Protein AF-A0A955GA54-F1 (afdb_monomer_lite)

pLDDT: mean 88.09, std 12.77, range [26.84, 98.69]

Structure (mmCIF, N/CA/C/O backbone):
data_AF-A0A955GA54-F1
#
_entry.id   AF-A0A955GA54-F1
#
loop_
_atom_site.group_PDB
_atom_site.id
_atom_site.type_symbol
_atom_site.label_atom_id
_atom_site.label_alt_id
_atom_site.label_comp_id
_atom_site.label_asym_id
_atom_site.label_entity_id
_atom_site.label_seq_id
_atom_site.pdbx_PDB_ins_code
_atom_site.Cartn_x
_atom_site.Cartn_y
_atom_site.Cartn_z
_atom_site.occupancy
_atom_site.B_iso_or_equiv
_atom_site.auth_seq_id
_atom_site.auth_comp_id
_atom_site.auth_asym_id
_atom_site.auth_atom_id
_atom_site.pdbx_PDB_model_num
ATOM 1 N N . MET A 1 1 ? -30.515 33.091 -18.336 1.00 36.22 1 MET A N 1
ATOM 2 C CA . MET A 1 1 ? -29.174 33.016 -18.945 1.00 36.22 1 MET A CA 1
ATOM 3 C C . MET A 1 1 ? -28.571 31.705 -18.484 1.00 36.22 1 MET A C 1
ATOM 5 O O . MET A 1 1 ? -28.115 31.616 -17.356 1.00 36.22 1 MET A O 1
ATOM 9 N N . THR A 1 2 ? -28.728 30.661 -19.289 1.00 30.53 2 THR A N 1
ATOM 10 C CA . THR A 1 2 ? -28.133 29.338 -19.082 1.00 30.53 2 THR A CA 1
ATOM 11 C C . THR A 1 2 ? -26.698 29.397 -19.594 1.00 30.53 2 THR A C 1
ATOM 13 O O . THR A 1 2 ? -26.488 29.400 -20.802 1.00 30.53 2 THR A O 1
ATOM 16 N N . ASN A 1 3 ? -25.727 29.525 -18.687 1.00 26.84 3 ASN A N 1
ATOM 17 C CA . ASN A 1 3 ? -24.317 29.312 -19.013 1.00 26.84 3 ASN A CA 1
ATOM 18 C C . ASN A 1 3 ? -24.088 27.801 -19.088 1.00 26.84 3 ASN A C 1
ATOM 20 O O . ASN A 1 3 ? -23.823 27.158 -18.078 1.00 26.84 3 ASN A O 1
ATOM 24 N N . THR A 1 4 ? -24.244 27.230 -20.277 1.00 30.83 4 THR A N 1
ATOM 25 C CA . THR A 1 4 ? -23.681 25.922 -20.608 1.00 30.83 4 THR A CA 1
ATOM 26 C C . THR A 1 4 ? -22.193 26.130 -20.866 1.00 30.83 4 THR A C 1
ATOM 28 O O . THR A 1 4 ? -21.812 26.672 -21.902 1.00 30.83 4 THR A O 1
ATOM 31 N N . TYR A 1 5 ? -21.357 25.767 -19.892 1.00 31.88 5 TYR A N 1
ATOM 32 C CA . TYR A 1 5 ? -19.944 25.500 -20.141 1.00 31.88 5 TYR A CA 1
ATOM 33 C C . TYR A 1 5 ? -19.871 24.193 -20.932 1.00 31.88 5 TYR A C 1
ATOM 35 O O . TYR A 1 5 ? -19.800 23.115 -20.355 1.00 31.88 5 TYR A O 1
ATOM 43 N N . ASP A 1 6 ? -19.974 24.306 -22.252 1.00 35.69 6 ASP A N 1
ATOM 44 C CA . ASP A 1 6 ? -19.646 23.228 -23.179 1.00 35.69 6 ASP A CA 1
ATOM 45 C C . ASP A 1 6 ? -18.115 23.229 -23.298 1.00 35.69 6 ASP A C 1
ATOM 47 O O . ASP A 1 6 ? -17.528 23.980 -24.080 1.00 35.69 6 ASP A O 1
ATOM 51 N N . ILE A 1 7 ? -17.454 22.511 -22.389 1.00 41.47 7 ILE A N 1
ATOM 52 C CA . ILE A 1 7 ? -16.027 22.215 -22.515 1.00 41.47 7 ILE A CA 1
ATOM 53 C C . ILE A 1 7 ? -15.950 21.104 -23.558 1.00 41.47 7 ILE A C 1
ATOM 55 O O . ILE A 1 7 ? -16.482 20.016 -23.346 1.00 41.47 7 ILE A O 1
ATOM 59 N N . ASP A 1 8 ? -15.347 21.403 -24.706 1.00 42.69 8 ASP A N 1
ATOM 60 C CA . ASP A 1 8 ? -15.146 20.452 -25.798 1.00 42.69 8 ASP A CA 1
ATOM 61 C C . ASP A 1 8 ? -14.197 19.326 -25.342 1.00 42.69 8 ASP A C 1
ATOM 63 O O . ASP A 1 8 ? -12.979 19.392 -25.503 1.00 42.69 8 ASP A O 1
ATOM 67 N N . ASN A 1 9 ? -14.767 18.297 -24.709 1.00 47.25 9 ASN A N 1
ATOM 68 C CA . ASN A 1 9 ? -14.053 17.146 -24.148 1.00 47.25 9 ASN A CA 1
ATOM 69 C C . ASN A 1 9 ? -13.497 16.190 -25.223 1.00 47.25 9 ASN A C 1
ATOM 71 O O . ASN A 1 9 ? -12.806 15.228 -24.887 1.00 47.25 9 ASN A O 1
ATOM 75 N N . SER A 1 10 ? -13.764 16.433 -26.512 1.00 48.28 10 SER A N 1
ATOM 76 C CA . SER A 1 10 ? -13.352 15.534 -27.597 1.00 48.28 10 SER A CA 1
ATOM 77 C C . SER A 1 10 ? -11.829 15.466 -27.774 1.00 48.28 10 SER A C 1
ATOM 79 O O . SER A 1 10 ? -11.280 14.388 -27.999 1.00 48.28 10 SER A O 1
ATOM 81 N N . ALA A 1 11 ? -11.123 16.586 -27.592 1.00 51.06 11 ALA A N 1
ATOM 82 C CA . ALA A 1 11 ? -9.664 16.641 -27.702 1.00 51.06 11 ALA A CA 1
ATOM 83 C C . ALA A 1 11 ? -8.954 15.894 -26.556 1.00 51.06 11 ALA A C 1
ATOM 85 O O . ALA A 1 11 ? -7.956 15.212 -26.790 1.00 51.06 11 ALA A O 1
ATOM 86 N N . ASN A 1 12 ? -9.503 15.964 -25.338 1.00 47.62 12 ASN A N 1
ATOM 87 C CA . ASN A 1 12 ? -8.968 15.256 -24.171 1.00 47.62 12 ASN A CA 1
ATOM 88 C C . ASN A 1 12 ? -9.206 13.739 -24.258 1.00 47.62 12 ASN A C 1
ATOM 90 O O . ASN A 1 12 ? -8.361 12.965 -23.813 1.00 47.62 12 ASN A O 1
ATOM 94 N N . TYR A 1 13 ? -10.311 13.316 -24.883 1.00 50.00 13 TYR A N 1
ATOM 95 C CA . TYR A 1 13 ? -10.620 11.901 -25.107 1.00 50.00 13 TYR A CA 1
ATOM 96 C C . TYR A 1 13 ? -9.664 11.234 -26.110 1.00 50.00 13 TYR A C 1
ATOM 98 O O . TYR A 1 13 ? -9.246 10.103 -25.904 1.00 50.00 13 TYR A O 1
ATOM 106 N N . HIS A 1 14 ? -9.265 11.923 -27.185 1.00 53.59 14 HIS A N 1
ATOM 107 C CA . HIS A 1 14 ? -8.309 11.360 -28.151 1.00 53.59 14 HIS A CA 1
ATOM 108 C C . HIS A 1 14 ? -6.917 11.145 -27.546 1.00 53.59 14 HIS A C 1
ATOM 110 O O . HIS A 1 14 ? -6.279 10.125 -27.770 1.00 53.59 14 HIS A O 1
ATOM 116 N N . ALA A 1 15 ? -6.490 12.083 -26.716 1.00 52.59 15 ALA A N 1
ATOM 117 C CA . ALA A 1 15 ? -5.205 12.071 -26.050 1.00 52.59 15 ALA A CA 1
ATOM 118 C C . ALA A 1 15 ? -5.026 10.950 -24.999 1.00 52.59 15 ALA A C 1
ATOM 120 O O . ALA A 1 15 ? -3.934 10.403 -24.856 1.00 52.59 15 ALA A O 1
ATOM 121 N N . SER A 1 16 ? -6.077 10.612 -24.242 1.00 56.69 16 SER A N 1
ATOM 122 C CA . SER A 1 16 ? -6.033 9.523 -23.252 1.00 56.69 16 SER A CA 1
ATOM 123 C C . SER A 1 16 ? -5.953 8.144 -23.910 1.00 56.69 16 SER A C 1
ATOM 125 O O . SER A 1 16 ? -5.289 7.242 -23.392 1.00 56.69 16 SER A O 1
ATOM 127 N N . VAL A 1 17 ? -6.590 8.004 -25.077 1.00 59.69 17 VAL A N 1
ATOM 128 C CA . VAL A 1 17 ? -6.502 6.813 -25.922 1.00 59.69 17 VAL A CA 1
ATOM 129 C C . VAL A 1 17 ? -5.062 6.599 -26.386 1.00 59.69 17 VAL A C 1
ATOM 131 O O . VAL A 1 17 ? -4.602 5.465 -26.316 1.00 59.69 17 VAL A O 1
ATOM 134 N N . ASP A 1 18 ? -4.332 7.659 -26.749 1.00 73.38 18 ASP A N 1
ATOM 135 C CA . ASP A 1 18 ? -2.945 7.555 -27.228 1.00 73.38 18 ASP A CA 1
ATOM 136 C C . ASP A 1 18 ? -1.997 6.983 -26.155 1.00 73.38 18 ASP A C 1
ATOM 138 O O . ASP A 1 18 ? -1.310 6.002 -26.412 1.00 73.38 18 ASP A O 1
ATOM 142 N N . ILE A 1 19 ? -2.002 7.501 -24.916 1.00 78.62 19 ILE A N 1
ATOM 143 C CA . ILE A 1 19 ? -1.102 7.007 -23.846 1.00 78.62 19 ILE A CA 1
ATOM 144 C C . ILE A 1 19 ? -1.356 5.524 -23.530 1.00 78.62 19 ILE A C 1
ATOM 146 O O . ILE A 1 19 ? -0.423 4.723 -23.410 1.00 78.62 19 ILE A O 1
ATOM 150 N N . MET A 1 20 ? -2.631 5.152 -23.385 1.00 76.81 20 MET A N 1
ATOM 151 C CA . MET A 1 20 ? -3.026 3.775 -23.087 1.00 76.81 20 MET A CA 1
ATOM 152 C C . MET A 1 20 ? -2.662 2.830 -24.232 1.00 76.81 20 MET A C 1
ATOM 154 O O . MET A 1 20 ? -2.099 1.761 -23.996 1.00 76.81 20 MET A O 1
ATOM 158 N N . HIS A 1 21 ? -2.977 3.228 -25.463 1.00 81.12 21 HIS A N 1
ATOM 159 C CA . HIS A 1 21 ? -2.813 2.405 -26.652 1.00 81.12 21 HIS A CA 1
ATOM 160 C C . HIS A 1 21 ? -1.349 2.285 -27.088 1.00 81.12 21 HIS A C 1
ATOM 162 O O . HIS A 1 21 ? -0.915 1.193 -27.453 1.00 81.12 21 HIS A O 1
ATOM 168 N N . ASP A 1 22 ? -0.585 3.374 -27.030 1.00 83.69 22 ASP A N 1
ATOM 169 C CA . ASP A 1 22 ? 0.762 3.423 -27.600 1.00 83.69 22 ASP A CA 1
ATOM 170 C C . ASP A 1 22 ? 1.822 2.885 -26.637 1.00 83.69 22 ASP A C 1
ATOM 172 O O . ASP A 1 22 ? 2.799 2.282 -27.085 1.00 83.69 22 ASP A O 1
ATOM 176 N N . TYR A 1 23 ? 1.620 3.035 -25.322 1.00 87.62 23 TYR A N 1
ATOM 177 C CA . TYR A 1 23 ? 2.606 2.609 -24.325 1.00 87.62 23 TYR A CA 1
ATOM 178 C C . TYR A 1 23 ? 2.145 1.429 -23.474 1.00 87.62 23 TYR A C 1
ATOM 180 O O . TYR A 1 23 ? 2.862 0.434 -23.358 1.00 87.62 23 TYR A O 1
ATOM 188 N N . LEU A 1 24 ? 0.972 1.519 -22.843 1.00 87.94 24 LEU A N 1
ATOM 189 C CA . LEU A 1 24 ? 0.618 0.591 -21.765 1.00 87.94 24 LEU A CA 1
ATOM 190 C C . LEU A 1 24 ? 0.048 -0.729 -22.287 1.00 87.94 24 LEU A C 1
ATOM 192 O O . LEU A 1 24 ? 0.465 -1.789 -21.823 1.00 87.94 24 LEU A O 1
ATOM 196 N N . HIS A 1 25 ? -0.849 -0.703 -23.277 1.00 90.06 25 HIS A N 1
ATOM 197 C CA . HIS A 1 25 ? -1.439 -1.919 -23.847 1.00 90.06 25 HIS A CA 1
ATOM 198 C C . HIS A 1 25 ? -0.388 -2.892 -24.415 1.00 90.06 25 HIS A C 1
ATOM 200 O O . HIS A 1 25 ? -0.423 -4.062 -24.026 1.00 90.06 25 HIS A O 1
ATOM 206 N N . PRO A 1 26 ? 0.591 -2.464 -25.245 1.00 94.00 26 PRO A N 1
ATOM 207 C CA . PRO A 1 26 ? 1.598 -3.379 -25.780 1.00 94.00 26 PRO A CA 1
ATOM 208 C C . PRO A 1 26 ? 2.415 -4.063 -24.682 1.00 94.00 26 PRO A C 1
ATOM 210 O O . PRO A 1 26 ? 2.657 -5.273 -24.746 1.00 94.00 26 PRO A O 1
ATOM 213 N N . TYR A 1 27 ? 2.811 -3.301 -23.657 1.00 93.62 27 TYR A N 1
ATOM 214 C CA . TYR A 1 27 ? 3.519 -3.835 -22.500 1.00 93.62 27 TYR A CA 1
ATOM 215 C C . TYR A 1 27 ? 2.651 -4.837 -21.732 1.00 93.62 27 TYR A C 1
ATOM 217 O O . TYR A 1 27 ? 3.100 -5.960 -21.508 1.00 93.62 27 TYR A O 1
ATOM 225 N N . HIS A 1 28 ? 1.413 -4.487 -21.372 1.00 89.44 28 HIS A N 1
ATOM 226 C CA . HIS A 1 28 ? 0.529 -5.382 -20.623 1.00 89.44 28 HIS A CA 1
ATOM 227 C C . HIS A 1 28 ? 0.256 -6.689 -21.379 1.00 89.44 28 HIS A C 1
ATOM 229 O O . HIS A 1 28 ? 0.394 -7.767 -20.798 1.00 89.44 28 HIS A O 1
ATOM 235 N N . ASP A 1 29 ? -0.034 -6.622 -22.678 1.00 91.12 29 ASP A N 1
ATOM 236 C CA . ASP A 1 29 ? -0.263 -7.804 -23.514 1.00 91.12 29 ASP A CA 1
ATOM 237 C C . ASP A 1 29 ? 0.977 -8.702 -23.597 1.00 91.12 29 ASP A C 1
ATOM 239 O O . ASP A 1 29 ? 0.881 -9.934 -23.562 1.00 91.12 29 ASP A O 1
ATOM 243 N N . MET A 1 30 ? 2.169 -8.111 -23.726 1.00 94.94 30 MET A N 1
ATOM 244 C CA . MET A 1 30 ? 3.410 -8.886 -23.731 1.00 94.94 30 MET A CA 1
ATOM 245 C C . MET A 1 30 ? 3.722 -9.470 -22.351 1.00 94.94 30 MET A C 1
ATOM 247 O O . MET A 1 30 ? 4.097 -10.636 -22.252 1.00 94.94 30 MET A O 1
ATOM 251 N N . ARG A 1 31 ? 3.492 -8.710 -21.280 1.00 91.56 31 ARG A N 1
ATOM 252 C CA . ARG A 1 31 ? 3.666 -9.157 -19.895 1.00 91.56 31 ARG A CA 1
ATOM 253 C C . ARG A 1 31 ? 2.780 -10.357 -19.579 1.00 91.56 31 ARG A C 1
ATOM 255 O O . ARG A 1 31 ? 3.269 -11.329 -19.016 1.00 91.56 31 ARG A O 1
ATOM 262 N N . MET A 1 32 ? 1.510 -10.342 -19.990 1.00 88.75 32 MET A N 1
ATOM 263 C CA . MET A 1 32 ? 0.603 -11.480 -19.794 1.00 88.75 32 MET A CA 1
ATOM 264 C C . MET A 1 32 ? 1.065 -12.725 -20.558 1.00 88.75 32 MET A C 1
ATOM 266 O O . MET A 1 32 ? 0.999 -13.831 -20.023 1.00 88.75 32 MET A O 1
ATOM 270 N N . ARG A 1 33 ? 1.601 -12.562 -21.776 1.00 92.00 33 ARG A N 1
ATOM 271 C CA . ARG A 1 33 ? 2.221 -13.668 -22.525 1.00 92.00 33 ARG A CA 1
ATOM 272 C C . ARG A 1 33 ? 3.471 -14.206 -21.831 1.00 92.00 33 ARG A C 1
ATOM 274 O O . ARG A 1 33 ? 3.595 -15.418 -21.693 1.00 92.00 33 ARG A O 1
ATOM 281 N N . ALA A 1 34 ? 4.341 -13.327 -21.337 1.00 90.94 34 ALA A N 1
ATOM 282 C CA . ALA A 1 34 ? 5.520 -13.707 -20.561 1.00 90.94 34 ALA A CA 1
ATOM 283 C C . ALA A 1 34 ? 5.139 -14.465 -19.276 1.00 90.94 34 ALA A C 1
ATOM 285 O O . ALA A 1 34 ? 5.747 -15.479 -18.946 1.00 90.94 34 ALA A O 1
ATOM 286 N N . MET A 1 35 ? 4.088 -14.024 -18.575 1.00 86.25 35 MET A N 1
ATOM 287 C CA . MET A 1 35 ? 3.560 -14.710 -17.393 1.00 86.25 35 MET A CA 1
ATOM 288 C C . MET A 1 35 ? 2.967 -16.084 -17.728 1.00 86.25 35 MET A C 1
ATOM 290 O O . MET A 1 35 ? 3.188 -17.030 -16.980 1.00 86.25 35 MET A O 1
ATOM 294 N N . ALA A 1 36 ? 2.254 -16.217 -18.850 1.00 86.31 36 ALA A N 1
ATOM 295 C CA . ALA A 1 36 ? 1.703 -17.495 -19.304 1.00 86.31 36 ALA A CA 1
ATOM 296 C C . ALA A 1 36 ? 2.784 -18.478 -19.790 1.00 86.31 36 ALA A C 1
ATOM 298 O O . ALA A 1 36 ? 2.590 -19.688 -19.715 1.00 86.31 36 ALA A O 1
ATOM 299 N N . ALA A 1 37 ? 3.923 -17.969 -20.266 1.00 83.44 37 ALA A N 1
ATOM 300 C CA . ALA A 1 37 ? 5.074 -18.772 -20.673 1.00 83.44 37 ALA A CA 1
ATOM 301 C C . ALA A 1 37 ? 5.910 -19.293 -19.486 1.00 83.44 37 ALA A C 1
ATOM 303 O O . ALA A 1 37 ? 6.884 -20.021 -19.690 1.00 83.44 37 ALA A O 1
ATOM 304 N N . ARG A 1 38 ? 5.554 -18.932 -18.243 1.00 76.38 38 ARG A N 1
ATOM 305 C CA . ARG A 1 38 ? 6.267 -19.378 -17.041 1.00 76.38 38 ARG A CA 1
ATOM 306 C C . ARG A 1 38 ? 6.238 -20.903 -16.916 1.00 76.38 38 ARG A C 1
ATOM 308 O O . ARG A 1 38 ? 5.242 -21.558 -17.201 1.00 76.38 38 ARG A O 1
ATOM 315 N N . PHE A 1 39 ? 7.358 -21.452 -16.449 1.00 66.44 39 PHE A N 1
ATOM 316 C CA . PHE A 1 39 ? 7.504 -22.881 -16.180 1.00 66.44 39 PHE A CA 1
ATOM 317 C C . PHE A 1 39 ? 6.425 -23.411 -15.227 1.00 66.44 39 PHE A C 1
ATOM 319 O O . PHE A 1 39 ? 6.094 -22.754 -14.242 1.00 66.44 39 PHE A O 1
ATOM 326 N N . GLU A 1 40 ? 5.946 -24.628 -15.500 1.00 68.69 40 GLU A N 1
ATOM 327 C CA . GLU A 1 40 ? 5.044 -25.376 -14.618 1.00 68.69 40 GLU A CA 1
ATOM 328 C C . GLU A 1 40 ? 5.671 -25.640 -13.232 1.00 68.69 40 GLU A C 1
ATOM 330 O O . GLU A 1 40 ? 6.901 -25.716 -13.077 1.00 68.69 40 GLU A O 1
ATOM 335 N N . ASP A 1 41 ? 4.806 -25.833 -12.231 1.00 54.56 41 ASP A N 1
ATOM 336 C CA . ASP A 1 41 ? 5.176 -26.236 -10.872 1.00 54.56 41 ASP A CA 1
ATOM 337 C C . ASP A 1 41 ? 6.120 -27.452 -10.888 1.00 54.56 41 ASP A C 1
ATOM 339 O O . ASP A 1 41 ? 5.806 -28.518 -11.418 1.00 54.56 41 ASP A O 1
ATOM 343 N N . GLY A 1 42 ? 7.313 -27.290 -10.301 1.00 61.94 42 GLY A N 1
ATOM 344 C CA . GLY A 1 42 ? 8.353 -28.329 -10.240 1.00 61.94 42 GLY A CA 1
ATOM 345 C C . GLY A 1 42 ? 9.740 -27.897 -10.728 1.00 61.94 42 GLY A C 1
ATOM 346 O O . GLY A 1 42 ? 10.721 -28.601 -10.478 1.00 61.94 42 GLY A O 1
ATOM 347 N N . GLN A 1 43 ? 9.866 -26.721 -11.353 1.00 76.56 43 GLN A N 1
ATOM 348 C CA . GLN A 1 43 ? 11.158 -26.174 -11.802 1.00 76.56 43 GLN A CA 1
ATOM 349 C C . GLN A 1 43 ? 11.854 -25.241 -10.795 1.00 76.56 43 GLN A C 1
ATOM 351 O O . GLN A 1 43 ? 12.843 -24.600 -11.143 1.00 76.56 43 GLN A O 1
ATOM 356 N N . HIS A 1 44 ? 11.416 -25.204 -9.532 1.00 83.69 44 HIS A N 1
ATOM 357 C CA . HIS A 1 44 ? 11.990 -24.323 -8.502 1.00 83.69 44 HIS A CA 1
ATOM 358 C C . HIS A 1 44 ? 13.520 -24.444 -8.396 1.00 83.69 44 HIS A C 1
ATOM 360 O O . HIS A 1 44 ? 14.237 -23.458 -8.522 1.00 83.69 44 HIS A O 1
ATOM 366 N N . LYS A 1 45 ? 14.039 -25.679 -8.345 1.00 88.12 45 LYS A N 1
ATOM 367 C CA . LYS A 1 45 ? 15.489 -25.950 -8.306 1.00 88.12 45 LYS A CA 1
ATOM 368 C C . LYS A 1 45 ? 16.250 -25.468 -9.536 1.00 88.12 45 LYS A C 1
ATOM 370 O O . LYS A 1 45 ? 17.467 -25.325 -9.491 1.00 88.12 45 LYS A O 1
ATOM 375 N N . ARG A 1 46 ? 15.575 -25.362 -10.682 1.00 91.31 46 ARG A N 1
ATOM 376 C CA . ARG A 1 46 ? 16.175 -24.851 -11.915 1.00 91.31 46 ARG A CA 1
ATOM 377 C C . ARG A 1 46 ? 16.312 -23.336 -11.814 1.00 91.31 46 ARG A C 1
ATOM 379 O O . ARG A 1 46 ? 17.417 -22.839 -11.992 1.00 91.31 46 ARG A O 1
ATOM 386 N N . LEU A 1 47 ? 15.238 -22.654 -11.415 1.00 91.56 47 LEU A N 1
ATOM 387 C CA . LEU A 1 47 ? 15.234 -21.212 -11.182 1.00 91.56 47 LEU A CA 1
ATOM 388 C C . LEU A 1 47 ? 16.262 -20.792 -10.122 1.00 91.56 47 LEU A C 1
ATOM 390 O O . LEU A 1 47 ? 17.012 -19.855 -10.365 1.00 91.56 47 LEU A O 1
ATOM 394 N N . GLU A 1 48 ? 16.362 -21.518 -9.004 1.00 92.88 48 GLU A N 1
ATOM 395 C CA . GLU A 1 48 ? 17.366 -21.263 -7.957 1.00 92.88 48 GLU A CA 1
ATOM 396 C C . GLU A 1 48 ? 18.799 -21.267 -8.514 1.00 92.88 48 GLU A C 1
ATOM 398 O O . GLU A 1 48 ? 19.580 -20.375 -8.199 1.00 92.88 48 GLU A O 1
ATOM 403 N N . ARG A 1 49 ? 19.142 -22.220 -9.397 1.00 94.81 49 ARG A N 1
ATOM 404 C CA . ARG A 1 49 ? 20.473 -22.273 -10.031 1.00 94.81 49 ARG A CA 1
ATOM 405 C C . ARG A 1 49 ? 20.723 -21.096 -10.970 1.00 94.81 49 ARG A C 1
ATOM 407 O O . ARG A 1 49 ? 21.837 -20.576 -11.014 1.00 94.81 49 ARG A O 1
ATOM 414 N N . VAL A 1 50 ? 19.707 -20.686 -11.733 1.00 96.31 50 VAL A N 1
ATOM 415 C CA . VAL A 1 50 ? 19.811 -19.509 -12.610 1.00 96.31 50 VAL A CA 1
ATOM 416 C C . VAL A 1 50 ? 19.998 -18.250 -11.766 1.00 96.31 50 VAL A C 1
ATOM 418 O O . VAL A 1 50 ? 20.870 -17.439 -12.071 1.00 96.31 50 VAL A O 1
ATOM 421 N N . GLN A 1 51 ? 19.243 -18.114 -10.672 1.00 96.00 51 GLN A N 1
ATOM 422 C CA . GLN A 1 51 ? 19.380 -17.009 -9.727 1.00 96.00 51 GLN A CA 1
ATOM 423 C C . GLN A 1 51 ? 20.770 -16.988 -9.086 1.00 96.00 51 GLN A C 1
ATOM 425 O O . GLN A 1 51 ? 21.416 -15.946 -9.108 1.00 96.00 51 GLN A O 1
ATOM 430 N N . GLU A 1 52 ? 21.275 -18.116 -8.583 1.00 96.75 52 GLU A N 1
ATOM 431 C CA . GLU A 1 52 ? 22.625 -18.225 -8.012 1.00 96.75 52 GLU A CA 1
ATOM 432 C C . GLU A 1 52 ? 23.697 -17.751 -9.008 1.00 96.75 52 GLU A C 1
ATOM 434 O O . GLU A 1 52 ? 24.441 -16.813 -8.718 1.00 96.75 52 GLU A O 1
ATOM 439 N N . SER A 1 53 ? 23.690 -18.301 -10.227 1.00 97.81 53 SER A N 1
ATOM 440 C CA . SER A 1 53 ? 24.612 -17.909 -11.303 1.00 97.81 53 SER A CA 1
ATOM 441 C C . SER A 1 53 ? 24.493 -16.422 -11.667 1.00 97.81 53 SER A C 1
ATOM 443 O O . SER A 1 53 ? 25.498 -15.748 -11.898 1.00 97.81 53 SER A O 1
ATOM 445 N N . THR A 1 54 ? 23.269 -15.896 -11.720 1.00 97.62 54 THR A N 1
ATOM 446 C CA . THR A 1 54 ? 23.005 -14.480 -12.017 1.00 97.62 54 THR A CA 1
ATOM 447 C C . THR A 1 54 ? 23.494 -13.581 -10.882 1.00 97.62 54 THR A C 1
ATOM 449 O O . THR A 1 54 ? 24.043 -12.514 -11.142 1.00 97.62 54 THR A O 1
ATOM 452 N N . GLY A 1 55 ? 23.379 -14.022 -9.628 1.00 96.94 55 GLY A N 1
ATOM 453 C CA . GLY A 1 55 ? 23.915 -13.333 -8.457 1.00 96.94 55 GLY A CA 1
ATOM 454 C C . GLY A 1 55 ? 25.428 -13.151 -8.524 1.00 96.94 55 GLY A C 1
ATOM 455 O O . GLY A 1 55 ? 25.909 -12.029 -8.387 1.00 96.94 55 GLY A O 1
ATOM 456 N N . GLU A 1 56 ? 26.172 -14.217 -8.829 1.00 96.94 56 GLU A N 1
ATOM 457 C CA . GLU A 1 56 ? 27.633 -14.152 -9.009 1.00 96.94 56 GLU A CA 1
ATOM 458 C C . GLU A 1 56 ? 28.049 -13.217 -10.156 1.00 96.94 56 GLU A C 1
ATOM 460 O O . GLU A 1 56 ? 29.127 -12.614 -10.155 1.00 96.94 56 GLU A O 1
ATOM 465 N N . TRP A 1 57 ? 27.223 -13.112 -11.196 1.00 97.44 57 TRP A N 1
ATOM 466 C CA . TRP A 1 57 ? 27.445 -12.155 -12.273 1.00 97.44 57 TRP A CA 1
ATOM 467 C C . TRP A 1 57 ? 27.182 -10.715 -11.817 1.00 97.44 57 TRP A C 1
ATOM 469 O O . TRP A 1 57 ? 28.043 -9.862 -12.029 1.00 97.44 57 TRP A O 1
ATOM 479 N N . ILE A 1 58 ? 26.071 -10.458 -11.123 1.00 96.25 58 ILE A N 1
ATOM 480 C CA . ILE A 1 58 ? 25.733 -9.131 -10.587 1.00 96.25 58 ILE A CA 1
ATOM 481 C C . ILE A 1 58 ? 26.829 -8.620 -9.650 1.00 96.25 58 ILE A C 1
ATOM 483 O O . ILE A 1 58 ? 27.278 -7.487 -9.810 1.00 96.25 58 ILE A O 1
ATOM 487 N N . GLU A 1 59 ? 27.314 -9.457 -8.728 1.00 94.62 59 GLU A N 1
ATOM 488 C CA . GLU A 1 59 ? 28.381 -9.090 -7.785 1.00 94.62 59 GLU A CA 1
ATOM 489 C C . GLU A 1 59 ? 29.681 -8.669 -8.487 1.00 94.62 59 GLU A C 1
ATOM 491 O O . GLU A 1 59 ? 30.442 -7.868 -7.953 1.00 94.62 59 GLU A O 1
ATOM 496 N N . ARG A 1 60 ? 29.944 -9.170 -9.698 1.00 94.31 60 ARG A N 1
ATOM 497 C CA . ARG A 1 60 ? 31.134 -8.792 -10.476 1.00 94.31 60 ARG A CA 1
ATOM 498 C C . ARG A 1 60 ? 30.948 -7.524 -11.302 1.00 94.31 60 ARG A C 1
ATOM 500 O O . ARG A 1 60 ? 31.946 -6.896 -11.643 1.00 94.31 60 ARG A O 1
ATOM 507 N N . VAL A 1 61 ? 29.714 -7.193 -11.680 1.00 93.62 61 VAL A N 1
ATOM 508 C CA . VAL A 1 61 ? 29.426 -6.139 -12.667 1.00 93.62 61 VAL A CA 1
ATOM 509 C C . VAL A 1 61 ? 28.857 -4.870 -12.029 1.00 93.62 61 VAL A C 1
ATOM 511 O O . VAL A 1 61 ? 29.159 -3.780 -12.510 1.00 93.62 61 VAL A O 1
ATOM 514 N N . PHE A 1 62 ? 28.068 -4.981 -10.956 1.00 89.69 62 PHE A N 1
ATOM 515 C CA . PHE A 1 62 ? 27.240 -3.873 -10.459 1.00 89.69 62 PHE A CA 1
ATOM 516 C C . PHE A 1 62 ? 27.377 -3.550 -8.963 1.00 89.69 62 PHE A C 1
ATOM 518 O O . PHE A 1 62 ? 26.637 -2.697 -8.480 1.00 89.69 62 PHE A O 1
ATOM 525 N N . LEU A 1 63 ? 28.283 -4.197 -8.219 1.00 77.44 63 LEU A N 1
ATOM 526 C CA . LEU A 1 63 ? 28.348 -4.067 -6.752 1.00 77.44 63 LEU A CA 1
ATOM 527 C C . LEU A 1 63 ? 28.554 -2.619 -6.254 1.00 77.44 63 LEU A C 1
ATOM 529 O O . LEU A 1 63 ? 28.122 -2.292 -5.154 1.00 77.44 63 LEU A O 1
ATOM 533 N N . ASP A 1 64 ? 29.166 -1.759 -7.071 1.00 78.00 64 ASP A N 1
ATOM 534 C CA . ASP A 1 64 ? 29.574 -0.401 -6.686 1.00 78.00 64 ASP A CA 1
ATOM 535 C C . ASP A 1 64 ? 28.562 0.698 -7.078 1.00 78.00 64 ASP A C 1
ATOM 537 O O . ASP A 1 64 ? 28.910 1.880 -7.109 1.00 78.00 64 ASP A O 1
ATOM 541 N N . GLN A 1 65 ? 27.322 0.350 -7.436 1.00 76.88 65 GLN A N 1
ATOM 542 C CA . GLN A 1 65 ? 26.321 1.352 -7.818 1.00 76.88 65 GLN A CA 1
ATOM 543 C C . GLN A 1 65 ? 25.568 1.903 -6.603 1.00 76.88 65 GLN A C 1
ATOM 545 O O . GLN A 1 65 ? 24.903 1.163 -5.879 1.00 76.88 65 GLN A O 1
ATOM 550 N N . GLU A 1 66 ? 25.638 3.222 -6.416 1.00 75.50 66 GLU A N 1
ATOM 551 C CA . GLU A 1 66 ? 24.835 3.923 -5.414 1.00 75.50 66 GLU A CA 1
ATOM 552 C C . GLU A 1 66 ? 23.345 3.915 -5.780 1.00 75.50 66 GLU A C 1
ATOM 554 O O . GLU A 1 66 ? 22.952 3.991 -6.948 1.00 75.50 66 GLU A O 1
ATOM 559 N N . ILE A 1 67 ? 22.510 3.836 -4.745 1.00 71.94 67 ILE A N 1
ATOM 560 C CA . ILE A 1 67 ? 21.057 3.916 -4.857 1.00 71.94 67 ILE A CA 1
ATOM 561 C C . ILE A 1 67 ? 20.654 5.389 -4.841 1.00 71.94 67 ILE A C 1
ATOM 563 O O . ILE A 1 67 ? 20.929 6.096 -3.873 1.00 71.94 67 ILE A O 1
ATOM 567 N N . ASP A 1 68 ? 19.964 5.834 -5.888 1.00 80.31 68 ASP A N 1
ATOM 568 C CA . ASP A 1 68 ? 19.427 7.190 -5.979 1.00 80.31 68 ASP A CA 1
ATOM 569 C C . ASP A 1 68 ? 17.917 7.157 -6.242 1.00 80.31 68 ASP A C 1
ATOM 571 O O . ASP A 1 68 ? 17.452 6.576 -7.229 1.00 80.31 68 ASP A O 1
ATOM 575 N N . TYR A 1 69 ? 17.147 7.776 -5.343 1.00 81.31 69 TYR A N 1
ATOM 576 C CA . TYR A 1 69 ? 15.716 7.992 -5.534 1.00 81.31 69 TYR A CA 1
ATOM 577 C C . TYR A 1 69 ? 15.455 9.424 -5.991 1.00 81.31 69 TYR A C 1
ATOM 579 O O . TYR A 1 69 ? 15.943 10.384 -5.402 1.00 81.31 69 TYR A O 1
ATOM 587 N N . GLY A 1 70 ? 14.610 9.569 -7.011 1.00 81.25 70 GLY A N 1
ATOM 588 C CA . GLY A 1 70 ? 14.226 10.875 -7.550 1.00 81.25 70 GLY A CA 1
ATOM 589 C C . GLY A 1 70 ? 15.032 11.318 -8.773 1.00 81.25 70 GLY A C 1
ATOM 590 O O . GLY A 1 70 ? 14.603 12.256 -9.442 1.00 81.25 70 GLY A O 1
ATOM 591 N N . THR A 1 71 ? 16.116 10.617 -9.113 1.00 88.38 71 THR A N 1
ATOM 592 C CA . THR A 1 71 ? 16.802 10.745 -10.407 1.00 88.38 71 THR A CA 1
ATOM 593 C C . THR A 1 71 ? 16.389 9.601 -11.321 1.00 88.38 71 THR A C 1
ATOM 595 O O . THR A 1 71 ? 16.468 8.432 -10.942 1.00 88.38 71 THR A O 1
ATOM 598 N N . TYR A 1 72 ? 15.957 9.936 -12.536 1.00 94.00 72 TYR A N 1
ATOM 599 C CA . TYR A 1 72 ? 15.483 8.965 -13.519 1.00 94.00 72 TYR A CA 1
ATOM 600 C C . TYR A 1 72 ? 16.335 9.051 -14.778 1.00 94.00 72 TYR A C 1
ATOM 602 O O . TYR A 1 72 ? 16.462 10.124 -15.365 1.00 94.00 72 TYR A O 1
ATOM 610 N N . ASP A 1 73 ? 16.924 7.929 -15.186 1.00 94.12 73 ASP A N 1
ATOM 611 C CA . ASP A 1 73 ? 17.770 7.861 -16.377 1.00 94.12 73 ASP A CA 1
ATOM 612 C C . ASP A 1 73 ? 17.510 6.573 -17.155 1.00 94.12 73 ASP A C 1
ATOM 614 O O . ASP A 1 73 ? 17.899 5.473 -16.745 1.00 94.12 73 ASP A O 1
ATOM 618 N N . LYS A 1 74 ? 16.874 6.735 -18.318 1.00 95.81 74 LYS A N 1
ATOM 619 C CA . LYS A 1 74 ? 16.531 5.636 -19.216 1.00 95.81 74 LYS A CA 1
ATOM 620 C C . LYS A 1 74 ? 17.770 4.861 -19.642 1.00 95.81 74 LYS A C 1
ATOM 622 O O . LYS A 1 74 ? 17.751 3.636 -19.603 1.00 95.81 74 LYS A O 1
ATOM 627 N N . SER A 1 75 ? 18.863 5.555 -19.965 1.00 95.56 75 SER A N 1
ATOM 628 C CA . SER A 1 75 ? 20.096 4.916 -20.433 1.00 95.56 75 SER A CA 1
ATOM 629 C C . SER A 1 75 ? 20.697 4.005 -19.362 1.00 95.56 75 SER A C 1
ATOM 631 O O . SER A 1 75 ? 21.157 2.904 -19.669 1.00 95.56 75 SER A O 1
ATOM 633 N N . THR A 1 76 ? 20.694 4.436 -18.098 1.00 93.38 76 THR A N 1
ATOM 634 C CA . THR A 1 76 ? 21.164 3.612 -16.977 1.00 93.38 76 THR A CA 1
ATOM 635 C C . THR A 1 76 ? 20.277 2.386 -16.762 1.00 93.38 76 THR A C 1
ATOM 637 O O . THR A 1 76 ? 20.799 1.283 -16.584 1.00 93.38 76 THR A O 1
ATOM 640 N N . VAL A 1 77 ? 18.948 2.537 -16.800 1.00 95.06 77 VAL A N 1
ATOM 641 C CA . VAL A 1 77 ? 18.014 1.405 -16.643 1.00 95.06 77 VAL A CA 1
ATOM 642 C C . VAL A 1 77 ? 18.151 0.408 -17.799 1.00 95.06 77 VAL A C 1
ATOM 644 O O . VAL A 1 77 ? 18.297 -0.789 -17.547 1.00 95.06 77 VAL A O 1
ATOM 647 N N . GLU A 1 78 ? 18.171 0.886 -19.046 1.00 96.19 78 GLU A N 1
ATOM 648 C CA . GLU A 1 78 ? 18.369 0.063 -20.246 1.00 96.19 78 GLU A CA 1
ATOM 649 C C . GLU A 1 78 ? 19.688 -0.704 -20.188 1.00 96.19 78 GLU A C 1
ATOM 651 O O . GLU A 1 78 ? 19.702 -1.915 -20.385 1.00 96.19 78 GLU A O 1
ATOM 656 N N . SER A 1 79 ? 20.785 -0.026 -19.842 1.00 95.25 79 SER A N 1
ATOM 657 C CA . SER A 1 79 ? 22.103 -0.653 -19.721 1.00 95.25 79 SER A CA 1
ATOM 658 C C . SER A 1 79 ? 22.088 -1.835 -18.744 1.00 95.25 79 SER A C 1
ATOM 660 O O . SER A 1 79 ? 22.565 -2.919 -19.079 1.00 95.25 79 SER A O 1
ATOM 662 N N . LYS A 1 80 ? 21.473 -1.672 -17.564 1.00 95.12 80 LYS A N 1
ATOM 663 C CA . LYS A 1 80 ? 21.356 -2.750 -16.566 1.00 95.12 80 LYS A CA 1
ATOM 664 C C . LYS A 1 80 ? 20.480 -3.899 -17.065 1.00 95.12 80 LYS A C 1
ATOM 666 O O . LYS A 1 80 ? 20.894 -5.056 -17.014 1.00 95.12 80 LYS A O 1
ATOM 671 N N . MET A 1 81 ? 19.275 -3.589 -17.543 1.00 96.25 81 MET A N 1
ATOM 672 C CA . MET A 1 81 ? 18.288 -4.598 -17.941 1.00 96.25 81 MET A CA 1
ATOM 673 C C . MET A 1 81 ? 18.716 -5.373 -19.190 1.00 96.25 81 MET A C 1
ATOM 675 O O . MET A 1 81 ? 18.542 -6.589 -19.241 1.00 96.25 81 MET A O 1
ATOM 679 N N . TYR A 1 82 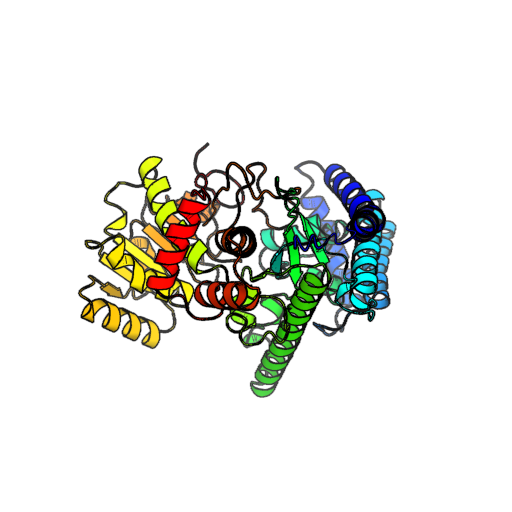? 19.325 -4.709 -20.174 1.00 96.81 82 TYR A N 1
ATOM 680 C CA . TYR A 1 82 ? 19.820 -5.371 -21.381 1.00 96.81 82 TYR A CA 1
ATOM 681 C C . TYR A 1 82 ? 21.090 -6.172 -21.113 1.00 96.81 82 TYR A C 1
ATOM 683 O O . TYR A 1 82 ? 21.203 -7.283 -21.618 1.00 96.81 82 TYR A O 1
ATOM 691 N N . ALA A 1 83 ? 21.988 -5.704 -20.238 1.00 97.19 83 ALA A N 1
ATOM 692 C CA . ALA A 1 83 ? 23.116 -6.524 -19.799 1.00 97.19 83 ALA A CA 1
ATOM 693 C C . ALA A 1 83 ? 22.652 -7.820 -19.107 1.00 97.19 83 ALA A C 1
ATOM 695 O O . ALA A 1 83 ? 23.255 -8.874 -19.308 1.00 97.19 83 ALA A O 1
ATOM 696 N N . LEU A 1 84 ? 21.566 -7.760 -18.324 1.00 97.81 84 LEU A N 1
ATOM 697 C CA . LEU A 1 84 ? 20.951 -8.943 -17.716 1.00 97.81 84 LEU A CA 1
ATOM 698 C C . LEU A 1 84 ? 20.339 -9.866 -18.777 1.00 97.81 84 LEU A C 1
ATOM 700 O O . LEU A 1 84 ? 20.569 -11.073 -18.727 1.00 97.81 84 LEU A O 1
ATOM 704 N N . ALA A 1 85 ? 19.603 -9.318 -19.745 1.00 97.88 85 ALA A N 1
ATOM 705 C CA . ALA A 1 85 ? 19.047 -10.099 -20.848 1.00 97.88 85 ALA A CA 1
ATOM 706 C C . ALA A 1 85 ? 20.137 -10.804 -21.662 1.00 97.88 85 ALA A C 1
ATOM 708 O O . ALA A 1 85 ? 20.049 -12.012 -21.874 1.00 97.88 85 ALA A O 1
ATOM 709 N N . ASP A 1 86 ? 21.200 -10.091 -22.034 1.00 98.19 86 ASP A N 1
ATOM 710 C CA . ASP A 1 86 ? 22.340 -10.652 -22.759 1.00 98.19 86 ASP A CA 1
ATOM 711 C C . ASP A 1 86 ? 23.016 -11.772 -21.959 1.00 98.19 86 ASP A C 1
ATOM 713 O O . ASP A 1 86 ? 23.303 -12.843 -22.500 1.00 98.19 86 ASP A O 1
ATOM 717 N N . TYR A 1 87 ? 23.227 -11.563 -20.655 1.00 98.38 87 TYR A N 1
ATOM 718 C CA . TYR A 1 87 ? 23.778 -12.588 -19.773 1.00 98.38 87 TYR A CA 1
ATOM 719 C C . TYR A 1 87 ? 22.902 -13.849 -19.752 1.00 98.38 87 TYR A C 1
ATOM 721 O O . TYR A 1 87 ? 23.412 -14.960 -19.928 1.00 98.38 87 TYR A O 1
ATOM 729 N N . LEU A 1 88 ? 21.587 -13.692 -19.585 1.00 98.00 88 LEU A N 1
ATOM 730 C CA . LEU A 1 88 ? 20.647 -14.811 -19.539 1.00 98.00 88 LEU A CA 1
ATOM 731 C C . LEU A 1 88 ? 20.558 -15.537 -20.884 1.00 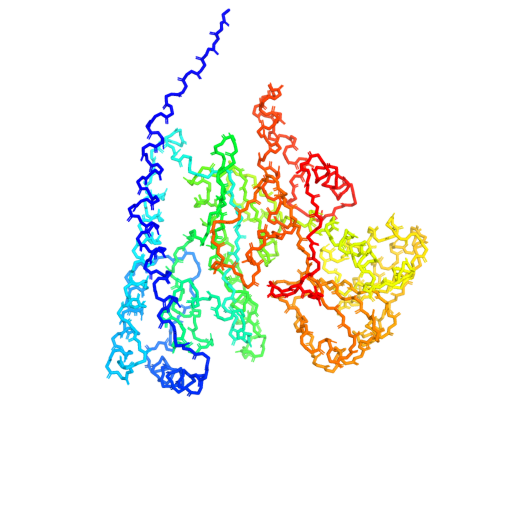98.00 88 LEU A C 1
ATOM 733 O O . LEU A 1 88 ? 20.570 -16.760 -20.900 1.00 98.00 88 LEU A O 1
ATOM 737 N N . VAL A 1 89 ? 20.574 -14.837 -22.018 1.00 97.94 89 VAL A N 1
ATOM 738 C CA . VAL A 1 89 ? 20.588 -15.475 -23.348 1.00 97.94 89 VAL A CA 1
ATOM 739 C C . VAL A 1 89 ? 21.868 -16.288 -23.567 1.00 97.94 89 VAL A C 1
ATOM 741 O O . VAL A 1 89 ? 21.821 -17.403 -24.091 1.00 97.94 89 VAL A O 1
ATOM 744 N N . VAL A 1 90 ? 23.025 -15.765 -23.156 1.00 98.25 90 VAL A N 1
ATOM 745 C CA . VAL A 1 90 ? 24.315 -16.444 -23.355 1.00 98.25 90 VAL A CA 1
ATOM 746 C C . VAL A 1 90 ? 24.471 -17.657 -22.437 1.00 98.25 90 VAL A C 1
ATOM 748 O O . VAL A 1 90 ? 24.998 -18.684 -22.870 1.00 98.25 90 VAL A O 1
ATOM 751 N N . HIS A 1 91 ? 24.041 -17.552 -21.179 1.00 97.94 91 HIS A N 1
ATOM 752 C CA . HIS A 1 91 ? 24.334 -18.556 -20.151 1.00 97.94 91 HIS A CA 1
ATOM 753 C C . HIS A 1 91 ? 23.149 -19.455 -19.782 1.00 97.94 91 HIS A C 1
ATOM 755 O O . HIS A 1 91 ? 23.372 -20.551 -19.273 1.00 97.94 91 HIS A O 1
ATOM 761 N N . HIS A 1 92 ? 21.922 -19.018 -20.061 1.00 96.62 92 HIS A N 1
ATOM 762 C CA . HIS A 1 92 ? 20.668 -19.620 -19.595 1.00 96.62 92 HIS A CA 1
ATOM 763 C C . HIS A 1 92 ? 19.569 -19.541 -20.678 1.00 96.62 92 HIS A C 1
ATOM 765 O O . HIS A 1 92 ? 18.402 -19.310 -20.376 1.00 96.62 92 HIS A O 1
ATOM 771 N N . SER A 1 93 ? 19.919 -19.705 -21.961 1.00 96.31 93 SER A N 1
ATOM 772 C CA . SER A 1 93 ? 18.976 -19.543 -23.092 1.00 96.31 93 SER A CA 1
ATOM 773 C C . SER A 1 93 ? 17.786 -20.501 -23.070 1.00 96.31 93 SER A C 1
ATOM 775 O O . SER A 1 93 ? 16.731 -20.161 -23.591 1.00 96.31 93 SER A O 1
ATOM 777 N N . ASP A 1 94 ? 17.932 -21.680 -22.463 1.00 94.12 94 ASP A N 1
ATOM 778 C CA . ASP A 1 94 ? 16.828 -22.632 -22.295 1.00 94.12 94 ASP A CA 1
ATOM 779 C C . ASP A 1 94 ? 15.884 -22.243 -21.140 1.00 94.12 94 ASP A C 1
ATOM 781 O O . ASP A 1 94 ? 14.854 -22.894 -20.927 1.00 94.12 94 ASP A O 1
ATOM 785 N N . ASP A 1 95 ? 16.281 -21.268 -20.319 1.00 93.25 95 ASP A N 1
ATOM 786 C CA . ASP A 1 95 ? 15.584 -20.837 -19.109 1.00 93.25 95 ASP A CA 1
ATOM 787 C C . ASP A 1 95 ? 14.814 -19.533 -19.307 1.00 93.25 95 ASP A C 1
ATOM 789 O O . ASP A 1 95 ? 13.838 -19.335 -18.601 1.00 93.25 95 ASP A O 1
ATOM 793 N N . ILE A 1 96 ? 15.210 -18.676 -20.252 1.00 95.00 96 ILE A N 1
ATOM 794 C CA . ILE A 1 96 ? 14.552 -17.394 -20.542 1.00 95.00 96 ILE A CA 1
ATOM 795 C C . ILE A 1 96 ? 13.792 -17.434 -21.870 1.00 95.00 96 ILE A C 1
ATOM 797 O O . ILE A 1 96 ? 14.243 -18.026 -22.849 1.00 95.00 96 ILE A O 1
ATOM 801 N N . THR A 1 97 ? 12.640 -16.768 -21.923 1.00 95.00 97 THR A N 1
ATOM 802 C CA . THR A 1 97 ? 11.826 -16.655 -23.143 1.00 95.00 97 THR A CA 1
ATOM 803 C C . THR A 1 97 ? 12.008 -15.306 -23.843 1.00 95.00 97 THR A C 1
ATOM 805 O O . THR A 1 97 ? 12.345 -14.296 -23.221 1.00 95.00 97 THR A O 1
ATOM 808 N N . ASN A 1 98 ? 11.738 -15.264 -25.152 1.00 96.25 98 ASN A N 1
ATOM 809 C CA . ASN A 1 98 ? 11.740 -14.003 -25.901 1.00 96.25 98 ASN A CA 1
ATOM 810 C C . ASN A 1 98 ? 10.638 -13.059 -25.403 1.00 96.25 98 ASN A C 1
ATOM 812 O O . ASN A 1 98 ? 10.830 -11.847 -25.387 1.00 96.25 98 ASN A O 1
ATOM 816 N N . GLU A 1 99 ? 9.503 -13.609 -24.975 1.00 96.25 99 GLU A N 1
ATOM 817 C CA . GLU A 1 99 ? 8.384 -12.874 -24.395 1.00 96.25 99 GLU A CA 1
ATOM 818 C C . GLU A 1 99 ? 8.792 -12.147 -23.109 1.00 96.25 99 GLU A C 1
ATOM 820 O O . GLU A 1 99 ? 8.416 -10.994 -22.925 1.00 96.25 99 GLU A O 1
ATOM 825 N N . GLU A 1 100 ? 9.590 -12.772 -22.235 1.00 95.44 100 GLU A N 1
ATOM 826 C CA . GLU A 1 100 ? 10.094 -12.130 -21.011 1.00 95.44 100 GLU A CA 1
ATOM 827 C C . GLU A 1 100 ? 11.062 -10.981 -21.311 1.00 95.44 100 GLU A C 1
ATOM 829 O O . GLU A 1 100 ? 10.949 -9.917 -20.701 1.00 95.44 100 GLU A O 1
ATOM 834 N N . ILE A 1 101 ? 11.976 -11.166 -22.270 1.00 97.12 101 ILE A N 1
ATOM 835 C CA . ILE A 1 101 ? 12.918 -10.121 -22.705 1.00 97.12 101 ILE A CA 1
ATOM 836 C C . ILE A 1 101 ? 12.152 -8.940 -23.309 1.00 97.12 101 ILE A C 1
ATOM 838 O O . ILE A 1 101 ? 12.384 -7.784 -22.950 1.00 97.12 101 ILE A O 1
ATOM 842 N N . GLU A 1 102 ? 11.205 -9.231 -24.199 1.00 97.56 102 GLU A N 1
ATOM 843 C CA . GLU A 1 102 ? 10.410 -8.222 -24.888 1.00 97.56 102 GLU A CA 1
ATOM 844 C C . GLU A 1 102 ? 9.454 -7.492 -23.937 1.00 97.56 102 GLU A C 1
ATOM 846 O O . GLU A 1 102 ? 9.321 -6.273 -24.023 1.00 97.56 102 GLU A O 1
ATOM 851 N N . ALA A 1 103 ? 8.841 -8.193 -22.977 1.00 95.75 103 ALA A N 1
ATOM 852 C CA . ALA A 1 103 ? 8.040 -7.566 -21.926 1.00 95.75 103 ALA A CA 1
ATOM 853 C C . ALA A 1 103 ? 8.878 -6.592 -21.089 1.00 95.75 103 ALA A C 1
ATOM 855 O O . ALA A 1 103 ? 8.411 -5.498 -20.778 1.00 95.75 103 ALA A O 1
ATOM 856 N N . THR A 1 104 ? 10.119 -6.954 -20.745 1.00 96.62 104 THR A N 1
ATOM 857 C CA . THR A 1 104 ? 11.031 -6.057 -20.024 1.00 96.62 104 THR A CA 1
ATOM 858 C C . THR A 1 104 ? 11.430 -4.845 -20.866 1.00 96.62 104 THR A C 1
ATOM 860 O O . THR A 1 104 ? 11.439 -3.734 -20.340 1.00 96.62 104 THR A O 1
ATOM 863 N N . ARG A 1 105 ? 11.710 -5.015 -22.163 1.00 97.75 105 ARG A N 1
ATOM 864 C CA . ARG A 1 105 ? 11.977 -3.890 -23.076 1.00 97.75 105 ARG A CA 1
ATOM 865 C C . ARG A 1 105 ? 10.787 -2.930 -23.127 1.00 97.75 105 ARG A C 1
ATOM 867 O O . ARG A 1 105 ? 10.948 -1.734 -22.890 1.00 97.75 105 ARG A O 1
ATOM 874 N N . LEU A 1 106 ? 9.591 -3.469 -23.368 1.00 96.62 106 LEU A N 1
ATOM 875 C CA . LEU A 1 106 ? 8.354 -2.693 -23.433 1.00 96.62 106 LEU A CA 1
ATOM 876 C C . LEU A 1 106 ? 8.034 -2.007 -22.105 1.00 96.62 106 LEU A C 1
ATOM 878 O O . LEU A 1 106 ? 7.586 -0.872 -22.137 1.00 96.62 106 LEU A O 1
ATOM 882 N N . PHE A 1 107 ? 8.320 -2.632 -20.957 1.00 96.12 107 PHE A N 1
ATOM 883 C CA . PHE A 1 107 ? 8.184 -1.988 -19.647 1.00 96.12 107 PHE A CA 1
ATOM 884 C C . PHE A 1 107 ? 9.023 -0.708 -19.544 1.00 96.12 107 PHE A C 1
ATOM 886 O O . PHE A 1 107 ? 8.529 0.318 -19.076 1.00 96.12 107 PHE A O 1
ATOM 893 N N . ILE A 1 108 ? 10.293 -0.754 -19.962 1.00 97.00 108 ILE A N 1
ATOM 894 C CA . ILE A 1 108 ? 11.192 0.408 -19.904 1.00 97.00 108 ILE A CA 1
ATOM 895 C C . ILE A 1 108 ? 10.684 1.495 -20.853 1.00 97.00 108 ILE A C 1
ATOM 897 O O . ILE A 1 108 ? 10.573 2.658 -20.467 1.00 97.00 108 ILE A O 1
ATOM 901 N N . GLU A 1 109 ? 10.342 1.118 -22.085 1.00 96.50 109 GLU A N 1
ATOM 902 C CA . GLU A 1 109 ? 9.840 2.050 -23.093 1.00 96.50 109 GLU A CA 1
ATOM 903 C C . GLU A 1 109 ? 8.525 2.701 -22.683 1.00 96.50 109 GLU A C 1
ATOM 905 O O . GLU A 1 109 ? 8.410 3.920 -22.785 1.00 96.50 109 GLU A O 1
ATOM 910 N N . SER A 1 110 ? 7.569 1.920 -22.177 1.00 94.81 110 SER A N 1
ATOM 911 C CA . SER A 1 110 ? 6.280 2.428 -21.724 1.00 94.81 110 SER A CA 1
ATOM 912 C C . SER A 1 110 ? 6.447 3.334 -20.513 1.00 94.81 110 SER A C 1
ATOM 914 O O . SER A 1 110 ? 5.904 4.430 -20.481 1.00 94.81 110 SER A O 1
ATOM 916 N N . THR A 1 111 ? 7.234 2.913 -19.524 1.00 95.44 111 THR A N 1
ATOM 917 C CA . THR A 1 111 ? 7.414 3.665 -18.279 1.00 95.44 111 THR A CA 1
ATOM 918 C C . THR A 1 111 ? 8.060 5.023 -18.533 1.00 95.44 111 THR A C 1
ATOM 920 O O . THR A 1 111 ? 7.528 6.044 -18.102 1.00 95.44 111 THR A O 1
ATOM 923 N N . PHE A 1 112 ? 9.175 5.058 -19.268 1.00 96.19 112 PHE A N 1
ATOM 924 C CA . PHE A 1 112 ? 9.830 6.324 -19.594 1.00 96.19 112 PHE A CA 1
ATOM 925 C C . PHE A 1 112 ? 9.031 7.146 -20.603 1.00 96.19 112 PHE A C 1
ATOM 927 O O . PHE A 1 112 ? 8.938 8.353 -20.424 1.00 96.19 112 PHE A O 1
ATOM 934 N N . GLY A 1 113 ? 8.415 6.521 -21.611 1.00 94.00 113 GLY A N 1
ATOM 935 C CA . GLY A 1 113 ? 7.603 7.223 -22.607 1.00 94.00 113 GLY A CA 1
ATOM 936 C C . GLY A 1 113 ? 6.420 7.957 -21.979 1.00 94.00 113 GLY A C 1
ATOM 937 O O . GLY A 1 113 ? 6.272 9.161 -22.177 1.00 94.00 113 GLY A O 1
ATOM 938 N N . VAL A 1 114 ? 5.642 7.269 -21.134 1.00 92.81 114 VAL A N 1
ATOM 939 C CA . VAL A 1 114 ? 4.533 7.890 -20.394 1.00 92.81 114 VAL A CA 1
ATOM 940 C C . VAL A 1 114 ? 5.052 8.970 -19.449 1.00 92.81 114 VAL A C 1
ATOM 942 O O . VAL A 1 114 ? 4.503 10.068 -19.422 1.00 92.81 114 VAL A O 1
ATOM 945 N N . TYR A 1 115 ? 6.112 8.700 -18.683 1.00 94.06 115 TYR A N 1
ATOM 946 C CA . TYR A 1 115 ? 6.657 9.688 -17.753 1.00 94.06 115 TYR A CA 1
ATOM 947 C C . TYR A 1 115 ? 7.143 10.956 -18.470 1.00 94.06 115 TYR A C 1
ATOM 949 O O . TYR A 1 115 ? 6.770 12.061 -18.087 1.00 94.06 115 TYR A O 1
ATOM 957 N N . GLU A 1 116 ? 7.936 10.821 -19.531 1.00 92.62 116 GLU A N 1
ATOM 958 C CA . GLU A 1 116 ? 8.455 11.946 -20.310 1.00 92.62 116 GLU A CA 1
ATOM 959 C C . GLU A 1 116 ? 7.330 12.741 -20.977 1.00 92.62 116 GLU A C 1
ATOM 961 O O . GLU A 1 116 ? 7.346 13.969 -20.919 1.00 92.62 116 GLU A O 1
ATOM 966 N N . GLU A 1 117 ? 6.323 12.082 -21.555 1.00 89.38 117 GLU A N 1
ATOM 967 C CA . GLU A 1 117 ? 5.171 12.762 -22.156 1.00 89.38 117 GLU A CA 1
ATOM 968 C C . GLU A 1 117 ? 4.402 13.587 -21.114 1.00 89.38 117 GLU A C 1
ATOM 970 O O . GLU A 1 117 ? 4.175 14.783 -21.299 1.00 89.38 117 GLU A O 1
ATOM 975 N N . VAL A 1 118 ? 4.092 12.982 -19.967 1.00 88.56 118 VAL A N 1
ATOM 976 C CA . VAL A 1 118 ? 3.329 13.612 -18.879 1.00 88.56 118 VAL A CA 1
ATOM 977 C C . VAL A 1 118 ? 4.103 14.762 -18.226 1.00 88.56 118 VAL A C 1
ATOM 979 O O . VAL A 1 118 ? 3.529 15.791 -17.851 1.00 88.56 118 VAL A O 1
ATOM 982 N N . MET A 1 119 ? 5.422 14.618 -18.089 1.00 87.75 119 MET A N 1
ATOM 983 C CA . MET A 1 119 ? 6.276 15.615 -17.439 1.00 87.75 119 MET A CA 1
ATOM 984 C C . MET A 1 119 ? 6.758 16.718 -18.392 1.00 87.75 119 MET A C 1
ATOM 986 O O . MET A 1 119 ? 7.048 17.823 -17.929 1.00 87.75 119 MET A O 1
ATOM 990 N N . SER A 1 120 ? 6.836 16.456 -19.702 1.00 83.81 120 SER A N 1
ATOM 991 C CA . SER A 1 120 ? 7.256 17.438 -20.717 1.00 83.81 120 SER A CA 1
ATOM 992 C C . SER A 1 120 ? 6.161 18.431 -21.097 1.00 83.81 120 SER A C 1
ATOM 994 O O . SER A 1 120 ? 6.483 19.515 -21.601 1.00 83.81 120 SER A O 1
ATOM 996 N N . ASP A 1 121 ? 4.892 18.114 -20.816 1.00 67.31 121 ASP A N 1
ATOM 997 C CA . ASP A 1 121 ? 3.793 19.050 -21.013 1.00 67.31 121 ASP A CA 1
ATOM 998 C C . ASP A 1 121 ? 3.932 20.239 -20.045 1.00 67.31 121 ASP A C 1
ATOM 1000 O O . ASP A 1 121 ? 3.593 20.209 -18.857 1.00 67.31 121 ASP A O 1
ATOM 1004 N N . THR A 1 122 ? 4.557 21.290 -20.565 1.00 61.12 122 THR A N 1
ATOM 1005 C CA . THR A 1 122 ? 4.720 22.600 -19.928 1.00 61.12 122 THR A CA 1
ATOM 1006 C C . THR A 1 122 ? 3.618 23.563 -20.358 1.00 61.12 122 THR A C 1
ATOM 1008 O O . THR A 1 122 ? 3.610 24.716 -19.915 1.00 61.12 122 THR A O 1
ATOM 1011 N N . SER A 1 123 ? 2.709 23.119 -21.234 1.00 51.91 123 SER A N 1
ATOM 1012 C CA . SER A 1 123 ? 1.585 23.926 -21.673 1.00 51.91 123 SER A CA 1
ATOM 1013 C C . SER A 1 123 ? 0.535 24.006 -20.563 1.00 51.91 123 SER A C 1
ATOM 1015 O O . SER A 1 123 ? 0.491 23.177 -19.659 1.00 51.91 123 SER A O 1
ATOM 1017 N N . ASP A 1 124 ? -0.207 25.111 -20.567 1.00 56.31 124 ASP A N 1
ATOM 1018 C CA . ASP A 1 124 ? -1.176 25.520 -19.550 1.00 56.31 124 ASP A CA 1
ATOM 1019 C C . ASP A 1 124 ? -1.919 24.324 -18.925 1.00 56.31 124 ASP A C 1
ATOM 1021 O O . ASP A 1 124 ? -2.473 23.496 -19.645 1.00 56.31 124 ASP A O 1
ATOM 1025 N N . ALA A 1 125 ? -1.947 24.234 -17.589 1.00 53.34 125 ALA A N 1
ATOM 1026 C CA . ALA A 1 125 ? -2.509 23.097 -16.842 1.00 53.34 125 ALA A CA 1
ATOM 1027 C C . ALA A 1 125 ? -3.991 22.795 -17.178 1.00 53.34 125 ALA A C 1
ATOM 1029 O O . ALA A 1 125 ? -4.545 21.794 -16.732 1.00 53.34 125 ALA A O 1
ATOM 1030 N N . SER A 1 126 ? -4.629 23.679 -17.947 1.00 53.16 126 SER A N 1
ATOM 1031 C CA . SER A 1 126 ? -5.951 23.548 -18.549 1.00 53.16 126 SER A CA 1
ATOM 1032 C C . SER A 1 126 ? -6.035 22.534 -19.704 1.00 53.16 126 SER A C 1
ATOM 1034 O O . SER A 1 126 ? -7.134 22.063 -19.980 1.00 53.16 126 SER A O 1
ATOM 1036 N N . ASN A 1 127 ? -4.915 22.166 -20.340 1.00 51.75 127 ASN A N 1
ATOM 1037 C CA . ASN A 1 127 ? -4.839 21.158 -21.412 1.00 51.75 127 ASN A CA 1
ATOM 1038 C C . ASN A 1 127 ? -4.348 19.785 -20.929 1.00 51.75 127 ASN A C 1
ATOM 1040 O O . ASN A 1 127 ? -4.129 18.885 -21.740 1.00 51.75 127 ASN A O 1
ATOM 1044 N N . VAL A 1 128 ? -4.163 19.621 -19.616 1.00 54.62 128 VAL A N 1
ATOM 1045 C CA . VAL A 1 128 ? -3.706 18.358 -19.043 1.00 54.62 128 VAL A CA 1
ATOM 1046 C C . VAL A 1 128 ? -4.745 17.278 -19.330 1.00 54.62 128 VAL A C 1
ATOM 1048 O O . VAL A 1 128 ? -5.909 17.386 -18.940 1.00 54.62 128 VAL A O 1
ATOM 1051 N N . ARG A 1 129 ? -4.292 16.238 -20.033 1.00 61.53 129 ARG A N 1
ATOM 1052 C CA . ARG A 1 129 ? -5.049 15.040 -20.398 1.00 61.53 129 ARG A CA 1
ATOM 1053 C C . ARG A 1 129 ? -5.550 14.379 -19.108 1.00 61.53 129 ARG A C 1
ATOM 1055 O O . ARG A 1 129 ? -4.786 13.707 -18.423 1.00 61.53 129 ARG A O 1
ATOM 1062 N N . SER A 1 130 ? -6.811 14.607 -18.738 1.00 73.06 130 SER A N 1
ATOM 1063 C CA . SER A 1 130 ? -7.399 14.006 -17.535 1.00 73.06 130 SER A CA 1
ATOM 1064 C C . SER A 1 130 ? -7.716 12.541 -17.803 1.00 73.06 130 SER A C 1
ATOM 1066 O O . SER A 1 130 ? -8.827 12.212 -18.211 1.00 73.06 130 SER A O 1
ATOM 1068 N N . ILE A 1 131 ? -6.727 11.669 -17.615 1.00 86.19 131 ILE A N 1
ATOM 1069 C CA . ILE A 1 131 ? -6.903 10.221 -17.763 1.00 86.19 131 ILE A CA 1
ATOM 1070 C C . ILE A 1 131 ? -7.268 9.558 -16.432 1.00 86.19 131 ILE A C 1
ATOM 1072 O O . ILE A 1 131 ? -7.857 8.481 -16.434 1.00 86.19 131 ILE A O 1
ATOM 1076 N N . LEU A 1 132 ? -6.921 10.196 -15.307 1.00 92.38 132 LEU A N 1
ATOM 1077 C CA . LEU A 1 132 ? -7.217 9.727 -13.958 1.00 92.38 132 LEU A CA 1
ATOM 1078 C C . LEU A 1 132 ? -8.101 10.715 -13.204 1.00 92.38 132 LEU A C 1
ATOM 1080 O O . LEU A 1 132 ? -7.919 11.922 -13.289 1.00 92.38 132 LEU A O 1
ATOM 1084 N N . SER A 1 133 ? -8.992 10.176 -12.382 1.00 93.81 133 SER A N 1
ATOM 1085 C CA . SER A 1 133 ? -9.706 10.898 -11.330 1.00 93.81 133 SER A CA 1
ATOM 1086 C C . SER A 1 133 ? -8.967 10.815 -10.001 1.00 93.81 133 SER A C 1
ATOM 1088 O O . SER A 1 133 ? -8.851 11.805 -9.295 1.00 93.81 133 SER A O 1
ATOM 1090 N N . TYR A 1 134 ? -8.375 9.666 -9.684 1.00 96.56 134 TYR A N 1
ATOM 1091 C CA . TYR A 1 134 ? -7.575 9.481 -8.476 1.00 96.56 134 TYR A CA 1
ATOM 1092 C C . TYR A 1 134 ? -6.398 8.543 -8.732 1.00 96.56 134 TYR A C 1
ATOM 1094 O O . TYR A 1 134 ? -6.372 7.788 -9.705 1.00 96.56 134 TYR A O 1
ATOM 1102 N N . ALA A 1 135 ? -5.420 8.568 -7.836 1.00 97.06 135 ALA A N 1
ATOM 1103 C CA . ALA A 1 135 ? -4.300 7.644 -7.858 1.00 97.06 135 ALA A CA 1
ATOM 1104 C C . ALA A 1 135 ? -4.058 7.066 -6.466 1.00 97.06 135 ALA A C 1
ATOM 1106 O O . ALA A 1 135 ? -3.982 7.800 -5.485 1.00 97.06 135 ALA A O 1
ATOM 1107 N N . PHE A 1 136 ? -3.895 5.752 -6.370 1.00 96.38 136 PHE A N 1
ATOM 1108 C CA . PHE A 1 136 ? -3.414 5.099 -5.161 1.00 96.38 136 PHE A CA 1
ATOM 1109 C C . PHE A 1 136 ? -1.919 4.825 -5.316 1.00 96.38 136 PHE A C 1
ATOM 1111 O O . PHE A 1 136 ? -1.502 3.995 -6.123 1.00 96.38 136 PHE A O 1
ATOM 1118 N N . LEU A 1 137 ? -1.102 5.582 -4.592 1.00 96.12 137 LEU A N 1
ATOM 1119 C CA . LEU A 1 137 ? 0.346 5.512 -4.679 1.00 96.12 137 LEU A CA 1
ATOM 1120 C C . LEU A 1 137 ? 0.863 4.465 -3.709 1.00 96.12 137 LEU A C 1
ATOM 1122 O O . LEU A 1 137 ? 0.477 4.426 -2.539 1.00 96.12 137 LEU A O 1
ATOM 1126 N N . VAL A 1 138 ? 1.787 3.647 -4.187 1.00 92.94 138 VAL A N 1
ATOM 1127 C CA . VAL A 1 138 ? 2.295 2.495 -3.449 1.00 92.94 138 VAL A CA 1
ATOM 1128 C C . VAL A 1 138 ? 3.817 2.395 -3.585 1.00 92.94 138 VAL A C 1
ATOM 1130 O O . VAL A 1 138 ? 4.353 2.761 -4.632 1.00 92.94 138 VAL A O 1
ATOM 1133 N N . PRO A 1 139 ? 4.546 1.943 -2.549 1.00 91.06 139 PRO A N 1
ATOM 1134 C CA . PRO A 1 139 ? 5.998 1.831 -2.615 1.00 91.06 139 PRO A CA 1
ATOM 1135 C C . PRO A 1 139 ? 6.430 0.678 -3.533 1.00 91.06 139 PRO A C 1
ATOM 1137 O O . PRO A 1 139 ? 5.648 -0.228 -3.844 1.00 91.06 139 PRO A O 1
ATOM 1140 N N . GLY A 1 140 ? 7.712 0.645 -3.892 1.00 85.69 140 GLY A N 1
ATOM 1141 C CA . GLY A 1 140 ? 8.325 -0.585 -4.382 1.00 85.69 140 GLY A CA 1
ATOM 1142 C C . GLY A 1 140 ? 8.417 -1.583 -3.228 1.00 85.69 140 GLY A C 1
ATOM 1143 O O . GLY A 1 140 ? 8.991 -1.271 -2.188 1.00 85.69 140 GLY A O 1
ATOM 1144 N N . ARG A 1 141 ? 7.847 -2.781 -3.379 1.00 77.06 141 ARG A N 1
ATOM 1145 C CA . ARG A 1 141 ? 7.850 -3.797 -2.309 1.00 77.06 141 ARG A CA 1
ATOM 1146 C C . ARG A 1 141 ? 8.833 -4.927 -2.541 1.00 77.06 141 ARG A C 1
ATOM 1148 O O . ARG A 1 141 ? 8.712 -5.942 -1.879 1.00 77.06 141 ARG A O 1
ATOM 1155 N N . ALA A 1 142 ? 9.808 -4.764 -3.432 1.00 71.62 142 ALA A N 1
ATOM 1156 C CA . ALA A 1 142 ? 10.873 -5.745 -3.623 1.00 71.62 142 ALA A CA 1
ATOM 1157 C C . ALA A 1 142 ? 11.753 -5.825 -2.358 1.00 71.62 142 ALA A C 1
ATOM 1159 O O . ALA A 1 142 ? 12.815 -5.210 -2.279 1.00 71.62 142 ALA A O 1
ATOM 1160 N N . SER A 1 143 ? 11.261 -6.533 -1.342 1.00 73.88 143 SER A N 1
ATOM 1161 C CA . SER A 1 143 ? 11.963 -6.802 -0.094 1.00 73.88 143 SER A CA 1
ATOM 1162 C C . SER A 1 143 ? 13.115 -7.737 -0.401 1.00 73.88 143 SER A C 1
ATOM 1164 O O . SER A 1 143 ? 12.892 -8.792 -0.976 1.00 73.88 143 SER A O 1
ATOM 1166 N N . ARG A 1 144 ? 14.335 -7.403 0.017 1.00 76.31 144 ARG A N 1
ATOM 1167 C CA . ARG A 1 144 ? 15.512 -8.274 -0.101 1.00 76.31 144 ARG A CA 1
ATOM 1168 C C . ARG A 1 144 ? 15.408 -9.482 0.830 1.00 76.31 144 ARG A C 1
ATOM 1170 O O . ARG A 1 144 ? 16.088 -10.481 0.599 1.00 76.31 144 ARG A O 1
ATOM 1177 N N . LYS A 1 145 ? 14.572 -9.390 1.871 1.00 72.50 145 LYS A N 1
ATOM 1178 C CA . LYS A 1 145 ? 14.423 -10.399 2.931 1.00 72.50 145 LYS A CA 1
ATOM 1179 C C . LYS A 1 145 ? 13.207 -11.303 2.767 1.00 72.50 145 LYS A C 1
ATOM 1181 O O . LYS A 1 145 ? 13.275 -12.459 3.168 1.00 72.50 145 LYS A O 1
ATOM 1186 N N . ASN A 1 146 ? 12.114 -10.808 2.189 1.00 73.19 146 ASN A N 1
ATOM 1187 C CA . ASN A 1 146 ? 10.887 -11.575 2.005 1.00 73.19 146 ASN A CA 1
ATOM 1188 C C . ASN A 1 146 ? 10.682 -11.929 0.524 1.00 73.19 146 ASN A C 1
ATOM 1190 O O . ASN A 1 146 ? 10.567 -11.048 -0.329 1.00 73.19 146 ASN A O 1
ATOM 1194 N N . GLN A 1 147 ? 10.642 -13.231 0.234 1.00 74.06 147 GLN A N 1
ATOM 1195 C CA . GLN A 1 147 ? 10.538 -13.761 -1.123 1.00 74.06 147 GLN A CA 1
ATOM 1196 C C . GLN A 1 147 ? 9.185 -13.473 -1.786 1.00 74.06 147 GLN A C 1
ATOM 1198 O O . GLN A 1 147 ? 9.177 -13.168 -2.977 1.00 74.06 147 GLN A O 1
ATOM 1203 N N . ASP A 1 148 ? 8.074 -13.505 -1.045 1.00 73.44 148 ASP A N 1
ATOM 1204 C CA . ASP A 1 148 ? 6.732 -13.255 -1.595 1.00 73.44 148 ASP A CA 1
ATOM 1205 C C . ASP A 1 148 ? 6.611 -11.816 -2.097 1.00 73.44 148 ASP A C 1
ATOM 1207 O O . ASP A 1 148 ? 6.169 -11.558 -3.215 1.00 73.44 148 ASP A O 1
ATOM 1211 N N . TYR A 1 149 ? 7.112 -10.874 -1.300 1.00 74.94 149 TYR A N 1
ATOM 1212 C CA . TYR A 1 149 ? 7.216 -9.464 -1.672 1.00 74.94 149 TYR A CA 1
ATOM 1213 C C . TYR A 1 149 ? 8.250 -9.233 -2.784 1.00 74.94 149 TYR A C 1
ATOM 1215 O O . TYR A 1 149 ? 8.061 -8.406 -3.678 1.00 74.94 149 TYR A O 1
ATOM 1223 N N . GLY A 1 150 ? 9.331 -10.013 -2.777 1.00 73.69 150 GLY A N 1
ATOM 1224 C CA . GLY A 1 150 ? 10.291 -10.069 -3.869 1.00 73.69 150 GLY A CA 1
ATOM 1225 C C . GLY A 1 150 ? 9.652 -10.432 -5.208 1.00 73.69 150 GLY A C 1
ATOM 1226 O O . GLY A 1 150 ? 9.959 -9.802 -6.229 1.00 73.69 150 GLY A O 1
ATOM 1227 N N . ALA A 1 151 ? 8.772 -11.436 -5.218 1.00 80.19 151 ALA A N 1
ATOM 1228 C CA . ALA A 1 151 ? 8.155 -12.004 -6.417 1.00 80.19 151 ALA A CA 1
ATOM 1229 C C . ALA A 1 151 ? 7.264 -11.010 -7.180 1.00 80.19 151 ALA A C 1
ATOM 1231 O O . ALA A 1 151 ? 7.043 -11.160 -8.380 1.00 80.19 151 ALA A O 1
ATOM 1232 N N . GLU A 1 152 ? 6.809 -9.940 -6.535 1.00 81.00 152 GLU A N 1
ATOM 1233 C CA . GLU A 1 152 ? 5.950 -8.924 -7.161 1.00 81.00 152 GLU A CA 1
ATOM 1234 C C . GLU A 1 152 ? 6.663 -8.160 -8.266 1.00 81.00 152 GLU A C 1
ATOM 1236 O O . GLU A 1 152 ? 6.087 -7.861 -9.311 1.00 81.00 152 GLU A O 1
ATOM 1241 N N . SER A 1 153 ? 7.957 -7.907 -8.073 1.00 86.19 153 SER A N 1
ATOM 1242 C CA . SER A 1 153 ? 8.783 -7.303 -9.116 1.00 86.19 153 SER A CA 1
ATOM 1243 C C . SER A 1 153 ? 8.888 -8.186 -10.364 1.00 86.19 153 SER A C 1
ATOM 1245 O O . SER A 1 153 ? 9.055 -7.655 -11.455 1.00 86.19 153 SER A O 1
ATOM 1247 N N . GLU A 1 154 ? 8.708 -9.506 -10.238 1.00 87.81 154 GLU A N 1
ATOM 1248 C CA . GLU A 1 154 ? 8.694 -10.446 -11.365 1.00 87.81 154 GLU A CA 1
ATOM 1249 C C . GLU A 1 154 ? 7.392 -10.372 -12.168 1.00 87.81 154 GLU A C 1
ATOM 1251 O O . GLU A 1 154 ? 7.367 -10.736 -13.342 1.00 87.81 154 GLU A O 1
ATOM 1256 N N . LEU A 1 155 ? 6.284 -9.972 -11.535 1.00 85.19 155 LEU A N 1
ATOM 1257 C CA . LEU A 1 155 ? 4.997 -9.779 -12.211 1.00 85.19 155 LEU A CA 1
ATOM 1258 C C . LEU A 1 155 ? 5.001 -8.497 -13.039 1.00 85.19 155 LEU A C 1
ATOM 1260 O O . LEU A 1 155 ? 4.347 -8.437 -14.074 1.00 85.19 155 LEU A O 1
ATOM 1264 N N . ILE A 1 156 ? 5.754 -7.493 -12.591 1.00 89.00 156 ILE A N 1
ATOM 1265 C CA . ILE A 1 156 ? 5.892 -6.200 -13.262 1.00 89.00 156 ILE A CA 1
ATOM 1266 C C . ILE A 1 156 ? 6.997 -6.280 -14.325 1.00 89.00 156 ILE A C 1
ATOM 1268 O O . ILE A 1 156 ? 6.796 -5.905 -15.471 1.00 89.00 156 ILE A O 1
ATOM 1272 N N . ILE A 1 157 ? 8.167 -6.809 -13.976 1.00 93.12 157 ILE A N 1
ATOM 1273 C CA . ILE A 1 157 ? 9.339 -6.858 -14.851 1.00 93.12 157 ILE A CA 1
ATOM 1274 C C . ILE A 1 157 ? 9.782 -8.323 -14.955 1.00 93.12 157 ILE A C 1
ATOM 1276 O O . ILE A 1 157 ? 10.576 -8.782 -14.129 1.00 93.12 157 ILE A O 1
ATOM 1280 N N . PRO A 1 158 ? 9.286 -9.079 -15.955 1.00 92.50 158 PRO A N 1
ATOM 1281 C CA . PRO A 1 158 ? 9.417 -10.536 -15.980 1.00 92.50 158 PRO A CA 1
ATOM 1282 C C . PRO A 1 158 ? 10.843 -11.065 -15.840 1.00 92.50 158 PRO A C 1
ATOM 1284 O O . PRO A 1 158 ? 11.054 -12.044 -15.126 1.00 92.50 158 PRO A O 1
ATOM 1287 N N . ILE A 1 159 ? 11.840 -10.393 -16.425 1.00 95.50 159 ILE A N 1
ATOM 1288 C CA . ILE A 1 159 ? 13.240 -10.828 -16.335 1.00 95.50 159 ILE A CA 1
ATOM 1289 C C . ILE A 1 159 ? 13.800 -10.835 -14.901 1.00 95.50 159 ILE A C 1
ATOM 1291 O O . ILE A 1 159 ? 14.741 -11.575 -14.608 1.00 95.50 159 ILE A O 1
ATOM 1295 N N . LEU A 1 160 ? 13.218 -10.062 -13.974 1.00 94.62 160 LEU A N 1
ATOM 1296 C CA . LEU A 1 160 ? 13.688 -9.993 -12.585 1.00 94.62 160 LEU A CA 1
ATOM 1297 C C . LEU A 1 160 ? 13.464 -11.289 -11.805 1.00 94.62 160 LEU A C 1
ATOM 1299 O O . LEU A 1 160 ? 14.086 -11.482 -10.759 1.00 94.62 160 LEU A O 1
ATOM 1303 N N . ARG A 1 161 ? 12.672 -12.230 -12.329 1.00 92.62 161 ARG A N 1
ATOM 1304 C CA . ARG A 1 161 ? 12.568 -13.579 -11.758 1.00 92.62 161 ARG A CA 1
ATOM 1305 C C . ARG A 1 161 ? 13.906 -14.308 -11.709 1.00 92.62 161 ARG A C 1
ATOM 1307 O O . ARG A 1 161 ? 14.123 -15.108 -10.807 1.00 92.62 161 ARG A O 1
ATOM 1314 N N . TYR A 1 162 ? 14.810 -14.024 -12.646 1.00 95.44 162 TYR A N 1
ATOM 1315 C CA . TYR A 1 162 ? 16.130 -14.654 -12.723 1.00 95.44 162 TYR A CA 1
ATOM 1316 C C . TYR A 1 162 ? 17.166 -13.952 -11.839 1.00 95.44 162 TYR A C 1
ATOM 1318 O O . TYR A 1 162 ? 18.286 -14.428 -11.695 1.00 95.44 162 TYR A O 1
ATOM 1326 N N . VAL A 1 163 ? 16.792 -12.834 -11.213 1.00 95.31 163 VAL A N 1
ATOM 1327 C CA . VAL A 1 163 ? 17.644 -12.070 -10.304 1.00 95.31 163 VAL A CA 1
ATOM 1328 C C . VAL A 1 163 ? 17.367 -12.525 -8.868 1.00 95.31 163 VAL A C 1
ATOM 1330 O O . VAL A 1 163 ? 16.200 -12.526 -8.453 1.00 95.31 163 VAL A O 1
ATOM 1333 N N . PRO A 1 164 ? 18.399 -12.882 -8.073 1.00 93.56 164 PRO A N 1
ATOM 1334 C CA . PRO A 1 164 ? 18.228 -13.120 -6.644 1.00 93.56 164 PRO A CA 1
ATOM 1335 C C . PRO A 1 164 ? 17.537 -11.948 -5.968 1.00 93.56 164 PRO A C 1
ATOM 1337 O O . PRO A 1 164 ? 17.862 -10.792 -6.237 1.00 93.56 164 PRO A O 1
ATOM 1340 N N . ASN A 1 165 ? 16.636 -12.249 -5.037 1.00 89.44 165 ASN A N 1
ATOM 1341 C CA . ASN A 1 165 ? 15.780 -11.250 -4.407 1.00 89.44 165 ASN A CA 1
ATOM 1342 C C . ASN A 1 165 ? 16.555 -10.031 -3.861 1.00 89.44 165 ASN A C 1
ATOM 1344 O O . ASN A 1 165 ? 16.196 -8.885 -4.126 1.00 89.44 165 ASN A O 1
ATOM 1348 N N . LYS A 1 166 ? 17.707 -10.280 -3.218 1.00 88.94 166 LYS A N 1
ATOM 1349 C CA . LYS A 1 166 ? 18.599 -9.245 -2.667 1.00 88.94 166 LYS A CA 1
ATOM 1350 C C . LYS A 1 166 ? 19.134 -8.217 -3.676 1.00 88.94 166 LYS A C 1
ATOM 1352 O O . LYS A 1 166 ? 19.586 -7.161 -3.249 1.00 88.94 166 LYS A O 1
ATOM 1357 N N . TYR A 1 167 ? 19.093 -8.503 -4.979 1.00 91.19 167 TYR A N 1
ATOM 1358 C CA . TYR A 1 167 ? 19.596 -7.616 -6.035 1.00 91.19 167 TYR A CA 1
ATOM 1359 C C . TYR A 1 167 ? 18.503 -6.967 -6.879 1.00 91.19 167 TYR A C 1
ATOM 1361 O O . TYR A 1 167 ? 18.817 -6.166 -7.750 1.00 91.19 167 TYR A O 1
ATOM 1369 N N . ARG A 1 168 ? 17.222 -7.280 -6.676 1.00 90.50 168 ARG A N 1
ATOM 1370 C CA . ARG A 1 168 ? 16.162 -6.771 -7.565 1.00 90.50 168 ARG A CA 1
ATOM 1371 C C . ARG A 1 168 ? 16.019 -5.253 -7.498 1.00 90.50 168 ARG A C 1
ATOM 1373 O O . ARG A 1 168 ? 15.810 -4.623 -8.533 1.00 90.50 168 ARG A O 1
ATOM 1380 N N . SER A 1 169 ? 16.213 -4.666 -6.314 1.00 86.88 169 SER A N 1
ATOM 1381 C CA . SER A 1 169 ? 16.192 -3.210 -6.127 1.00 86.88 169 SER A CA 1
ATOM 1382 C C . SER A 1 169 ? 17.215 -2.497 -7.026 1.00 86.88 169 SER A C 1
ATOM 1384 O O . SER A 1 169 ? 16.884 -1.501 -7.666 1.00 86.88 169 SER A O 1
ATOM 1386 N N . LEU A 1 170 ? 18.412 -3.072 -7.200 1.00 88.12 170 LEU A N 1
ATOM 1387 C CA . LEU A 1 170 ? 19.472 -2.538 -8.066 1.00 88.12 170 LEU A CA 1
ATOM 1388 C C . LEU A 1 170 ? 18.996 -2.284 -9.505 1.00 88.12 170 LEU A C 1
ATOM 1390 O O . LEU A 1 170 ? 19.346 -1.271 -10.115 1.00 88.12 170 LEU A O 1
ATOM 1394 N N . PHE A 1 171 ? 18.187 -3.190 -10.052 1.00 91.44 171 PHE A N 1
ATOM 1395 C CA . PHE A 1 171 ? 17.712 -3.097 -11.432 1.00 91.44 171 PHE A CA 1
ATOM 1396 C C . PHE A 1 171 ? 16.583 -2.084 -11.601 1.00 91.44 171 PHE A C 1
ATOM 1398 O O . PHE A 1 171 ? 16.497 -1.452 -12.650 1.00 91.44 171 PHE A O 1
ATOM 1405 N N . ILE A 1 172 ? 15.755 -1.893 -10.574 1.00 89.12 172 ILE A N 1
ATOM 1406 C CA . ILE A 1 172 ? 14.620 -0.964 -10.629 1.00 89.12 172 ILE A CA 1
ATOM 1407 C C . ILE A 1 172 ? 15.021 0.475 -10.277 1.00 89.12 172 ILE A C 1
ATOM 1409 O O . ILE A 1 172 ? 14.362 1.402 -10.734 1.00 89.12 172 ILE A O 1
ATOM 1413 N N . HIS A 1 173 ? 16.121 0.711 -9.549 1.00 87.44 173 HIS A N 1
ATOM 1414 C CA . HIS A 1 173 ? 16.599 2.081 -9.309 1.00 87.44 173 HIS A CA 1
ATOM 1415 C C . HIS A 1 173 ? 16.840 2.848 -10.616 1.00 87.44 173 HIS A C 1
ATOM 1417 O O . HIS A 1 173 ? 17.426 2.320 -11.566 1.00 87.44 173 HIS A O 1
ATOM 1423 N N . GLY A 1 174 ? 16.408 4.109 -10.641 1.00 90.12 174 GLY A N 1
ATOM 1424 C CA . GLY A 1 174 ? 16.426 4.966 -11.828 1.00 90.12 174 GLY A CA 1
ATOM 1425 C C . GLY A 1 174 ? 15.163 4.883 -12.690 1.00 90.12 174 GLY A C 1
ATOM 1426 O O . GLY A 1 174 ? 15.018 5.690 -13.605 1.00 90.12 174 GLY A O 1
ATOM 1427 N N . VAL A 1 175 ? 14.236 3.960 -12.409 1.00 94.94 175 VAL A N 1
ATOM 1428 C CA . VAL A 1 175 ? 12.918 3.926 -13.060 1.00 94.94 175 VAL A CA 1
ATOM 1429 C C . VAL A 1 175 ? 12.026 5.036 -12.463 1.00 94.94 175 VAL A C 1
ATOM 1431 O O . VAL A 1 175 ? 11.947 5.147 -11.234 1.00 94.94 175 VAL A O 1
ATOM 1434 N N . PRO A 1 176 ? 11.370 5.876 -13.292 1.00 96.25 176 PRO A N 1
ATOM 1435 C CA . PRO A 1 176 ? 10.449 6.910 -12.821 1.00 96.25 176 PRO A CA 1
ATOM 1436 C C . PRO A 1 176 ? 9.167 6.317 -12.229 1.00 96.25 176 PRO A C 1
ATOM 1438 O O . PRO A 1 176 ? 8.927 5.122 -12.375 1.00 96.25 176 PRO A O 1
ATOM 1441 N N . PRO A 1 177 ? 8.310 7.117 -11.568 1.00 96.12 177 PRO A N 1
ATOM 1442 C CA . PRO A 1 177 ? 6.968 6.684 -11.211 1.00 96.12 177 PRO A CA 1
ATOM 1443 C C . PRO A 1 177 ? 6.221 6.141 -12.429 1.00 96.12 177 PRO A C 1
ATOM 1445 O O . PRO A 1 177 ? 6.306 6.707 -13.518 1.00 96.12 177 PRO A O 1
ATOM 1448 N N . PHE A 1 178 ? 5.478 5.055 -12.238 1.00 95.06 178 PHE A N 1
ATOM 1449 C CA . PHE A 1 178 ? 4.772 4.383 -13.325 1.00 95.06 178 PHE A CA 1
ATOM 1450 C C . PHE A 1 178 ? 3.443 3.804 -12.863 1.00 95.06 178 PHE A C 1
ATOM 1452 O O . PHE A 1 178 ? 3.229 3.559 -11.673 1.00 95.06 178 PHE A O 1
ATOM 1459 N N . ILE A 1 179 ? 2.542 3.588 -13.818 1.00 93.31 179 ILE A N 1
ATOM 1460 C CA . ILE A 1 179 ? 1.244 2.971 -13.562 1.00 93.31 179 ILE A CA 1
ATOM 1461 C C . ILE A 1 179 ? 1.432 1.456 -13.486 1.00 93.31 179 ILE A C 1
ATOM 1463 O O . ILE A 1 179 ? 1.934 0.828 -14.416 1.00 93.31 179 ILE A O 1
ATOM 1467 N N . LEU A 1 180 ? 1.044 0.881 -12.355 1.00 90.50 180 LEU A N 1
ATOM 1468 C CA . LEU A 1 180 ? 1.043 -0.561 -12.129 1.00 90.50 180 LEU A CA 1
ATOM 1469 C C . LEU A 1 180 ? -0.224 -1.207 -12.672 1.00 90.50 180 LEU A C 1
ATOM 1471 O O . LEU A 1 180 ? -0.173 -2.310 -13.221 1.00 90.50 180 LEU A O 1
ATOM 1475 N N . ASP A 1 181 ? -1.340 -0.514 -12.461 1.00 89.81 181 ASP A N 1
ATOM 1476 C CA . ASP A 1 181 ? -2.677 -1.012 -12.715 1.00 89.81 181 ASP A CA 1
ATOM 1477 C C . ASP A 1 181 ? -3.681 0.136 -12.836 1.00 89.81 181 ASP A C 1
ATOM 1479 O O . ASP A 1 181 ? -3.435 1.252 -12.368 1.00 89.81 181 ASP A O 1
ATOM 1483 N N . PHE A 1 182 ? -4.834 -0.171 -13.411 1.00 90.06 182 PHE A N 1
ATOM 1484 C CA . PHE A 1 182 ? -5.982 0.712 -13.515 1.00 90.06 182 PHE A CA 1
ATOM 1485 C C . PHE A 1 182 ? -7.162 0.131 -12.761 1.00 90.06 182 PHE A C 1
ATOM 1487 O O . PHE A 1 182 ? -7.295 -1.084 -12.622 1.00 90.06 182 PHE A O 1
ATOM 1494 N N . TYR A 1 183 ? -8.052 1.016 -12.335 1.00 90.25 183 TYR A N 1
ATOM 1495 C CA . TYR A 1 183 ? -9.388 0.590 -11.954 1.00 90.25 183 TYR A CA 1
ATOM 1496 C C . TYR A 1 183 ? -10.298 0.603 -13.178 1.00 90.25 183 TYR A C 1
ATOM 1498 O O . TYR A 1 183 ? -10.053 1.358 -14.123 1.00 90.25 183 TYR A O 1
ATOM 1506 N N . GLU A 1 184 ? -11.325 -0.241 -13.167 1.00 89.19 184 GLU A N 1
ATOM 1507 C CA . GLU A 1 184 ? -12.424 -0.163 -14.119 1.00 89.19 184 GLU A CA 1
ATOM 1508 C C . GLU A 1 184 ? -13.000 1.255 -14.110 1.00 89.19 184 GLU A C 1
ATOM 1510 O O . GLU A 1 184 ? -13.062 1.916 -13.071 1.00 89.19 184 GLU A O 1
ATOM 1515 N N . GLU A 1 185 ? -13.362 1.724 -15.299 1.00 86.81 185 GLU A N 1
ATOM 1516 C CA . GLU A 1 185 ? -14.051 2.997 -15.450 1.00 86.81 185 GLU A CA 1
ATOM 1517 C C . GLU A 1 185 ? -15.472 2.851 -14.905 1.00 86.81 185 GLU A C 1
ATOM 1519 O O . GLU A 1 185 ? -16.165 1.895 -15.264 1.00 86.81 185 GLU A O 1
ATOM 1524 N N . ASP A 1 186 ? -15.883 3.753 -14.017 1.00 84.69 186 ASP A N 1
ATOM 1525 C CA . ASP A 1 186 ? -17.239 3.731 -13.476 1.00 84.69 186 ASP A CA 1
ATOM 1526 C C . ASP A 1 186 ? -18.263 4.368 -14.434 1.00 84.69 186 ASP A C 1
ATOM 1528 O O . ASP A 1 186 ? -17.932 4.856 -15.517 1.00 84.69 186 ASP A O 1
ATOM 1532 N N . ASP A 1 187 ? -19.539 4.346 -14.038 1.00 83.31 187 ASP A N 1
ATOM 1533 C CA . ASP A 1 187 ? -20.646 4.877 -14.846 1.00 83.31 187 ASP A CA 1
ATOM 1534 C C . ASP A 1 187 ? -20.520 6.387 -15.145 1.00 83.31 187 ASP A C 1
ATOM 1536 O O . ASP A 1 187 ? -21.135 6.876 -16.097 1.00 83.31 187 ASP A O 1
ATOM 1540 N N . ASP A 1 188 ? -19.728 7.121 -14.356 1.00 79.94 188 ASP A N 1
ATOM 1541 C CA . ASP A 1 188 ? -19.476 8.555 -14.515 1.00 79.94 188 ASP A CA 1
ATOM 1542 C C . ASP A 1 188 ? -18.247 8.839 -15.408 1.00 79.94 188 ASP A C 1
ATOM 1544 O O . ASP A 1 188 ? -17.938 9.999 -15.700 1.00 79.94 188 ASP A O 1
ATOM 1548 N N . GLY A 1 189 ? -17.591 7.788 -15.918 1.00 82.56 189 GLY A N 1
ATOM 1549 C CA . GLY A 1 189 ? -16.383 7.876 -16.738 1.00 82.56 189 GLY A CA 1
ATOM 1550 C C . GLY A 1 189 ? -15.104 8.003 -15.910 1.00 82.56 189 GLY A C 1
ATOM 1551 O O . GLY A 1 189 ? -14.046 8.363 -16.440 1.00 82.56 189 GLY A O 1
ATOM 1552 N N . ASP A 1 190 ? -15.179 7.743 -14.605 1.00 84.81 190 ASP A N 1
ATOM 1553 C CA . ASP A 1 190 ? -14.056 7.934 -13.710 1.00 84.81 190 ASP A CA 1
ATOM 1554 C C . ASP A 1 190 ? -13.151 6.726 -13.706 1.00 84.81 190 ASP A C 1
ATOM 1556 O O . ASP A 1 190 ? -13.570 5.590 -13.508 1.00 84.81 190 ASP A O 1
ATOM 1560 N N . ARG A 1 191 ? -11.858 6.998 -13.833 1.00 91.19 191 ARG A N 1
ATOM 1561 C CA . ARG A 1 191 ? -10.827 5.975 -13.773 1.00 91.19 191 ARG A CA 1
ATOM 1562 C C . ARG A 1 191 ? -9.784 6.340 -12.739 1.00 91.19 191 ARG A C 1
ATOM 1564 O O . ARG A 1 191 ? -9.293 7.466 -12.720 1.00 91.19 191 ARG A O 1
ATOM 1571 N N . GLY A 1 192 ? -9.416 5.398 -11.885 1.00 94.31 192 GLY A N 1
ATOM 1572 C CA . GLY A 1 192 ? -8.233 5.537 -11.041 1.00 94.31 192 GLY A CA 1
ATOM 1573 C C . GLY A 1 192 ? -7.026 4.798 -11.612 1.00 94.31 192 GLY A C 1
ATOM 1574 O O . GLY A 1 192 ? -7.156 3.990 -12.534 1.00 94.31 192 GLY A O 1
ATOM 1575 N N . ALA A 1 193 ? -5.875 4.952 -10.962 1.00 94.25 193 ALA A N 1
ATOM 1576 C CA . ALA A 1 193 ? -4.736 4.057 -11.164 1.00 94.25 193 ALA A CA 1
ATOM 1577 C C . ALA A 1 193 ? -4.009 3.717 -9.861 1.00 94.25 193 ALA A C 1
ATOM 1579 O O . ALA A 1 193 ? -4.023 4.489 -8.900 1.00 94.25 193 ALA A O 1
ATOM 1580 N N . VAL A 1 194 ? -3.333 2.571 -9.850 1.00 93.94 194 VAL A N 1
ATOM 1581 C CA . VAL A 1 194 ? -2.297 2.252 -8.866 1.00 93.94 194 VAL A CA 1
ATOM 1582 C C . VAL A 1 194 ? -0.965 2.737 -9.431 1.00 93.94 194 VAL A C 1
ATOM 1584 O O . VAL A 1 194 ? -0.549 2.309 -10.508 1.00 93.94 194 VAL A O 1
ATOM 1587 N N . VAL A 1 195 ? -0.290 3.639 -8.723 1.00 95.31 195 VAL A N 1
ATOM 1588 C CA . VAL A 1 195 ? 0.956 4.274 -9.181 1.00 95.31 195 VAL A CA 1
ATOM 1589 C C . VAL A 1 195 ? 2.106 3.853 -8.276 1.00 95.31 195 VAL A C 1
ATOM 1591 O O . VAL A 1 195 ? 2.064 4.059 -7.064 1.00 95.31 195 VAL A O 1
ATOM 1594 N N . CYS A 1 196 ? 3.167 3.289 -8.850 1.00 94.31 196 CYS A N 1
ATOM 1595 C CA . CYS A 1 196 ? 4.360 2.956 -8.085 1.00 94.31 196 CYS A CA 1
ATOM 1596 C C . CYS A 1 196 ? 5.168 4.226 -7.802 1.00 94.31 196 CYS A C 1
ATOM 1598 O O . CYS A 1 196 ? 5.729 4.838 -8.711 1.00 94.31 196 CYS A O 1
ATOM 1600 N N . ALA A 1 197 ? 5.267 4.603 -6.530 1.00 94.06 197 ALA A N 1
ATOM 1601 C CA . ALA A 1 197 ? 6.316 5.477 -6.035 1.00 94.06 197 ALA A CA 1
ATOM 1602 C C . ALA A 1 197 ? 7.506 4.585 -5.688 1.00 94.06 197 ALA A C 1
ATOM 1604 O O . ALA A 1 197 ? 7.514 3.956 -4.631 1.00 94.06 197 ALA A O 1
ATOM 1605 N N . LEU A 1 198 ? 8.480 4.471 -6.590 1.00 89.31 198 LEU A N 1
ATOM 1606 C CA . LEU A 1 198 ? 9.559 3.500 -6.450 1.00 89.31 198 LEU A CA 1
ATOM 1607 C C . LEU A 1 198 ? 10.522 3.867 -5.310 1.00 89.31 198 LEU A C 1
ATOM 1609 O O . LEU A 1 198 ? 11.585 4.435 -5.529 1.00 89.31 198 LEU A O 1
ATOM 1613 N N . VAL A 1 199 ? 10.130 3.528 -4.088 1.00 87.62 199 VAL A N 1
ATOM 1614 C CA . VAL A 1 199 ? 10.916 3.622 -2.859 1.00 87.62 199 VAL A CA 1
ATOM 1615 C C . VAL A 1 199 ? 10.905 2.256 -2.189 1.00 87.62 199 VAL A C 1
ATOM 1617 O O . VAL A 1 199 ? 9.833 1.670 -2.029 1.00 87.62 199 VAL A O 1
ATOM 1620 N N . SER A 1 200 ? 12.075 1.731 -1.825 1.00 84.50 200 SER A N 1
ATOM 1621 C CA . SER A 1 200 ? 12.185 0.496 -1.047 1.00 84.50 200 SER A CA 1
ATOM 1622 C C . SER A 1 200 ? 12.286 0.847 0.437 1.00 84.50 200 SER A C 1
ATOM 1624 O O . SER A 1 200 ? 13.222 1.551 0.824 1.00 84.50 200 SER A O 1
ATOM 1626 N N . PRO A 1 201 ? 11.378 0.351 1.299 1.00 76.44 201 PRO A N 1
ATOM 1627 C CA . PRO A 1 201 ? 11.465 0.588 2.737 1.00 76.44 201 PRO A CA 1
ATOM 1628 C C . PRO A 1 201 ? 12.818 0.162 3.326 1.00 76.44 201 PRO A C 1
ATOM 1630 O O . PRO A 1 201 ? 13.333 0.818 4.225 1.00 76.44 201 PRO A O 1
ATOM 1633 N N . GLU A 1 202 ? 13.411 -0.915 2.813 1.00 77.56 202 GLU A N 1
ATOM 1634 C CA . GLU A 1 202 ? 14.672 -1.454 3.332 1.00 77.56 202 GLU A CA 1
ATOM 1635 C C . GLU A 1 202 ? 15.866 -0.530 3.078 1.00 77.56 202 GLU A C 1
ATOM 1637 O O . GLU A 1 202 ? 16.752 -0.439 3.920 1.00 77.56 202 GLU A O 1
ATOM 1642 N N . ASP A 1 203 ? 15.860 0.212 1.969 1.00 77.94 203 ASP A N 1
ATOM 1643 C CA . ASP A 1 203 ? 16.930 1.170 1.663 1.00 77.94 203 ASP A CA 1
ATOM 1644 C C . ASP A 1 203 ? 16.795 2.452 2.493 1.00 77.94 203 ASP A C 1
ATOM 1646 O O . ASP A 1 203 ? 17.763 3.172 2.723 1.00 77.94 203 ASP A O 1
ATOM 1650 N N . MET A 1 204 ? 15.577 2.749 2.945 1.00 75.00 204 MET A N 1
ATOM 1651 C CA . MET A 1 204 ? 15.272 3.940 3.734 1.00 75.00 204 MET A CA 1
ATOM 1652 C C . MET A 1 204 ? 15.523 3.767 5.225 1.00 75.00 204 MET A C 1
ATOM 1654 O O . MET A 1 204 ? 15.764 4.743 5.936 1.00 75.00 204 MET A O 1
ATOM 1658 N N . PHE A 1 205 ? 15.412 2.536 5.707 1.00 74.62 205 PHE A N 1
ATOM 1659 C CA . PHE A 1 205 ? 15.664 2.168 7.091 1.00 74.62 205 PHE A CA 1
ATOM 1660 C C . PHE A 1 205 ? 16.831 1.176 7.122 1.00 74.62 205 PHE A C 1
ATOM 1662 O O . PHE A 1 205 ? 16.614 0.024 7.510 1.00 74.62 205 PHE A O 1
ATOM 1669 N N . PRO A 1 206 ? 18.043 1.586 6.688 1.00 70.12 206 PRO A N 1
ATOM 1670 C CA . PRO A 1 206 ? 19.174 0.679 6.666 1.00 70.12 206 PRO A CA 1
ATOM 1671 C C . PRO A 1 206 ? 19.486 0.212 8.090 1.00 70.12 206 PRO A C 1
ATOM 1673 O O . PRO A 1 206 ? 19.190 0.904 9.073 1.00 70.12 206 PRO A O 1
ATOM 1676 N N . GLU A 1 207 ? 20.057 -0.979 8.233 1.00 71.25 207 GLU A N 1
ATOM 1677 C CA . GLU A 1 207 ? 20.346 -1.493 9.563 1.00 71.25 207 GLU A CA 1
ATOM 1678 C C . GLU A 1 207 ? 21.538 -0.748 10.153 1.00 71.25 207 GLU A C 1
ATOM 1680 O O . GLU A 1 207 ? 22.586 -0.612 9.528 1.00 71.25 207 GLU A O 1
ATOM 1685 N N . LYS A 1 208 ? 21.420 -0.297 11.409 1.00 69.81 208 LYS A N 1
ATOM 1686 C CA . LYS A 1 208 ? 22.547 0.343 12.110 1.00 69.81 208 LYS A CA 1
ATOM 1687 C C . LYS A 1 208 ? 23.793 -0.558 12.138 1.00 69.81 208 LYS A C 1
ATOM 1689 O O . LYS A 1 208 ? 24.902 -0.047 12.210 1.00 69.81 208 LYS A O 1
ATOM 1694 N N . ALA A 1 209 ? 23.607 -1.879 12.079 1.00 71.69 209 ALA A N 1
ATOM 1695 C CA . ALA A 1 209 ? 24.684 -2.865 12.043 1.00 71.69 209 ALA A CA 1
ATOM 1696 C C . ALA A 1 209 ? 25.558 -2.789 10.777 1.00 71.69 209 ALA A C 1
ATOM 1698 O O . ALA A 1 209 ? 26.702 -3.238 10.823 1.00 71.69 209 ALA A O 1
ATOM 1699 N N . ASP A 1 210 ? 25.058 -2.191 9.693 1.00 71.31 210 ASP A N 1
ATOM 1700 C CA . ASP A 1 210 ? 25.782 -2.062 8.425 1.00 71.31 210 ASP A CA 1
ATOM 1701 C C . ASP A 1 210 ? 26.818 -0.922 8.441 1.00 71.31 210 ASP A C 1
ATOM 1703 O O . ASP A 1 210 ? 27.636 -0.815 7.529 1.00 71.31 210 ASP A O 1
ATOM 1707 N N . TYR A 1 211 ? 26.822 -0.082 9.485 1.00 77.12 211 TYR A N 1
ATOM 1708 C CA . TYR A 1 211 ? 27.675 1.103 9.581 1.00 77.12 211 TYR A CA 1
ATOM 1709 C C . TYR A 1 211 ? 28.622 1.023 10.774 1.00 77.12 211 TYR A C 1
ATOM 1711 O O . TYR A 1 211 ? 28.231 0.723 11.903 1.00 77.12 211 TYR A O 1
ATOM 1719 N N . VAL A 1 212 ? 29.891 1.351 10.525 1.00 76.62 212 VAL A N 1
ATOM 1720 C CA . VAL A 1 212 ? 30.927 1.402 11.567 1.00 76.62 212 VAL A CA 1
ATOM 1721 C C . VAL A 1 212 ? 30.824 2.697 12.383 1.00 76.62 212 VAL A C 1
ATOM 1723 O O . VAL A 1 212 ? 31.173 2.705 13.564 1.00 76.62 212 VAL A O 1
ATOM 1726 N N . ASP A 1 213 ? 30.328 3.779 11.773 1.00 85.50 213 ASP A N 1
ATOM 1727 C CA . ASP A 1 213 ? 30.207 5.106 12.379 1.00 85.50 213 ASP A CA 1
ATOM 1728 C C . ASP A 1 213 ? 28.748 5.602 12.455 1.00 85.50 213 ASP A C 1
ATOM 1730 O O . ASP A 1 213 ? 27.957 5.476 11.519 1.00 85.50 213 ASP A O 1
ATOM 1734 N N . GLU A 1 214 ? 28.386 6.217 13.584 1.00 84.31 214 GLU A N 1
ATOM 1735 C CA . GLU A 1 214 ? 27.032 6.733 13.829 1.00 84.31 214 GLU A CA 1
ATOM 1736 C C . GLU A 1 214 ? 26.721 7.983 12.992 1.00 84.31 214 GLU A C 1
ATOM 1738 O O . GLU A 1 214 ? 25.562 8.212 12.625 1.00 84.31 214 GLU A O 1
ATOM 1743 N N . THR A 1 215 ? 27.742 8.776 12.647 1.00 85.81 215 THR A N 1
ATOM 1744 C CA . THR A 1 215 ? 27.580 9.945 11.768 1.00 85.81 215 THR A CA 1
ATOM 1745 C C . THR A 1 215 ? 27.308 9.501 10.337 1.00 85.81 215 THR A C 1
ATOM 1747 O O . THR A 1 215 ? 26.418 10.050 9.684 1.00 85.81 215 THR A O 1
ATOM 1750 N N . GLU A 1 216 ? 28.029 8.484 9.867 1.00 83.12 216 GLU A N 1
ATOM 1751 C CA . GLU A 1 216 ? 27.811 7.844 8.568 1.00 83.12 216 GLU A CA 1
ATOM 1752 C C . GLU A 1 216 ? 26.393 7.267 8.460 1.00 83.12 216 GLU A C 1
ATOM 1754 O O . GLU A 1 216 ? 25.655 7.645 7.549 1.00 83.12 216 GLU A O 1
ATOM 1759 N N . TYR A 1 217 ? 25.959 6.475 9.451 1.00 81.38 217 TYR A N 1
ATOM 1760 C CA . TYR A 1 217 ? 24.588 5.955 9.526 1.00 81.38 217 TYR A CA 1
ATOM 1761 C C . TYR A 1 217 ? 23.544 7.076 9.478 1.00 81.38 217 TYR A C 1
ATOM 1763 O O . TYR A 1 217 ? 22.598 7.029 8.694 1.00 81.38 217 TYR A O 1
ATOM 1771 N N . THR A 1 218 ? 23.721 8.115 10.300 1.00 81.62 218 THR A N 1
ATOM 1772 C CA . THR A 1 218 ? 22.774 9.238 10.361 1.00 81.62 218 THR A CA 1
ATOM 1773 C C . THR A 1 218 ? 22.709 9.972 9.023 1.00 81.62 218 THR A C 1
ATOM 1775 O O . THR A 1 218 ? 21.626 10.339 8.571 1.00 81.62 218 THR A O 1
ATOM 1778 N N . THR A 1 219 ? 23.850 10.166 8.362 1.00 84.12 219 THR A N 1
ATOM 1779 C CA . THR A 1 219 ? 23.922 10.839 7.060 1.00 84.12 219 THR A CA 1
ATOM 1780 C C . THR A 1 219 ? 23.245 10.009 5.973 1.00 84.12 219 THR A C 1
ATOM 1782 O O . THR A 1 219 ? 22.436 10.552 5.218 1.00 84.12 219 THR A O 1
ATOM 1785 N N . ALA A 1 220 ? 23.511 8.702 5.925 1.00 79.75 220 ALA A N 1
ATOM 1786 C CA . ALA A 1 220 ? 22.880 7.782 4.984 1.00 79.75 220 ALA A CA 1
ATOM 1787 C C . ALA A 1 220 ? 21.360 7.723 5.192 1.00 79.75 220 ALA A C 1
ATOM 1789 O O . ALA A 1 220 ? 20.601 7.929 4.248 1.00 79.75 220 ALA A O 1
ATOM 1790 N N . PHE A 1 221 ? 20.912 7.565 6.441 1.00 81.50 221 PHE A N 1
ATOM 1791 C CA . PHE A 1 221 ? 19.496 7.553 6.809 1.00 81.50 221 PHE A CA 1
ATOM 1792 C C . PHE A 1 221 ? 18.771 8.839 6.384 1.00 81.50 221 PHE A C 1
ATOM 1794 O O . PHE A 1 221 ? 17.690 8.793 5.796 1.00 81.50 221 PHE A O 1
ATOM 1801 N N . MET A 1 222 ? 19.370 10.003 6.649 1.00 85.19 222 MET A N 1
ATOM 1802 C CA . MET A 1 222 ? 18.779 11.292 6.278 1.00 85.19 222 MET A CA 1
ATOM 1803 C C . MET A 1 222 ? 18.750 11.503 4.761 1.00 85.19 222 MET A C 1
ATOM 1805 O O . MET A 1 222 ? 17.762 12.028 4.245 1.00 85.19 222 MET A O 1
ATOM 1809 N N . THR A 1 223 ? 19.800 11.083 4.053 1.00 85.69 223 THR A N 1
ATOM 1810 C CA . THR A 1 223 ? 19.896 11.199 2.589 1.00 85.69 223 THR A CA 1
ATOM 1811 C C . THR A 1 223 ? 18.862 10.309 1.909 1.00 85.69 223 THR A C 1
ATOM 1813 O O . THR A 1 223 ? 18.032 10.819 1.157 1.00 85.69 223 THR A O 1
ATOM 1816 N N . ALA A 1 224 ? 18.819 9.021 2.264 1.00 83.00 224 ALA A N 1
ATOM 1817 C CA . ALA A 1 224 ? 17.834 8.073 1.748 1.00 83.00 224 ALA A CA 1
ATOM 1818 C C . ALA A 1 224 ? 16.400 8.512 2.083 1.00 83.00 224 ALA A C 1
ATOM 1820 O O . ALA A 1 224 ? 15.511 8.470 1.232 1.00 83.00 224 ALA A O 1
ATOM 1821 N N . GLY A 1 225 ? 16.176 9.014 3.303 1.00 85.88 225 GLY A N 1
ATOM 1822 C CA . GLY A 1 225 ? 14.892 9.573 3.716 1.00 85.88 225 GLY A CA 1
ATOM 1823 C C . GLY A 1 225 ? 14.451 10.758 2.853 1.00 85.88 225 GLY A C 1
ATOM 1824 O O . GLY A 1 225 ? 13.294 10.814 2.435 1.00 85.88 225 GLY A O 1
ATOM 1825 N N . TRP A 1 226 ? 15.357 11.692 2.553 1.00 88.25 226 TRP A N 1
ATOM 1826 C CA . TRP A 1 226 ? 15.062 12.838 1.688 1.00 88.25 226 TRP A CA 1
ATOM 1827 C C . TRP A 1 226 ? 14.800 12.419 0.238 1.00 88.25 226 TRP A C 1
ATOM 1829 O O . TRP A 1 226 ? 13.795 12.839 -0.337 1.00 88.25 226 TRP A O 1
ATOM 1839 N N . GLN A 1 227 ? 15.644 11.558 -0.333 1.00 89.50 227 GLN A N 1
ATOM 1840 C CA . GLN A 1 227 ? 15.480 11.052 -1.698 1.00 89.50 227 GLN A CA 1
ATOM 1841 C C . GLN A 1 227 ? 14.156 10.287 -1.852 1.00 89.50 227 GLN A C 1
ATOM 1843 O O . GLN A 1 227 ? 13.435 10.467 -2.832 1.00 89.50 227 GLN A O 1
ATOM 1848 N N . ALA A 1 228 ? 13.763 9.494 -0.855 1.00 89.62 228 ALA A N 1
ATOM 1849 C CA . ALA A 1 228 ? 12.476 8.812 -0.872 1.00 89.62 228 ALA A CA 1
ATOM 1850 C C . ALA A 1 228 ? 11.288 9.782 -0.838 1.00 89.62 228 ALA A C 1
ATOM 1852 O O . ALA A 1 228 ? 10.321 9.589 -1.570 1.00 89.62 228 ALA A O 1
ATOM 1853 N N . ILE A 1 229 ? 11.358 10.857 -0.043 1.00 91.56 229 ILE A N 1
ATOM 1854 C CA . ILE A 1 229 ? 10.337 11.918 -0.068 1.00 91.56 229 ILE A CA 1
ATOM 1855 C C . ILE A 1 229 ? 10.254 12.544 -1.464 1.00 91.56 229 ILE A C 1
ATOM 1857 O O . ILE A 1 229 ? 9.147 12.767 -1.952 1.00 91.56 229 ILE A O 1
ATOM 1861 N N . GLN A 1 230 ? 11.389 12.788 -2.131 1.00 92.00 230 GLN A N 1
ATOM 1862 C CA . GLN A 1 230 ? 11.398 13.263 -3.519 1.00 92.00 230 GLN A CA 1
ATOM 1863 C C . GLN A 1 230 ? 10.759 12.248 -4.471 1.00 92.00 230 GLN A C 1
ATOM 1865 O O . GLN A 1 230 ? 9.925 12.628 -5.285 1.00 92.00 230 GLN A O 1
ATOM 1870 N N . GLY A 1 231 ? 11.051 10.954 -4.322 1.00 93.12 231 GLY A N 1
ATOM 1871 C CA . GLY A 1 231 ? 10.409 9.888 -5.096 1.00 93.12 231 GLY A CA 1
ATOM 1872 C C . GLY A 1 231 ? 8.882 9.884 -4.956 1.00 93.12 231 GLY A C 1
ATOM 1873 O O . GLY A 1 231 ? 8.170 9.797 -5.956 1.00 93.12 231 GLY A O 1
ATOM 1874 N N . VAL A 1 232 ? 8.362 10.053 -3.735 1.00 94.88 232 VAL A N 1
ATOM 1875 C CA . VAL A 1 232 ? 6.909 10.136 -3.495 1.00 94.88 232 VAL A CA 1
ATOM 1876 C C . VAL A 1 232 ? 6.319 11.450 -4.016 1.00 94.88 232 VAL A C 1
ATOM 1878 O O . VAL A 1 232 ? 5.222 11.445 -4.580 1.00 94.88 232 VAL A O 1
ATOM 1881 N N . ASN A 1 233 ? 7.037 12.569 -3.889 1.00 95.00 233 ASN A N 1
ATOM 1882 C CA . ASN A 1 233 ? 6.635 13.844 -4.485 1.00 95.00 233 ASN A CA 1
ATOM 1883 C C . ASN A 1 233 ? 6.544 13.748 -6.010 1.00 95.00 233 ASN A C 1
ATOM 1885 O O . ASN A 1 233 ? 5.543 14.178 -6.576 1.00 95.00 233 ASN A O 1
ATOM 1889 N N . ASN A 1 234 ? 7.524 13.127 -6.662 1.00 95.38 234 ASN A N 1
ATOM 1890 C CA . ASN A 1 234 ? 7.524 12.910 -8.105 1.00 95.38 234 ASN A CA 1
ATOM 1891 C C . ASN A 1 234 ? 6.366 12.005 -8.536 1.00 95.38 234 ASN A C 1
ATOM 1893 O O . ASN A 1 234 ? 5.720 12.288 -9.538 1.00 95.38 234 ASN A O 1
ATOM 1897 N N . ALA A 1 235 ? 6.057 10.953 -7.771 1.00 96.62 235 ALA A N 1
ATOM 1898 C CA . ALA A 1 235 ? 4.906 10.092 -8.047 1.00 96.62 235 ALA A CA 1
ATOM 1899 C C . ALA A 1 235 ? 3.567 10.824 -7.873 1.00 96.62 235 ALA A C 1
ATOM 1901 O O . ALA A 1 235 ? 2.639 10.618 -8.652 1.00 96.62 235 ALA A O 1
ATOM 1902 N N . THR A 1 236 ? 3.473 11.710 -6.880 1.00 96.75 236 THR A N 1
ATOM 1903 C CA . THR A 1 236 ? 2.276 12.531 -6.650 1.00 96.75 236 THR A CA 1
ATOM 1904 C C . THR A 1 236 ? 2.102 13.579 -7.751 1.00 96.75 236 THR A C 1
ATOM 1906 O O . THR A 1 236 ? 0.991 13.776 -8.235 1.00 96.75 236 THR A O 1
ATOM 1909 N N . GLU A 1 237 ? 3.190 14.217 -8.191 1.00 95.19 237 GLU A N 1
ATOM 1910 C CA . GLU A 1 237 ? 3.179 15.145 -9.327 1.00 95.19 237 GLU A CA 1
ATOM 1911 C C . GLU A 1 237 ? 2.800 14.430 -10.624 1.00 95.19 237 GLU A C 1
ATOM 1913 O O . GLU A 1 237 ? 1.973 14.928 -11.385 1.00 95.19 237 GLU A O 1
ATOM 1918 N N . PHE A 1 238 ? 3.370 13.246 -10.851 1.00 95.50 238 PHE A N 1
ATOM 1919 C CA . PHE A 1 238 ? 3.043 12.396 -11.987 1.00 95.50 238 PHE A CA 1
ATOM 1920 C C . PHE A 1 238 ? 1.546 12.061 -12.000 1.00 95.50 238 PHE A C 1
ATOM 1922 O O . PHE A 1 238 ? 0.870 12.354 -12.981 1.00 95.50 238 PHE A O 1
ATOM 1929 N N . ALA A 1 239 ? 0.988 11.574 -10.886 1.00 95.88 239 ALA A N 1
ATOM 1930 C CA . ALA A 1 239 ? -0.448 11.318 -10.757 1.00 95.88 239 ALA A CA 1
ATOM 1931 C C . ALA A 1 239 ? -1.306 12.571 -11.014 1.00 95.88 239 ALA A C 1
ATOM 1933 O O . ALA A 1 239 ? -2.289 12.511 -11.753 1.00 95.88 239 ALA A O 1
ATOM 1934 N N . ARG A 1 240 ? -0.919 13.725 -10.459 1.00 94.81 240 ARG A N 1
ATOM 1935 C CA . ARG A 1 240 ? -1.619 14.999 -10.675 1.00 94.81 240 ARG A CA 1
ATOM 1936 C C . ARG A 1 240 ? -1.609 15.413 -12.148 1.00 94.81 240 ARG A C 1
ATOM 1938 O O . ARG A 1 240 ? -2.617 15.888 -12.663 1.00 94.81 240 ARG A O 1
ATOM 1945 N N . ARG A 1 241 ? -0.478 15.246 -12.835 1.00 91.81 241 ARG A N 1
ATOM 1946 C CA . ARG A 1 241 ? -0.338 15.524 -14.274 1.00 91.81 241 ARG A CA 1
ATOM 1947 C C . ARG A 1 241 ? -1.065 14.515 -15.156 1.00 91.81 241 ARG A C 1
ATOM 1949 O O . ARG A 1 241 ? -1.321 14.815 -16.310 1.00 91.81 241 ARG A O 1
ATOM 1956 N N . LEU A 1 242 ? -1.450 13.365 -14.617 1.00 91.31 242 LEU A N 1
ATOM 1957 C CA . LEU A 1 242 ? -2.391 12.447 -15.255 1.00 91.31 242 LEU A CA 1
ATOM 1958 C C . LEU A 1 242 ? -3.865 12.829 -15.013 1.00 91.31 242 LEU A C 1
ATOM 1960 O O . LEU A 1 242 ? -4.764 12.131 -15.476 1.00 91.31 242 LEU A O 1
ATOM 1964 N N . GLY A 1 243 ? -4.127 13.921 -14.289 1.00 91.94 243 GLY A N 1
ATOM 1965 C CA . GLY A 1 243 ? -5.467 14.431 -13.992 1.00 91.94 243 GLY A CA 1
ATOM 1966 C C . GLY A 1 243 ? -5.995 14.090 -12.601 1.00 91.94 243 GLY A C 1
ATOM 1967 O O . GLY A 1 243 ? -7.029 14.632 -12.216 1.00 91.94 243 GLY A O 1
ATOM 1968 N N . ALA A 1 244 ? -5.291 13.255 -11.826 1.00 95.25 244 ALA A N 1
ATOM 1969 C CA . ALA A 1 244 ? -5.781 12.830 -10.521 1.00 95.25 244 ALA A CA 1
ATOM 1970 C C . ALA A 1 244 ? -5.978 14.029 -9.581 1.00 95.25 244 ALA A C 1
ATOM 1972 O O . ALA A 1 244 ? -5.065 14.835 -9.369 1.00 95.25 244 ALA A O 1
ATOM 1973 N N . ASP A 1 245 ? -7.160 14.117 -8.974 1.00 94.50 245 ASP A N 1
ATOM 1974 C CA . ASP A 1 245 ? -7.498 15.150 -7.998 1.00 94.50 245 ASP A CA 1
ATOM 1975 C C . ASP A 1 245 ? -7.294 14.685 -6.550 1.00 94.50 245 ASP A C 1
ATOM 1977 O O . ASP A 1 245 ? -7.162 15.512 -5.640 1.00 94.50 245 ASP A O 1
ATOM 1981 N N . VAL A 1 246 ? -7.174 13.371 -6.354 1.00 97.00 246 VAL A N 1
ATOM 1982 C CA . VAL A 1 246 ? -6.846 12.714 -5.089 1.00 97.00 246 VAL A CA 1
ATOM 1983 C C . VAL A 1 246 ? -5.691 11.724 -5.277 1.00 97.00 246 VAL A C 1
ATOM 1985 O O . VAL A 1 246 ? -5.691 10.916 -6.203 1.00 97.00 246 VAL A O 1
ATOM 1988 N N . ALA A 1 247 ? -4.732 11.751 -4.354 1.00 97.69 247 ALA A N 1
ATOM 1989 C CA . ALA A 1 247 ? -3.656 10.781 -4.201 1.00 97.69 247 ALA A CA 1
ATOM 1990 C C . ALA A 1 247 ? -3.735 10.088 -2.830 1.00 97.69 247 ALA A C 1
ATOM 1992 O O . ALA A 1 247 ? -3.605 10.718 -1.780 1.00 97.69 247 ALA A O 1
ATOM 1993 N N . GLY A 1 248 ? -3.917 8.776 -2.835 1.00 97.12 248 GLY A N 1
ATOM 1994 C CA . GLY A 1 248 ? -3.826 7.932 -1.650 1.00 97.12 248 GLY A CA 1
ATOM 1995 C C . GLY A 1 248 ? -2.410 7.446 -1.415 1.00 97.12 248 GLY A C 1
ATOM 1996 O O . GLY A 1 248 ? -1.721 7.116 -2.374 1.00 97.12 248 GLY A O 1
ATOM 1997 N N . PHE A 1 249 ? -1.971 7.352 -0.164 1.00 95.31 249 PHE A N 1
ATOM 1998 C CA . PHE A 1 249 ? -0.652 6.822 0.184 1.00 95.31 249 PHE A CA 1
ATOM 1999 C C . PHE A 1 249 ? -0.774 5.459 0.859 1.00 95.31 249 PHE A C 1
ATOM 2001 O O . PHE A 1 249 ? -1.192 5.362 2.008 1.00 95.31 249 PHE A O 1
ATOM 2008 N N . GLY A 1 250 ? -0.379 4.407 0.147 1.00 91.94 250 GLY A N 1
ATOM 2009 C CA . GLY A 1 250 ? -0.384 3.034 0.636 1.00 91.94 250 GLY A CA 1
ATOM 2010 C C . GLY A 1 250 ? 0.871 2.644 1.421 1.00 91.94 250 GLY A C 1
ATOM 2011 O O . GLY A 1 250 ? 1.947 3.233 1.276 1.00 91.94 250 GLY A O 1
ATOM 2012 N N . ALA A 1 251 ? 0.736 1.582 2.218 1.00 88.12 251 ALA A N 1
ATOM 2013 C CA . ALA A 1 251 ? 1.821 0.925 2.946 1.00 88.12 251 ALA A CA 1
ATOM 2014 C C . ALA A 1 251 ? 2.698 1.905 3.753 1.00 88.12 251 ALA A C 1
ATOM 2016 O O . ALA A 1 251 ? 2.214 2.575 4.661 1.00 88.12 251 ALA A O 1
ATOM 2017 N N . VAL A 1 252 ? 3.998 1.998 3.451 1.00 87.75 252 VAL A N 1
ATOM 2018 C CA . VAL A 1 252 ? 4.939 2.835 4.214 1.00 87.75 252 VAL A CA 1
ATOM 2019 C C . VAL A 1 252 ? 4.906 4.319 3.815 1.00 87.75 252 VAL A C 1
ATOM 2021 O O . VAL A 1 252 ? 5.452 5.158 4.536 1.00 87.75 252 VAL A O 1
ATOM 2024 N N . LEU A 1 253 ? 4.269 4.685 2.696 1.00 91.56 253 LEU A N 1
ATOM 2025 C CA . LEU A 1 253 ? 4.312 6.055 2.168 1.00 91.56 253 LEU A CA 1
ATOM 2026 C C . LEU A 1 253 ? 3.771 7.118 3.145 1.00 91.56 253 LEU A C 1
ATOM 2028 O O . LEU A 1 253 ? 4.421 8.162 3.284 1.00 91.56 253 LEU A O 1
ATOM 2032 N N . PRO A 1 254 ? 2.675 6.885 3.902 1.00 90.94 254 PRO A N 1
ATOM 2033 C CA . PRO A 1 254 ? 2.244 7.796 4.962 1.00 90.94 254 PRO A CA 1
ATOM 2034 C C . PRO A 1 254 ? 3.332 8.086 5.998 1.00 90.94 254 PRO A C 1
ATOM 2036 O O . PRO A 1 254 ? 3.489 9.221 6.438 1.00 90.94 254 PRO A O 1
ATOM 2039 N N . ARG A 1 255 ? 4.125 7.081 6.385 1.00 86.81 255 ARG A N 1
ATOM 2040 C CA . ARG A 1 255 ? 5.210 7.250 7.363 1.00 86.81 255 ARG A CA 1
ATOM 2041 C C . ARG A 1 255 ? 6.355 8.086 6.793 1.00 86.81 255 ARG A C 1
ATOM 2043 O O . ARG A 1 255 ? 6.898 8.926 7.504 1.00 86.81 255 ARG A O 1
ATOM 2050 N N . ILE A 1 256 ? 6.713 7.863 5.531 1.00 87.88 256 ILE A N 1
ATOM 2051 C CA . ILE A 1 256 ? 7.810 8.565 4.840 1.00 87.88 256 ILE A CA 1
ATOM 2052 C C . ILE A 1 256 ? 7.504 10.056 4.695 1.00 87.88 256 ILE A C 1
ATO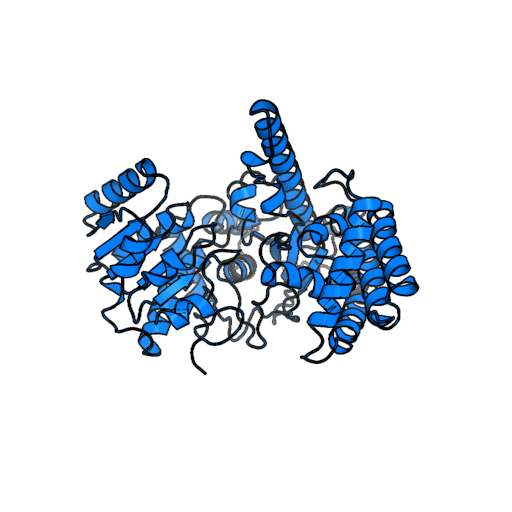M 2054 O O . ILE A 1 256 ? 8.354 10.920 4.927 1.00 87.88 256 ILE A O 1
ATOM 2058 N N . THR A 1 257 ? 6.264 10.346 4.321 1.00 90.50 257 THR A N 1
ATOM 2059 C CA . THR A 1 257 ? 5.791 11.689 3.981 1.00 90.50 257 THR A CA 1
ATOM 2060 C C . THR A 1 257 ? 5.271 12.474 5.180 1.00 90.50 257 THR A C 1
ATOM 2062 O O . THR A 1 257 ? 4.814 13.600 5.000 1.00 90.50 257 THR A O 1
ATOM 2065 N N . ASP A 1 258 ? 5.333 11.901 6.386 1.00 89.00 258 ASP A N 1
ATOM 2066 C CA . ASP A 1 258 ? 4.707 12.447 7.594 1.00 89.00 258 ASP A CA 1
ATOM 2067 C C . ASP A 1 258 ? 3.219 12.769 7.366 1.00 89.00 258 ASP A C 1
ATOM 2069 O O . ASP A 1 258 ? 2.776 13.907 7.477 1.00 89.00 258 ASP A O 1
ATOM 2073 N N . TYR A 1 259 ? 2.445 11.750 6.984 1.00 87.81 259 TYR A N 1
ATOM 2074 C CA . TYR A 1 259 ? 1.015 11.840 6.655 1.00 87.81 259 TYR A CA 1
ATOM 2075 C C . TYR A 1 259 ? 0.733 12.779 5.478 1.00 87.81 259 TYR A C 1
ATOM 2077 O O . TYR A 1 259 ? -0.304 13.427 5.417 1.00 87.81 259 TYR A O 1
ATOM 2085 N N . GLY A 1 260 ? 1.669 12.883 4.538 1.00 88.38 260 GLY A N 1
ATOM 2086 C CA . GLY A 1 260 ? 1.575 13.821 3.427 1.00 88.38 260 GLY A CA 1
ATOM 2087 C C . GLY A 1 260 ? 1.969 15.259 3.761 1.00 88.38 260 GLY A C 1
ATOM 2088 O O . GLY A 1 260 ? 1.964 16.087 2.856 1.00 88.38 260 GLY A O 1
ATOM 2089 N N . ALA A 1 261 ? 2.372 15.577 4.998 1.00 88.50 261 ALA A N 1
ATOM 2090 C CA . ALA A 1 261 ? 2.827 16.923 5.363 1.00 88.50 261 ALA A CA 1
ATOM 2091 C C . ALA A 1 261 ? 4.101 17.360 4.614 1.00 88.50 261 ALA A C 1
ATOM 2093 O O . ALA A 1 261 ? 4.380 18.553 4.519 1.00 88.50 261 ALA A O 1
ATOM 2094 N N . ARG A 1 262 ? 4.872 16.403 4.082 1.00 90.19 262 ARG A N 1
ATOM 2095 C CA . ARG A 1 262 ? 6.092 16.634 3.286 1.00 90.19 262 ARG A CA 1
ATOM 2096 C C . ARG A 1 262 ? 5.851 16.617 1.772 1.00 90.19 262 ARG A C 1
ATOM 2098 O O . ARG A 1 262 ? 6.809 16.507 1.006 1.00 90.19 262 ARG A O 1
ATOM 2105 N N . ILE A 1 263 ? 4.589 16.652 1.349 1.00 91.44 263 ILE A N 1
ATOM 2106 C CA . ILE A 1 263 ? 4.214 16.653 -0.062 1.00 91.44 263 ILE A CA 1
ATOM 2107 C C . ILE A 1 263 ? 3.951 18.081 -0.526 1.00 91.44 263 ILE A C 1
ATOM 2109 O O . ILE A 1 263 ? 3.048 18.750 -0.028 1.00 91.44 263 ILE A O 1
ATOM 2113 N N . ASP A 1 264 ? 4.724 18.529 -1.514 1.00 89.19 264 ASP A N 1
ATOM 2114 C CA . ASP A 1 264 ? 4.719 19.923 -1.983 1.00 89.19 264 ASP A CA 1
ATOM 2115 C C . ASP A 1 264 ? 3.771 20.157 -3.178 1.00 89.19 264 ASP A C 1
ATOM 2117 O O . ASP A 1 264 ? 3.606 21.284 -3.660 1.00 89.19 264 ASP A O 1
ATOM 2121 N N . ASN A 1 265 ? 3.117 19.094 -3.654 1.00 87.56 265 ASN A N 1
ATOM 2122 C CA . ASN A 1 265 ? 2.265 19.109 -4.840 1.00 87.56 265 ASN A CA 1
ATOM 2123 C C . ASN A 1 265 ? 0.933 19.818 -4.586 1.00 87.56 265 ASN A C 1
ATOM 2125 O O . ASN A 1 265 ? 0.007 19.280 -3.981 1.00 87.56 265 ASN A O 1
ATOM 2129 N N . LYS A 1 266 ? 0.815 21.047 -5.092 1.00 87.00 266 LYS A N 1
ATOM 2130 C CA . LYS A 1 266 ? -0.432 21.819 -5.041 1.00 87.00 266 LYS A CA 1
ATOM 2131 C C . LYS A 1 266 ? -1.422 21.310 -6.086 1.00 87.00 266 LYS A C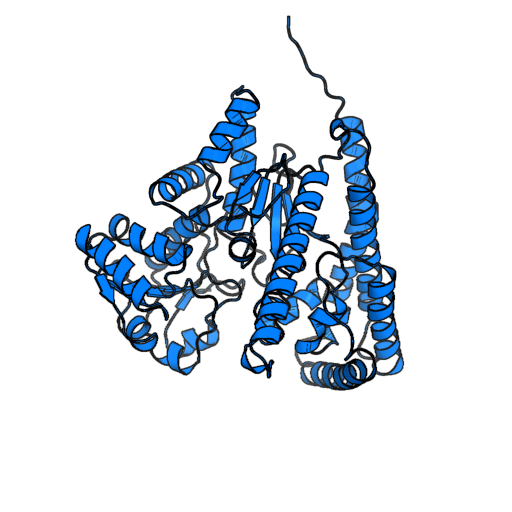 1
ATOM 2133 O O . LYS A 1 266 ? -1.040 20.985 -7.202 1.00 87.00 266 LYS A O 1
ATOM 2138 N N . GLY A 1 267 ? -2.711 21.349 -5.753 1.00 87.50 267 GLY A N 1
ATOM 2139 C CA . GLY A 1 267 ? -3.788 21.015 -6.692 1.00 87.50 267 GLY A CA 1
ATOM 2140 C C . GLY A 1 267 ? -4.199 19.543 -6.707 1.00 87.50 267 GLY A C 1
ATOM 2141 O O . GLY A 1 267 ? -5.078 19.198 -7.485 1.00 87.50 267 GLY A O 1
ATOM 2142 N N . ILE A 1 268 ? -3.619 18.720 -5.833 1.00 93.38 268 ILE A N 1
ATOM 2143 C CA . ILE A 1 268 ? -4.052 17.350 -5.552 1.00 93.38 268 ILE A CA 1
ATOM 2144 C C . ILE A 1 268 ? -4.278 17.202 -4.045 1.00 93.38 268 ILE A C 1
ATOM 2146 O O . ILE A 1 268 ? -3.529 17.761 -3.239 1.00 93.38 268 ILE A O 1
ATOM 2150 N N . PHE A 1 269 ? -5.337 16.503 -3.653 1.00 95.75 269 PHE A N 1
ATOM 2151 C CA . PHE A 1 269 ? -5.598 16.167 -2.256 1.00 95.75 269 PHE A CA 1
ATOM 2152 C C . PHE A 1 269 ? -4.895 14.871 -1.906 1.00 95.75 269 PHE A C 1
ATOM 2154 O O . PHE A 1 269 ? -4.896 13.943 -2.702 1.00 95.75 269 PHE A O 1
ATOM 2161 N N . THR A 1 270 ? -4.320 14.788 -0.715 1.00 95.88 270 THR A N 1
ATOM 2162 C CA . THR A 1 270 ? -3.663 13.567 -0.252 1.00 95.88 270 THR A CA 1
ATOM 2163 C C . THR A 1 270 ? -4.445 12.942 0.891 1.00 95.88 270 THR A C 1
ATOM 2165 O O . THR A 1 270 ? -5.059 13.647 1.695 1.00 95.88 270 THR A O 1
ATOM 2168 N N . THR A 1 271 ? -4.440 11.615 0.964 1.00 96.31 271 THR A N 1
ATOM 2169 C CA . THR A 1 271 ? -4.978 10.889 2.114 1.00 96.31 271 THR A CA 1
ATOM 2170 C C . THR A 1 271 ? -4.123 9.673 2.437 1.00 96.31 271 THR A C 1
ATOM 2172 O O . THR A 1 271 ? -3.587 9.026 1.539 1.00 96.31 271 THR A O 1
ATOM 2175 N N . THR A 1 272 ? -3.962 9.350 3.719 1.00 93.62 272 THR A N 1
ATOM 2176 C CA . THR A 1 272 ? -3.206 8.154 4.126 1.00 93.62 272 THR A CA 1
ATOM 2177 C C . THR A 1 272 ? -4.028 6.876 4.083 1.00 93.62 272 THR A C 1
ATOM 2179 O O . THR A 1 272 ? -3.467 5.798 4.252 1.00 93.62 272 THR A O 1
ATOM 2182 N N . GLY A 1 273 ? -5.352 6.961 3.936 1.00 93.00 273 GLY A N 1
ATOM 2183 C CA . GLY A 1 273 ? -6.191 5.771 3.896 1.00 93.00 273 GLY A CA 1
ATOM 2184 C C . GLY A 1 273 ? -6.479 5.129 5.257 1.00 93.00 273 GLY A C 1
ATOM 2185 O O . GLY A 1 273 ? -7.148 4.103 5.340 1.00 93.00 273 GLY A O 1
ATOM 2186 N N . HIS A 1 274 ? -5.939 5.694 6.339 1.00 93.38 274 HIS A N 1
ATOM 2187 C CA . HIS A 1 274 ? -5.915 5.027 7.638 1.00 93.38 274 HIS A CA 1
ATOM 2188 C C . HIS A 1 274 ? -7.287 4.978 8.327 1.00 93.38 274 HIS A C 1
ATOM 2190 O O . HIS A 1 274 ? -7.519 4.072 9.122 1.00 93.38 274 HIS A O 1
ATOM 2196 N N . ALA A 1 275 ? -8.196 5.930 8.089 1.00 94.31 275 ALA A N 1
ATOM 2197 C CA . ALA A 1 275 ? -9.510 5.888 8.735 1.00 94.31 275 ALA A CA 1
ATOM 2198 C C . ALA A 1 275 ? -10.379 4.807 8.101 1.00 94.31 275 ALA A C 1
ATOM 2200 O O . ALA A 1 275 ? -10.984 4.033 8.837 1.00 94.31 275 ALA A O 1
ATOM 2201 N N . GLY A 1 276 ? -10.386 4.715 6.770 1.00 94.44 276 GLY A N 1
ATOM 2202 C CA . GLY A 1 276 ? -11.034 3.642 6.024 1.00 94.44 276 GLY A CA 1
ATOM 2203 C C . GLY A 1 276 ? -10.504 2.270 6.434 1.00 94.44 276 GLY A C 1
ATOM 2204 O O . GLY A 1 276 ? -11.288 1.377 6.747 1.00 94.44 276 GLY A O 1
ATOM 2205 N N . THR A 1 277 ? -9.182 2.128 6.561 1.00 94.81 277 THR A N 1
ATOM 2206 C CA . THR A 1 277 ? -8.554 0.924 7.125 1.00 94.81 277 THR A CA 1
ATOM 2207 C C . THR A 1 277 ? -9.078 0.596 8.525 1.00 94.81 277 THR A C 1
ATOM 2209 O O . THR A 1 277 ? -9.501 -0.530 8.769 1.00 94.81 277 THR A O 1
ATOM 2212 N N . ILE A 1 278 ? -9.129 1.561 9.449 1.00 95.69 278 ILE A N 1
ATOM 2213 C CA . ILE A 1 278 ? -9.628 1.315 10.814 1.00 95.69 278 ILE A CA 1
ATOM 2214 C C . ILE A 1 278 ? -11.113 0.921 10.818 1.00 95.69 278 ILE A C 1
ATOM 2216 O O . ILE A 1 278 ? -11.508 0.054 11.599 1.00 95.69 278 ILE A O 1
ATOM 2220 N N . VAL A 1 279 ? -11.940 1.515 9.947 1.00 96.31 279 VAL A N 1
ATOM 2221 C CA . VAL A 1 279 ? -13.341 1.094 9.769 1.00 96.31 279 VAL A CA 1
ATOM 2222 C C . VAL A 1 279 ? -13.401 -0.381 9.376 1.00 96.31 279 VAL A C 1
ATOM 2224 O O . VAL A 1 279 ? -14.117 -1.147 10.026 1.00 96.31 279 VAL A O 1
ATOM 2227 N N . LEU A 1 280 ? -12.624 -0.786 8.367 1.00 96.19 280 LEU A N 1
ATOM 2228 C CA . LEU A 1 280 ? -12.588 -2.173 7.915 1.00 96.19 280 LEU A CA 1
ATOM 2229 C C . LEU A 1 280 ? -12.058 -3.119 8.991 1.00 96.19 280 LEU A C 1
ATOM 2231 O O . LEU A 1 280 ? -12.649 -4.171 9.159 1.00 96.19 280 LEU A O 1
ATOM 2235 N N . ILE A 1 281 ? -11.038 -2.755 9.777 1.00 96.81 281 ILE A N 1
ATOM 2236 C CA . ILE A 1 281 ? -10.526 -3.601 10.876 1.00 96.81 281 ILE A CA 1
ATOM 2237 C C . ILE A 1 281 ? -11.660 -4.035 11.808 1.00 96.81 281 ILE A C 1
ATOM 2239 O O . ILE A 1 281 ? -11.812 -5.220 12.103 1.00 96.81 281 ILE A O 1
ATOM 2243 N N . PHE A 1 282 ? -12.488 -3.090 12.259 1.00 97.00 282 PHE A N 1
ATOM 2244 C CA . PHE A 1 282 ? -13.606 -3.420 13.141 1.00 97.00 282 PHE A CA 1
ATOM 2245 C C . PHE A 1 282 ? -14.695 -4.229 12.425 1.00 97.00 282 PHE A C 1
ATOM 2247 O O . PHE A 1 282 ? -15.299 -5.109 13.035 1.00 97.00 282 PHE A O 1
ATOM 2254 N N . GLN A 1 283 ? -14.933 -3.974 11.137 1.00 96.44 283 GLN A N 1
ATOM 2255 C CA . GLN A 1 283 ? -15.878 -4.754 10.336 1.00 96.44 283 GLN A CA 1
ATOM 2256 C C . GLN A 1 283 ? -15.384 -6.187 10.069 1.00 96.44 283 GLN A C 1
ATOM 2258 O O . GLN A 1 283 ? -16.184 -7.115 10.136 1.00 96.44 283 GLN A O 1
ATOM 2263 N N . THR A 1 284 ? -14.085 -6.394 9.862 1.00 96.44 284 THR A N 1
ATOM 2264 C CA . THR A 1 284 ? -13.437 -7.703 9.694 1.00 96.44 284 THR A CA 1
ATOM 2265 C C . THR A 1 284 ? -13.648 -8.588 10.923 1.00 96.44 284 THR A C 1
ATOM 2267 O O . THR A 1 284 ? -13.922 -9.777 10.777 1.00 96.44 284 THR A O 1
ATOM 2270 N N . ILE A 1 285 ? -13.613 -8.020 12.137 1.00 97.44 285 ILE A N 1
ATOM 2271 C CA . ILE A 1 285 ? -13.961 -8.758 13.366 1.00 97.44 285 ILE A CA 1
ATOM 2272 C C . ILE A 1 285 ? -15.410 -9.263 13.301 1.00 97.44 285 ILE A C 1
ATOM 2274 O O . ILE A 1 285 ? -15.668 -10.422 13.620 1.00 97.44 285 ILE A O 1
ATOM 2278 N N . ASN A 1 286 ? -16.352 -8.429 12.851 1.00 96.38 286 ASN A N 1
ATOM 2279 C CA . ASN A 1 286 ? -17.755 -8.835 12.724 1.00 96.38 286 ASN A CA 1
ATOM 2280 C C . ASN A 1 286 ? -17.935 -9.931 11.670 1.00 96.38 286 ASN A C 1
ATOM 2282 O O . ASN A 1 286 ? -18.628 -10.907 11.938 1.00 96.38 286 ASN A O 1
ATOM 2286 N N . VAL A 1 287 ? -17.252 -9.833 10.523 1.00 96.06 287 VAL A N 1
ATOM 2287 C CA . VAL A 1 287 ? -17.263 -10.899 9.506 1.00 96.06 287 VAL A CA 1
ATOM 2288 C C . VAL A 1 287 ? -16.730 -12.211 10.085 1.00 96.06 287 VAL A C 1
ATOM 2290 O O . VAL A 1 287 ? -17.298 -13.268 9.822 1.00 96.06 287 VAL A O 1
ATOM 2293 N N . ALA A 1 288 ? -15.684 -12.166 10.914 1.00 96.75 288 ALA A N 1
ATOM 2294 C CA . ALA A 1 288 ? -15.153 -13.359 11.573 1.00 96.75 288 ALA A CA 1
ATOM 2295 C C . ALA A 1 288 ? -16.169 -14.023 12.515 1.00 96.75 288 ALA A C 1
ATOM 2297 O O . ALA A 1 288 ? -16.254 -15.251 12.558 1.00 96.75 288 ALA A O 1
ATOM 2298 N N . ILE A 1 289 ? -16.951 -13.221 13.245 1.00 96.56 289 ILE A N 1
ATOM 2299 C CA . ILE A 1 289 ? -18.040 -13.703 14.106 1.00 96.56 289 ILE A CA 1
ATOM 2300 C C . ILE A 1 289 ? -19.160 -14.310 13.252 1.00 96.56 289 ILE A C 1
ATOM 2302 O O . ILE A 1 289 ? -19.597 -15.430 13.508 1.00 96.56 289 ILE A O 1
ATOM 2306 N N . GLU A 1 290 ? -19.600 -13.607 12.208 1.00 95.31 290 GLU A N 1
ATOM 2307 C CA . GLU A 1 290 ? -20.674 -14.050 11.308 1.00 95.31 290 GLU A CA 1
ATOM 2308 C C . GLU A 1 290 ? -20.327 -15.351 10.571 1.00 95.31 290 GLU A C 1
ATOM 2310 O O . GLU A 1 290 ? -21.194 -16.200 10.362 1.00 95.31 290 GLU A O 1
ATOM 2315 N N . GLN A 1 291 ? -19.054 -15.536 10.214 1.00 94.44 291 GLN A N 1
ATOM 2316 C CA . GLN A 1 291 ? -18.539 -16.756 9.585 1.00 94.44 291 GLN A CA 1
ATOM 2317 C C . GLN A 1 291 ? -18.223 -17.875 10.592 1.00 94.44 291 GLN A C 1
ATOM 2319 O O . GLN A 1 291 ? -17.841 -18.969 10.181 1.00 94.44 291 GLN A O 1
ATOM 2324 N N . GLY A 1 292 ? -18.384 -17.631 11.897 1.00 94.38 292 GLY A N 1
ATOM 2325 C CA . GLY A 1 292 ? -18.128 -18.615 12.951 1.00 94.38 292 GLY A CA 1
ATOM 2326 C C . GLY A 1 292 ? -16.650 -18.964 13.148 1.00 94.38 292 GLY A C 1
ATOM 2327 O O . GLY A 1 292 ? -16.349 -20.019 13.703 1.00 94.38 292 GLY A O 1
ATOM 2328 N N . ILE A 1 293 ? -15.731 -18.104 12.694 1.00 94.38 293 ILE A N 1
ATOM 2329 C CA . ILE A 1 293 ? -14.280 -18.261 12.900 1.00 94.38 293 ILE A CA 1
ATOM 2330 C C . ILE A 1 293 ? -13.910 -17.976 14.354 1.00 94.38 293 ILE A C 1
ATOM 2332 O O . ILE A 1 293 ? -13.063 -18.659 14.925 1.00 94.38 293 ILE A O 1
ATOM 2336 N N . ILE A 1 294 ? -14.573 -16.992 14.960 1.00 96.62 294 ILE A N 1
ATOM 2337 C CA . ILE A 1 294 ? -14.461 -16.681 16.385 1.00 96.62 294 ILE A CA 1
ATOM 2338 C C . ILE A 1 294 ? -15.844 -16.583 17.027 1.00 96.62 294 ILE A C 1
ATOM 2340 O O . ILE A 1 294 ? -16.846 -16.331 16.363 1.00 96.62 294 ILE A O 1
ATOM 2344 N N . ASP A 1 295 ? -15.880 -16.764 18.345 1.00 96.25 295 ASP A N 1
ATOM 2345 C CA . ASP A 1 295 ? -17.082 -16.585 19.159 1.00 96.25 295 ASP A CA 1
ATOM 2346 C C . ASP A 1 295 ? -17.497 -15.103 19.256 1.00 96.25 295 ASP A C 1
ATOM 2348 O O . ASP A 1 295 ? -16.646 -14.210 19.272 1.00 96.25 295 ASP A O 1
ATOM 2352 N N . GLU A 1 296 ? -18.797 -14.827 19.403 1.00 96.75 296 GLU A N 1
ATOM 2353 C CA . GLU A 1 296 ? -19.334 -13.462 19.545 1.00 96.75 296 GLU A CA 1
ATOM 2354 C C . GLU A 1 296 ? -18.778 -12.703 20.766 1.00 96.75 296 GLU A C 1
ATOM 2356 O O . GLU A 1 296 ? -18.804 -11.472 20.813 1.00 96.75 296 GLU A O 1
ATOM 2361 N N . HIS A 1 297 ? -18.255 -13.412 21.771 1.00 96.94 297 HIS A N 1
ATOM 2362 C CA . HIS A 1 297 ? -17.597 -12.830 22.936 1.00 96.94 297 HIS A CA 1
ATOM 2363 C C . HIS A 1 297 ? -16.072 -12.760 22.808 1.00 96.94 297 HIS A C 1
ATOM 2365 O O . HIS A 1 297 ? -15.434 -12.188 23.696 1.00 96.94 297 HIS A O 1
ATOM 2371 N N . ALA A 1 298 ? -15.466 -13.282 21.737 1.00 96.81 298 ALA A N 1
ATOM 2372 C CA . ALA A 1 298 ? -14.021 -13.211 21.521 1.00 96.81 298 ALA A CA 1
ATOM 2373 C C . ALA A 1 298 ? -13.464 -11.770 21.572 1.00 96.81 298 ALA A C 1
ATOM 2375 O O . ALA A 1 298 ? -12.429 -11.576 22.220 1.00 96.81 298 ALA A O 1
ATOM 2376 N N . PRO A 1 299 ? -14.148 -10.731 21.040 1.00 97.00 299 PRO A N 1
ATOM 2377 C CA . PRO A 1 299 ? -13.682 -9.346 21.161 1.00 97.00 299 PRO A CA 1
ATOM 2378 C C . PRO A 1 299 ? -13.596 -8.812 22.601 1.00 97.00 299 PRO A C 1
ATOM 2380 O O . PRO A 1 299 ? -13.010 -7.755 22.815 1.00 97.00 299 PRO A O 1
ATOM 2383 N N . ARG A 1 300 ? -14.110 -9.532 23.617 1.00 97.31 300 ARG A N 1
ATOM 2384 C CA . ARG A 1 300 ? -13.885 -9.182 25.035 1.00 97.31 300 ARG A CA 1
ATOM 2385 C C . ARG A 1 300 ? -12.416 -9.300 25.459 1.00 97.31 300 ARG A C 1
ATOM 2387 O O . ARG A 1 300 ? -12.052 -8.776 26.510 1.00 97.31 300 ARG A O 1
ATOM 2394 N N . HIS A 1 301 ? -11.584 -9.980 24.672 1.00 98.12 301 HIS A N 1
ATOM 2395 C CA . HIS A 1 301 ? -10.142 -10.111 24.875 1.00 98.12 301 HIS A CA 1
ATOM 2396 C C . HIS A 1 301 ? -9.408 -9.633 23.618 1.00 98.12 301 HIS A C 1
ATOM 2398 O O . HIS A 1 301 ? -8.947 -10.450 22.814 1.00 98.12 301 HIS A O 1
ATOM 2404 N N . LEU A 1 302 ? -9.358 -8.312 23.445 1.00 98.50 302 LEU A N 1
ATOM 2405 C CA . LEU A 1 302 ? -8.786 -7.655 22.275 1.00 98.50 302 LEU A CA 1
ATOM 2406 C C . LEU A 1 302 ? -7.342 -7.237 22.551 1.00 98.50 302 LEU A C 1
ATOM 2408 O O . LEU A 1 302 ? -7.068 -6.571 23.546 1.00 98.50 302 LEU A O 1
ATOM 2412 N N . ALA A 1 303 ? -6.432 -7.575 21.650 1.00 98.38 303 ALA A N 1
ATOM 2413 C CA . ALA A 1 303 ? -5.048 -7.140 21.676 1.00 98.38 303 ALA A CA 1
ATOM 2414 C C . ALA A 1 303 ? -4.728 -6.173 20.540 1.00 98.38 303 ALA A C 1
ATOM 2416 O O . ALA A 1 303 ? -5.274 -6.287 19.444 1.00 98.38 303 ALA A O 1
ATOM 2417 N N . ILE A 1 304 ? -3.803 -5.251 20.797 1.00 98.31 304 ILE A N 1
ATOM 2418 C CA . ILE A 1 304 ? -3.290 -4.304 19.808 1.00 98.31 304 ILE A CA 1
ATOM 2419 C C . ILE A 1 304 ? -1.767 -4.285 19.908 1.00 98.31 304 ILE A C 1
ATOM 2421 O O . ILE A 1 304 ? -1.201 -3.840 20.911 1.00 98.31 304 ILE A O 1
ATOM 2425 N N . ALA A 1 305 ? -1.119 -4.779 18.857 1.00 97.31 305 ALA A N 1
ATOM 2426 C CA . ALA A 1 305 ? 0.326 -4.790 18.705 1.00 97.31 305 ALA A CA 1
ATOM 2427 C C . ALA A 1 305 ? 0.768 -3.627 17.810 1.00 97.31 305 ALA A C 1
ATOM 2429 O O . ALA A 1 305 ? 0.301 -3.481 16.682 1.00 97.31 305 ALA A O 1
ATOM 2430 N N . GLY A 1 306 ? 1.702 -2.815 18.303 1.00 95.06 306 GLY A N 1
ATOM 2431 C CA . GLY A 1 306 ? 2.203 -1.636 17.607 1.00 95.06 306 GLY A CA 1
ATOM 2432 C C . GLY A 1 306 ? 1.322 -0.420 17.848 1.00 95.06 306 GLY A C 1
ATOM 2433 O O . GLY A 1 306 ? 0.296 -0.225 17.213 1.00 95.06 306 GLY A O 1
ATOM 2434 N N . LEU A 1 307 ? 1.771 0.476 18.716 1.00 94.31 307 LEU A N 1
ATOM 2435 C CA . LEU A 1 307 ? 1.113 1.733 19.062 1.00 94.31 307 LEU A CA 1
ATOM 2436 C C . LEU A 1 307 ? 1.711 2.907 18.285 1.00 94.31 307 LEU A C 1
ATOM 2438 O O . LEU A 1 307 ? 1.814 4.037 18.764 1.00 94.31 307 LEU A O 1
ATOM 2442 N N . GLY A 1 308 ? 2.100 2.646 17.034 1.00 88.69 308 GLY A N 1
ATOM 2443 C CA . GLY A 1 308 ? 2.243 3.690 16.027 1.00 88.69 308 GLY A CA 1
ATOM 2444 C C . GLY A 1 308 ? 0.930 4.453 15.829 1.00 88.69 308 GLY A C 1
ATOM 2445 O O . GLY A 1 308 ? -0.060 4.237 16.520 1.00 88.69 308 GLY A O 1
ATOM 2446 N N . LYS A 1 309 ? 0.890 5.375 14.870 1.00 85.31 309 LYS A N 1
ATOM 2447 C CA . LYS A 1 309 ? -0.284 6.247 14.720 1.00 85.31 309 LYS A CA 1
ATOM 2448 C C . LYS A 1 309 ? -1.573 5.460 14.432 1.00 85.31 309 LYS A C 1
ATOM 2450 O O . LYS A 1 309 ? -2.574 5.780 15.052 1.00 85.31 309 LYS A O 1
ATOM 2455 N N . ILE A 1 310 ? -1.537 4.418 13.587 1.00 88.81 310 ILE A N 1
ATOM 2456 C CA . ILE A 1 310 ? -2.699 3.541 13.339 1.00 88.81 310 ILE A CA 1
ATOM 2457 C C . ILE A 1 310 ? -3.104 2.801 14.619 1.00 88.81 310 ILE A C 1
ATOM 2459 O O . ILE A 1 310 ? -4.210 3.006 15.112 1.00 88.81 310 ILE A O 1
ATOM 2463 N N . GLY A 1 311 ? -2.213 1.994 15.204 1.00 93.94 311 GLY A N 1
ATOM 2464 C CA . GLY A 1 311 ? -2.571 1.181 16.369 1.00 93.94 311 GLY A CA 1
ATOM 2465 C C . GLY A 1 311 ? -2.950 1.997 17.605 1.00 93.94 311 GLY A C 1
ATOM 2466 O O . GLY A 1 311 ? -3.861 1.615 18.331 1.00 93.94 311 GLY A O 1
ATOM 2467 N N . ALA A 1 312 ? -2.365 3.180 17.805 1.00 93.69 312 ALA A N 1
ATOM 2468 C CA . ALA A 1 312 ? -2.793 4.097 18.859 1.00 93.69 312 ALA A CA 1
ATOM 2469 C C . ALA A 1 312 ? -4.204 4.666 18.608 1.00 93.69 312 ALA A C 1
ATOM 2471 O O . ALA A 1 312 ? -4.945 4.906 19.561 1.00 93.69 312 ALA A O 1
ATOM 2472 N N . SER A 1 313 ? -4.597 4.897 17.352 1.00 92.94 313 SER A N 1
ATOM 2473 C CA . SER A 1 313 ? -5.970 5.290 17.006 1.00 92.94 313 SER A CA 1
ATOM 2474 C C . SER A 1 313 ? -6.948 4.129 17.191 1.00 92.94 313 SER A C 1
ATOM 2476 O O . SER A 1 313 ? -8.024 4.338 17.745 1.00 92.94 313 SER A O 1
ATOM 2478 N N . ILE A 1 314 ? -6.559 2.905 16.819 1.00 95.69 314 ILE A N 1
ATOM 2479 C CA . ILE A 1 314 ? -7.338 1.683 17.075 1.00 95.69 314 ILE A CA 1
ATOM 2480 C C . ILE A 1 314 ? -7.545 1.492 18.580 1.00 95.69 314 ILE A C 1
ATOM 2482 O O . ILE A 1 314 ? -8.671 1.2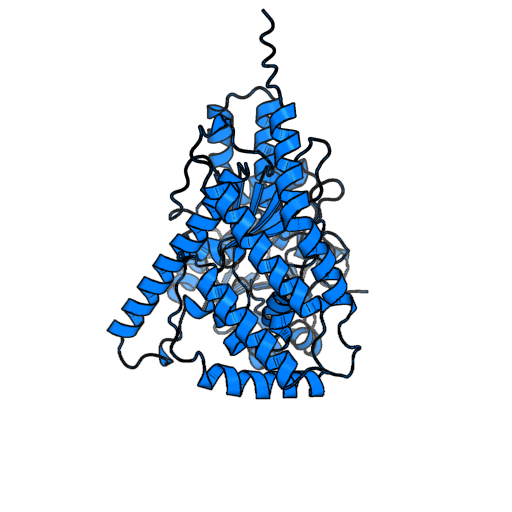65 19.008 1.00 95.69 314 ILE A O 1
ATOM 2486 N N . ALA A 1 315 ? -6.494 1.656 19.389 1.00 96.62 315 ALA A N 1
ATOM 2487 C CA . ALA A 1 315 ? -6.556 1.508 20.842 1.00 96.62 315 ALA A CA 1
ATOM 2488 C C . ALA A 1 315 ? -7.546 2.479 21.481 1.00 96.62 315 ALA A C 1
ATOM 2490 O O . ALA A 1 315 ? -8.399 2.060 22.259 1.00 96.62 315 ALA A O 1
ATOM 2491 N N . ARG A 1 316 ? -7.510 3.754 21.083 1.00 94.56 316 ARG A N 1
ATOM 2492 C CA . ARG A 1 316 ? -8.457 4.768 21.572 1.00 94.56 316 ARG A CA 1
ATOM 2493 C C . ARG A 1 316 ? -9.892 4.530 21.100 1.00 94.56 316 ARG A C 1
ATOM 2495 O O . ARG A 1 316 ? -10.832 4.905 21.790 1.00 94.56 316 ARG A O 1
ATOM 2502 N N . LEU A 1 317 ? -10.075 3.912 19.936 1.00 94.75 317 LEU A N 1
ATOM 2503 C CA . LEU A 1 317 ? -11.394 3.617 19.378 1.00 94.75 317 LEU A CA 1
ATOM 2504 C C . LEU A 1 317 ? -12.010 2.324 19.903 1.00 94.75 317 LEU A C 1
ATOM 2506 O O . LEU A 1 317 ? -13.235 2.239 19.998 1.00 94.75 317 LEU A O 1
ATOM 2510 N N . ALA A 1 318 ? -11.192 1.338 20.258 1.00 96.31 318 ALA A N 1
ATOM 2511 C CA . ALA A 1 318 ? -11.642 0.018 20.677 1.00 96.31 318 ALA A CA 1
ATOM 2512 C C . ALA A 1 318 ? -12.712 0.046 21.790 1.00 96.31 318 ALA A C 1
ATOM 2514 O O . ALA A 1 318 ? -13.712 -0.649 21.616 1.00 96.31 318 ALA A O 1
ATOM 2515 N N . PRO A 1 319 ? -12.622 0.878 22.853 1.00 95.88 319 PRO A N 1
ATOM 2516 C CA . PRO A 1 319 ? -13.670 0.959 23.876 1.00 95.88 319 PRO A CA 1
ATOM 2517 C C . PRO A 1 319 ? -15.046 1.380 23.340 1.00 95.88 319 PRO A C 1
ATOM 2519 O O . PRO A 1 319 ? -16.067 0.987 23.892 1.00 95.88 319 PRO A O 1
ATOM 2522 N N . SER A 1 320 ? -15.101 2.167 22.259 1.00 93.25 320 SER A N 1
ATOM 2523 C CA . SER A 1 320 ? -16.374 2.588 21.653 1.00 93.25 320 SER A CA 1
ATOM 2524 C C . SER A 1 320 ? -17.053 1.475 20.849 1.00 93.25 320 SER A C 1
ATOM 2526 O O . SER A 1 320 ? -18.278 1.463 20.734 1.00 93.25 320 SER A O 1
ATOM 2528 N N . TYR A 1 321 ? -16.266 0.531 20.322 1.00 94.19 321 TYR A N 1
ATOM 2529 C CA . TYR A 1 321 ? -16.758 -0.649 19.609 1.00 94.19 321 TYR A CA 1
ATOM 2530 C C . TYR A 1 321 ? -17.028 -1.818 20.563 1.00 94.19 321 TYR A C 1
ATOM 2532 O O . TYR A 1 321 ? -18.011 -2.535 20.390 1.00 94.19 321 TYR A O 1
ATOM 2540 N N . TYR A 1 322 ? -16.196 -1.977 21.595 1.00 96.25 322 TYR A N 1
ATOM 2541 C CA . TYR A 1 322 ? -16.260 -3.073 22.559 1.00 96.25 322 TYR A CA 1
ATOM 2542 C C . TYR A 1 322 ? -16.127 -2.552 24.005 1.00 96.25 322 TYR A C 1
ATOM 2544 O O . TYR A 1 322 ? -15.067 -2.697 24.616 1.00 96.25 322 TYR A O 1
ATOM 2552 N N . PRO A 1 323 ? -17.193 -1.963 24.584 1.00 95.50 323 PRO A N 1
ATOM 2553 C CA . PRO A 1 323 ? -17.135 -1.321 25.905 1.00 95.50 323 PRO A CA 1
ATOM 2554 C C . PRO A 1 323 ? -16.718 -2.244 27.058 1.00 95.50 323 PRO A C 1
ATOM 2556 O O . PRO A 1 323 ? -16.093 -1.794 28.013 1.00 95.50 323 PRO A O 1
ATOM 2559 N N . ASP A 1 324 ? -17.036 -3.537 26.958 1.00 95.94 324 ASP A N 1
ATOM 2560 C CA . ASP A 1 324 ? -16.725 -4.541 27.984 1.00 95.94 324 ASP A CA 1
ATOM 2561 C C . ASP A 1 324 ? -15.387 -5.266 27.739 1.00 95.94 324 ASP A C 1
ATOM 2563 O O . ASP A 1 324 ? -15.056 -6.224 28.447 1.00 95.94 324 ASP A O 1
ATOM 2567 N N . ALA A 1 325 ? -14.625 -4.874 26.712 1.00 97.50 325 ALA A N 1
ATOM 2568 C CA . ALA A 1 325 ? -13.388 -5.558 26.364 1.00 97.50 325 ALA A CA 1
ATOM 2569 C C . ALA A 1 325 ? -12.258 -5.251 27.348 1.00 97.50 325 ALA A C 1
ATOM 2571 O O . ALA A 1 325 ? -12.010 -4.103 27.712 1.00 97.50 325 ALA A O 1
ATOM 2572 N N . LYS A 1 326 ? -11.508 -6.293 27.716 1.00 98.31 326 LYS A N 1
ATOM 2573 C CA . LYS A 1 326 ? -10.141 -6.151 28.210 1.00 98.31 326 LYS A CA 1
ATOM 2574 C C . LYS A 1 326 ? -9.236 -5.905 27.004 1.00 98.31 326 LYS A C 1
ATOM 2576 O O . LYS A 1 326 ? -9.037 -6.816 26.199 1.00 98.31 326 LYS A O 1
ATOM 2581 N N . ILE A 1 327 ? -8.694 -4.696 26.903 1.00 98.62 327 ILE A N 1
ATOM 2582 C CA . ILE A 1 327 ? -7.806 -4.284 25.817 1.00 98.62 327 ILE A CA 1
ATOM 2583 C C . ILE A 1 327 ? -6.357 -4.460 26.264 1.00 98.62 327 ILE A C 1
ATOM 2585 O O . ILE A 1 327 ? -5.909 -3.815 27.208 1.00 98.62 327 ILE A O 1
ATOM 2589 N N . THR A 1 328 ? -5.619 -5.330 25.584 1.00 98.69 328 THR A N 1
ATOM 2590 C CA . THR A 1 328 ? -4.205 -5.598 25.853 1.00 98.69 328 THR A CA 1
ATOM 2591 C C . THR A 1 328 ? -3.335 -4.865 24.840 1.00 98.69 328 THR A C 1
ATOM 2593 O O . THR A 1 328 ? -3.489 -5.047 23.636 1.00 98.69 328 THR A O 1
ATOM 2596 N N . LEU A 1 329 ? -2.420 -4.027 25.314 1.00 98.62 329 LEU A N 1
ATOM 2597 C CA . LEU A 1 329 ? -1.554 -3.204 24.476 1.00 98.62 329 LEU A CA 1
ATOM 2598 C C . LEU A 1 329 ? -0.112 -3.705 24.514 1.00 98.62 329 LEU A C 1
ATOM 2600 O O . LEU A 1 329 ? 0.386 -4.080 25.578 1.00 98.62 329 LEU A O 1
ATOM 2604 N N . TYR A 1 330 ? 0.574 -3.630 23.375 1.00 97.88 330 TYR A N 1
ATOM 2605 C CA . TYR A 1 330 ? 2.015 -3.849 23.289 1.00 97.88 330 TYR A CA 1
ATOM 2606 C C . TYR A 1 330 ? 2.659 -2.949 22.231 1.00 97.88 330 TYR A C 1
ATOM 2608 O O . TYR A 1 330 ? 2.193 -2.854 21.096 1.00 97.88 330 TYR A O 1
ATOM 2616 N N . ASP A 1 331 ? 3.777 -2.329 22.591 1.00 96.56 331 ASP A N 1
ATOM 2617 C CA . ASP A 1 331 ? 4.712 -1.668 21.681 1.00 96.56 331 ASP A CA 1
ATOM 2618 C C . ASP A 1 331 ? 6.104 -1.722 22.319 1.00 96.56 331 ASP A C 1
ATOM 2620 O O . ASP A 1 331 ? 6.226 -1.645 23.544 1.00 96.56 331 ASP A O 1
ATOM 2624 N N . SER A 1 332 ? 7.155 -1.815 21.504 1.00 93.00 332 SER A N 1
ATOM 2625 C CA . SER A 1 332 ? 8.540 -1.828 21.991 1.00 93.00 332 SER A CA 1
ATOM 2626 C C . SER A 1 332 ? 8.955 -0.515 22.671 1.00 93.00 332 SER A C 1
ATOM 2628 O O . SER A 1 332 ? 9.937 -0.476 23.412 1.00 93.00 332 SER A O 1
ATOM 2630 N N . ARG A 1 333 ? 8.208 0.574 22.453 1.00 94.00 333 ARG A N 1
ATOM 2631 C CA . ARG A 1 333 ? 8.399 1.875 23.102 1.00 94.00 333 ARG A CA 1
ATOM 2632 C C . ARG A 1 333 ? 7.543 1.963 24.363 1.00 94.00 333 ARG A C 1
ATOM 2634 O O . ARG A 1 333 ? 6.497 2.606 24.365 1.00 94.00 333 ARG A O 1
ATOM 2641 N N . GLU A 1 334 ? 8.030 1.383 25.456 1.00 94.69 334 GLU A N 1
ATOM 2642 C CA . GLU A 1 334 ? 7.339 1.361 26.758 1.00 94.69 334 GLU A CA 1
ATOM 2643 C C . GLU A 1 334 ? 6.736 2.722 27.188 1.00 94.69 334 GLU A C 1
ATOM 2645 O O . GLU A 1 334 ? 5.557 2.742 27.551 1.00 94.69 334 GLU A O 1
ATOM 2650 N N . PRO A 1 335 ? 7.429 3.880 27.076 1.00 96.19 335 PRO A N 1
ATOM 2651 C CA . PRO A 1 335 ? 6.840 5.166 27.470 1.00 96.19 335 PRO A CA 1
ATOM 2652 C C . PRO A 1 335 ? 5.584 5.548 26.673 1.00 96.19 335 PRO A C 1
ATOM 2654 O O . PRO A 1 335 ? 4.666 6.170 27.209 1.00 96.19 335 PRO A O 1
ATOM 2657 N N . LEU A 1 336 ? 5.535 5.176 25.389 1.00 94.19 336 LEU A N 1
ATOM 2658 C CA . LEU A 1 336 ? 4.381 5.419 24.526 1.00 94.19 336 LEU A CA 1
ATOM 2659 C C . LEU A 1 336 ? 3.203 4.534 24.938 1.00 94.19 336 LEU A C 1
ATOM 2661 O O . LEU A 1 336 ? 2.080 5.025 25.040 1.00 94.19 336 LEU A O 1
ATOM 2665 N N . THR A 1 337 ? 3.470 3.257 25.219 1.00 97.06 337 THR A N 1
ATOM 2666 C CA . THR A 1 337 ? 2.469 2.300 25.701 1.00 97.06 337 THR A CA 1
ATOM 2667 C C . THR A 1 337 ? 1.859 2.742 27.022 1.00 97.06 337 THR A C 1
ATOM 2669 O O . THR A 1 337 ? 0.637 2.751 27.148 1.00 97.06 337 THR A O 1
ATOM 2672 N N . LEU A 1 338 ? 2.692 3.174 27.974 1.00 97.69 338 LEU A N 1
ATOM 2673 C CA . LEU A 1 338 ? 2.240 3.708 29.259 1.00 97.69 338 LEU A CA 1
ATOM 2674 C C . LEU A 1 338 ? 1.351 4.938 29.070 1.00 97.69 338 LEU A C 1
ATOM 2676 O O . LEU A 1 338 ? 0.260 4.981 29.623 1.00 97.69 338 LEU A O 1
ATOM 2680 N N . THR A 1 339 ? 1.774 5.888 28.231 1.00 97.44 339 THR A N 1
ATOM 2681 C CA . THR A 1 339 ? 1.000 7.111 27.962 1.00 97.44 339 THR A CA 1
ATOM 2682 C C . THR A 1 339 ? -0.383 6.782 27.392 1.00 97.44 339 THR A C 1
ATOM 2684 O O . THR A 1 339 ? -1.392 7.277 27.885 1.00 97.44 339 THR A O 1
ATOM 2687 N N . ILE A 1 340 ? -0.453 5.906 26.384 1.00 96.69 340 ILE A N 1
ATOM 2688 C CA . ILE A 1 340 ? -1.727 5.515 25.760 1.00 96.69 340 ILE A CA 1
ATOM 2689 C C . ILE A 1 340 ? -2.607 4.737 26.744 1.00 96.69 340 ILE A C 1
ATOM 2691 O O . ILE A 1 340 ? -3.810 4.979 26.807 1.00 96.69 340 ILE A O 1
ATOM 2695 N N . ALA A 1 341 ? -2.031 3.825 27.529 1.00 98.12 341 ALA A N 1
ATOM 2696 C CA . ALA A 1 341 ? -2.780 3.080 28.534 1.00 98.12 341 ALA A CA 1
ATOM 2697 C C . ALA A 1 341 ? -3.339 4.000 29.631 1.00 98.12 341 ALA A C 1
ATOM 2699 O O . ALA A 1 341 ? -4.489 3.842 30.028 1.00 98.12 341 ALA A O 1
ATOM 2700 N N . GLU A 1 342 ? -2.563 4.980 30.100 1.00 98.12 342 GLU A N 1
ATOM 2701 C CA . GLU A 1 342 ? -3.019 5.968 31.082 1.00 98.12 342 GLU A CA 1
ATOM 2702 C C . GLU A 1 342 ? -4.164 6.829 30.538 1.00 98.12 342 GLU A C 1
ATOM 2704 O O . GLU A 1 342 ? -5.160 7.002 31.238 1.00 98.12 342 GLU A O 1
ATOM 2709 N N . GLU A 1 343 ? -4.061 7.315 29.294 1.00 96.56 343 GLU A N 1
ATOM 2710 C CA . GLU A 1 343 ? -5.146 8.031 28.603 1.00 96.56 343 GLU A CA 1
ATOM 2711 C C . GLU A 1 343 ? -6.423 7.176 28.563 1.00 96.56 343 GLU A C 1
ATOM 2713 O O . GLU A 1 343 ? -7.483 7.598 29.023 1.00 96.56 343 GLU A O 1
ATOM 2718 N N . MET A 1 344 ? -6.313 5.930 28.097 1.00 97.31 344 MET A N 1
ATOM 2719 C CA . MET A 1 344 ? -7.451 5.014 27.994 1.00 97.31 344 MET A CA 1
ATOM 2720 C C . MET A 1 344 ? -8.064 4.671 29.358 1.00 97.31 344 MET A C 1
ATOM 2722 O O . MET A 1 344 ? -9.285 4.586 29.487 1.00 97.31 344 MET A O 1
ATOM 2726 N N . ALA A 1 345 ? -7.237 4.478 30.387 1.00 97.38 345 ALA A N 1
ATOM 2727 C CA . ALA A 1 345 ? -7.702 4.195 31.741 1.00 97.38 345 ALA A CA 1
ATOM 2728 C C . ALA A 1 345 ? -8.427 5.399 32.365 1.00 97.38 345 ALA A C 1
ATOM 2730 O O . ALA A 1 345 ? -9.411 5.211 33.082 1.00 97.38 345 ALA A O 1
ATOM 2731 N N . GLN A 1 346 ? -7.977 6.630 32.085 1.00 97.38 346 GLN A N 1
ATOM 2732 C CA . GLN A 1 346 ? -8.667 7.858 32.504 1.00 97.38 346 GLN A CA 1
ATOM 2733 C C . GLN A 1 346 ? -10.059 7.975 31.870 1.00 97.38 346 GLN A C 1
ATOM 2735 O O . GLN A 1 346 ? -10.994 8.413 32.542 1.00 97.38 346 GLN A O 1
ATOM 2740 N N . ASP A 1 347 ? -10.208 7.496 30.635 1.00 95.81 347 ASP A N 1
ATOM 2741 C CA . ASP A 1 347 ? -11.489 7.408 29.925 1.00 95.81 347 ASP A CA 1
ATOM 2742 C C . ASP A 1 347 ? -12.343 6.192 30.351 1.00 95.81 347 ASP A C 1
ATOM 2744 O O . ASP A 1 347 ? -13.448 5.986 29.846 1.00 95.81 347 ASP A O 1
ATOM 2748 N N . GLY A 1 348 ? -11.869 5.394 31.316 1.00 96.62 348 GLY A N 1
ATOM 2749 C CA . GLY A 1 348 ? -12.600 4.271 31.906 1.00 96.62 348 GLY A CA 1
ATOM 2750 C C . GLY A 1 348 ? -12.449 2.935 31.175 1.00 96.62 348 GLY A C 1
ATOM 2751 O O . GLY A 1 348 ? -13.168 1.989 31.501 1.00 96.62 348 GLY A O 1
ATOM 2752 N N . ALA A 1 349 ? -11.531 2.822 30.211 1.00 97.44 349 ALA A N 1
ATOM 2753 C CA . ALA A 1 349 ? -11.278 1.567 29.510 1.00 97.44 349 ALA A CA 1
ATOM 2754 C C . ALA A 1 349 ? -10.567 0.536 30.407 1.00 97.44 349 ALA A C 1
ATOM 2756 O O . ALA A 1 349 ? -9.671 0.862 31.188 1.00 97.44 349 ALA A O 1
ATOM 2757 N N . ASN A 1 350 ? -10.920 -0.743 30.245 1.00 97.75 350 ASN A N 1
ATOM 2758 C CA . ASN A 1 350 ? -10.223 -1.858 30.886 1.00 97.75 350 ASN A CA 1
ATOM 2759 C C . ASN A 1 350 ? -8.963 -2.218 30.086 1.00 97.75 350 ASN A C 1
ATOM 2761 O O . ASN A 1 350 ? -9.007 -3.055 29.184 1.00 97.75 350 ASN A O 1
ATOM 2765 N N . VAL A 1 351 ? -7.849 -1.557 30.398 1.00 98.31 351 VAL A N 1
ATOM 2766 C CA . VAL A 1 351 ? -6.586 -1.684 29.664 1.00 98.31 351 VAL A CA 1
ATOM 2767 C C . VAL A 1 351 ? -5.533 -2.476 30.446 1.00 98.31 351 VAL A C 1
ATOM 2769 O O . VAL A 1 351 ? -5.384 -2.326 31.659 1.00 98.31 351 VAL A O 1
ATOM 2772 N N . HIS A 1 352 ? -4.785 -3.321 29.740 1.00 98.25 352 HIS A N 1
ATOM 2773 C CA . HIS A 1 352 ? -3.646 -4.092 30.243 1.00 98.25 352 HIS A CA 1
ATOM 2774 C C . HIS A 1 352 ? -2.434 -3.870 29.337 1.00 98.25 352 HIS A C 1
ATOM 2776 O O . HIS A 1 352 ? -2.580 -3.817 28.120 1.00 98.25 352 HIS A O 1
ATOM 2782 N N . ILE A 1 353 ? -1.236 -3.767 29.911 1.00 98.56 353 ILE A N 1
ATOM 2783 C CA . ILE A 1 353 ? 0.012 -3.662 29.142 1.00 98.56 353 ILE A CA 1
ATOM 2784 C C . ILE A 1 353 ? 0.703 -5.021 29.168 1.00 98.56 353 ILE A C 1
ATOM 2786 O O . ILE A 1 353 ? 1.147 -5.469 30.229 1.00 98.56 353 ILE A O 1
ATOM 2790 N N . ALA A 1 354 ? 0.806 -5.661 28.005 1.00 98.19 354 ALA A N 1
ATOM 2791 C CA . ALA A 1 354 ? 1.592 -6.877 27.859 1.00 98.19 354 ALA A CA 1
ATOM 2792 C C . ALA A 1 354 ? 3.090 -6.554 27.934 1.00 98.19 354 ALA A C 1
ATOM 2794 O O . ALA A 1 354 ? 3.547 -5.526 27.433 1.00 98.19 354 ALA A O 1
ATOM 2795 N N . GLN A 1 355 ? 3.861 -7.444 28.553 1.00 96.88 355 GLN A N 1
ATOM 2796 C CA . GLN A 1 355 ? 5.313 -7.323 28.683 1.00 96.88 355 GLN A CA 1
ATOM 2797 C C . GLN A 1 355 ? 6.054 -7.852 27.450 1.00 96.88 355 GLN A C 1
ATOM 2799 O O . GLN A 1 355 ? 7.216 -7.512 27.232 1.00 96.88 355 GLN A O 1
ATOM 2804 N N . SER A 1 356 ? 5.394 -8.678 26.638 1.00 96.25 356 SER A N 1
ATOM 2805 C CA . SER A 1 356 ? 5.962 -9.249 25.421 1.00 96.25 356 SER A CA 1
ATOM 2806 C C . SER A 1 356 ? 4.886 -9.555 24.375 1.00 96.25 356 SER A C 1
ATOM 2808 O O . SER A 1 356 ? 3.688 -9.564 24.683 1.00 96.25 356 SER A O 1
ATOM 2810 N N . MET A 1 357 ? 5.315 -9.820 23.137 1.00 96.12 357 MET A N 1
ATOM 2811 C CA . MET A 1 357 ? 4.417 -10.259 22.067 1.00 96.12 357 MET A CA 1
ATOM 2812 C C . MET A 1 357 ? 3.762 -11.604 22.413 1.00 96.12 357 MET A C 1
ATOM 2814 O O . MET A 1 357 ? 2.572 -11.795 22.179 1.00 96.12 357 MET A O 1
ATOM 2818 N N . GLU A 1 358 ? 4.500 -12.513 23.052 1.00 96.62 358 GLU A N 1
ATOM 2819 C CA . GLU A 1 358 ? 3.986 -13.810 23.495 1.00 96.62 358 GLU A CA 1
ATOM 2820 C C . GLU A 1 358 ? 2.863 -13.659 24.527 1.00 96.62 358 GLU A C 1
ATOM 2822 O O . GLU A 1 358 ? 1.845 -14.348 24.441 1.00 96.62 358 GLU A O 1
ATOM 2827 N N . GLU A 1 359 ? 3.000 -12.742 25.492 1.00 97.44 359 GLU A N 1
ATOM 2828 C CA . GLU A 1 359 ? 1.921 -12.447 26.442 1.00 97.44 359 GLU A CA 1
ATOM 2829 C C . GLU A 1 359 ? 0.692 -11.880 25.720 1.00 97.44 359 GLU A C 1
ATOM 2831 O O . GLU A 1 359 ? -0.437 -12.291 26.001 1.00 97.44 359 GLU A O 1
ATOM 2836 N N . LEU A 1 360 ? 0.896 -10.964 24.768 1.00 97.75 360 LEU A N 1
ATOM 2837 C CA . LEU A 1 360 ? -0.188 -10.371 23.990 1.00 97.75 360 LEU A CA 1
ATOM 2838 C C . LEU A 1 360 ? -0.971 -11.439 23.212 1.00 97.75 360 LEU A C 1
ATOM 2840 O O . LEU A 1 360 ? -2.201 -11.485 23.313 1.00 97.75 360 LEU A O 1
ATOM 2844 N N . LEU A 1 361 ? -0.276 -12.307 22.474 1.00 97.19 361 LEU A N 1
ATOM 2845 C CA . LEU A 1 361 ? -0.891 -13.325 21.617 1.00 97.19 361 LEU A CA 1
ATOM 2846 C C . LEU A 1 361 ? -1.532 -14.464 22.427 1.00 97.19 361 LEU A C 1
ATOM 2848 O O . LEU A 1 361 ? -2.619 -14.928 22.084 1.00 97.19 361 LEU A O 1
ATOM 2852 N N . SER A 1 362 ? -0.916 -14.885 23.536 1.00 96.94 362 SER A N 1
ATOM 2853 C CA . SER A 1 362 ? -1.436 -15.981 24.373 1.00 96.94 362 SER A CA 1
ATOM 2854 C C . SER A 1 362 ? -2.644 -15.590 25.235 1.00 96.94 362 SER A C 1
ATOM 2856 O O . SER A 1 362 ? -3.438 -16.451 25.625 1.00 96.94 362 SER A O 1
ATOM 2858 N N . SER A 1 363 ? -2.811 -14.300 25.545 1.00 96.38 363 SER A N 1
ATOM 2859 C CA . SER A 1 363 ? -3.871 -13.806 26.439 1.00 96.38 363 SER A CA 1
ATOM 2860 C C . SER A 1 363 ? -5.106 -13.245 25.725 1.00 96.38 363 SER A C 1
ATOM 2862 O O . SER A 1 363 ? -6.072 -12.851 26.389 1.00 96.38 363 SER A O 1
ATOM 2864 N N . SER A 1 364 ? -5.110 -13.250 24.392 1.00 97.44 364 SER A N 1
ATOM 2865 C CA . SER A 1 364 ? -6.126 -12.587 23.568 1.00 97.44 364 SER A CA 1
ATOM 2866 C C . SER A 1 364 ? -6.916 -13.582 22.726 1.00 97.44 364 SER A C 1
ATOM 2868 O O . SER A 1 364 ? -6.485 -14.708 22.504 1.00 97.44 364 SER A O 1
ATOM 2870 N N . SER A 1 365 ? -8.117 -13.191 22.299 1.00 98.12 365 SER A N 1
ATOM 2871 C CA . SER A 1 365 ? -8.921 -13.979 21.342 1.00 98.12 365 SER A CA 1
ATOM 2872 C C . SER A 1 365 ? -9.051 -13.269 19.992 1.00 98.12 365 SER A C 1
ATOM 2874 O O . SER A 1 365 ? -9.295 -13.918 18.980 1.00 98.12 365 SER A O 1
ATOM 2876 N N . VAL A 1 366 ? -8.814 -11.954 19.971 1.00 98.50 366 VAL A N 1
ATOM 2877 C CA . VAL A 1 366 ? -8.600 -11.159 18.760 1.00 98.50 366 VAL A CA 1
ATOM 2878 C C . VAL A 1 366 ? -7.342 -10.321 18.967 1.00 98.50 366 VAL A C 1
ATOM 2880 O O . VAL A 1 366 ? -7.217 -9.672 20.002 1.00 98.50 366 VAL A O 1
ATOM 2883 N N . ALA A 1 367 ? -6.424 -10.309 18.009 1.00 98.06 367 ALA A N 1
ATOM 2884 C CA . ALA A 1 367 ? -5.254 -9.438 17.993 1.00 98.06 367 ALA A CA 1
ATOM 2885 C C . ALA A 1 367 ? -5.255 -8.599 16.714 1.00 98.06 367 ALA A C 1
ATOM 2887 O O . ALA A 1 367 ? -5.492 -9.115 15.629 1.00 98.06 367 ALA A O 1
ATOM 2888 N N . ILE A 1 368 ? -4.983 -7.306 16.837 1.00 97.81 368 ILE A N 1
ATOM 2889 C CA . ILE A 1 368 ? -4.797 -6.404 15.703 1.00 97.81 368 ILE A CA 1
ATOM 2890 C C . ILE A 1 368 ? -3.317 -6.049 15.634 1.00 97.81 368 ILE A C 1
ATOM 2892 O O . ILE A 1 368 ? -2.759 -5.511 16.594 1.00 97.81 368 ILE A O 1
ATOM 2896 N N . SER A 1 369 ? -2.689 -6.354 14.504 1.00 95.56 369 SER A N 1
ATOM 2897 C CA . SER A 1 369 ? -1.285 -6.071 14.252 1.00 95.56 369 SER A CA 1
ATOM 2898 C C . SER A 1 369 ? -1.130 -4.818 13.395 1.00 95.56 369 SER A C 1
ATOM 2900 O O . SER A 1 369 ? -1.544 -4.782 12.239 1.00 95.56 369 SER A O 1
ATOM 2902 N N . ALA A 1 370 ? -0.525 -3.784 13.981 1.00 92.31 370 ALA A N 1
ATOM 2903 C CA . ALA A 1 370 ? -0.168 -2.518 13.341 1.00 92.31 370 ALA A CA 1
ATOM 2904 C C . ALA A 1 370 ? 1.341 -2.224 13.496 1.00 92.31 370 ALA A C 1
ATOM 2906 O O . ALA A 1 370 ? 1.768 -1.072 13.654 1.00 92.31 370 ALA A O 1
ATOM 2907 N N . ILE A 1 371 ? 2.160 -3.280 13.500 1.00 89.06 371 ILE A N 1
ATOM 2908 C CA . ILE A 1 371 ? 3.629 -3.208 13.506 1.00 89.06 371 ILE A CA 1
ATOM 2909 C C . ILE A 1 371 ? 4.178 -3.215 12.077 1.00 89.06 371 ILE A C 1
ATOM 2911 O O . ILE A 1 371 ? 3.466 -3.491 11.124 1.00 89.06 371 ILE A O 1
ATOM 2915 N N . THR A 1 372 ? 5.465 -2.913 11.916 1.00 79.31 372 THR A N 1
ATOM 2916 C CA . THR A 1 372 ? 6.160 -3.018 10.616 1.00 79.31 372 THR A CA 1
ATOM 2917 C C . THR A 1 372 ? 7.250 -4.090 10.607 1.00 79.31 372 THR A C 1
ATOM 2919 O O . THR A 1 372 ? 7.945 -4.246 9.610 1.00 79.31 372 THR A O 1
ATOM 2922 N N . SER A 1 373 ? 7.463 -4.771 11.733 1.00 82.81 373 SER A N 1
ATOM 2923 C CA . SER A 1 373 ? 8.452 -5.837 11.897 1.00 82.81 373 SER A CA 1
ATOM 2924 C C . SER A 1 373 ? 7.780 -7.195 11.757 1.00 82.81 373 SER A C 1
ATOM 2926 O O . SER A 1 373 ? 6.708 -7.392 12.321 1.00 82.81 373 SER A O 1
ATOM 2928 N N . GLN A 1 374 ? 8.425 -8.130 11.060 1.00 85.75 374 GLN A N 1
ATOM 2929 C CA . GLN A 1 374 ? 7.973 -9.520 11.032 1.00 85.75 374 GLN A CA 1
ATOM 2930 C C . GLN A 1 374 ? 8.083 -10.153 12.416 1.00 85.75 374 GLN A C 1
ATOM 2932 O O . GLN A 1 374 ? 9.064 -9.916 13.125 1.00 85.75 374 GLN A O 1
ATOM 2937 N N . LEU A 1 375 ? 7.082 -10.953 12.773 1.00 90.81 375 LEU A N 1
ATOM 2938 C CA . LEU A 1 375 ? 7.124 -11.786 13.964 1.00 90.81 375 LEU A CA 1
ATOM 2939 C C . LEU A 1 375 ? 7.924 -13.055 13.688 1.00 90.81 375 LEU A C 1
ATOM 2941 O O . LEU A 1 375 ? 7.863 -13.642 12.606 1.00 90.81 375 LEU A O 1
ATOM 2945 N N . THR A 1 376 ? 8.671 -13.483 14.694 1.00 91.19 376 THR A N 1
ATOM 2946 C CA . THR A 1 376 ? 9.380 -14.760 14.688 1.00 91.19 376 THR A CA 1
ATOM 2947 C C . THR A 1 376 ? 8.401 -15.928 14.795 1.00 91.19 376 THR A C 1
ATOM 2949 O O . THR A 1 376 ? 7.269 -15.790 15.269 1.00 91.19 376 THR A O 1
ATOM 2952 N N . GLN A 1 377 ? 8.843 -17.119 14.383 1.00 92.75 377 GLN A N 1
ATOM 2953 C CA . GLN A 1 377 ? 8.041 -18.329 14.550 1.00 92.75 377 GLN A CA 1
ATOM 2954 C C . GLN A 1 377 ? 7.752 -18.600 16.034 1.00 92.75 377 GLN A C 1
ATOM 2956 O O . GLN A 1 377 ? 6.661 -19.052 16.369 1.00 92.75 377 GLN A O 1
ATOM 2961 N N . GLU A 1 378 ? 8.708 -18.313 16.918 1.00 93.25 378 GLU A N 1
ATOM 2962 C CA . GLU A 1 378 ? 8.573 -18.458 18.366 1.00 93.25 378 GLU A CA 1
ATOM 2963 C C . GLU A 1 378 ? 7.491 -17.537 18.940 1.00 93.25 378 GLU A C 1
ATOM 2965 O O . GLU A 1 378 ? 6.674 -17.990 19.741 1.00 93.25 378 GLU A O 1
ATOM 2970 N N . GLU A 1 379 ? 7.438 -16.278 18.497 1.00 94.31 379 GLU A N 1
ATOM 2971 C CA . GLU A 1 379 ? 6.381 -15.343 18.897 1.00 94.31 379 GLU A CA 1
ATOM 2972 C C . GLU A 1 379 ? 5.009 -15.825 18.414 1.00 94.31 379 GLU A C 1
ATOM 2974 O O . GLU A 1 379 ? 4.062 -15.881 19.199 1.00 94.31 379 GLU A O 1
ATOM 2979 N N . ILE A 1 380 ? 4.897 -16.247 17.149 1.00 94.44 380 ILE A N 1
ATOM 2980 C CA . ILE A 1 380 ? 3.636 -16.757 16.588 1.00 94.44 380 ILE A CA 1
ATOM 2981 C C . ILE A 1 380 ? 3.198 -18.047 17.300 1.00 94.44 380 ILE A C 1
ATOM 2983 O O . ILE A 1 380 ? 2.003 -18.243 17.525 1.00 94.44 380 ILE A O 1
ATOM 2987 N N . ALA A 1 381 ? 4.136 -18.900 17.721 1.00 95.00 381 ALA A N 1
ATOM 2988 C CA . ALA A 1 381 ? 3.853 -20.139 18.448 1.00 95.00 381 ALA A CA 1
ATOM 2989 C C . ALA A 1 381 ? 3.193 -19.918 19.819 1.00 95.00 381 ALA A C 1
ATOM 2991 O O . ALA A 1 381 ? 2.583 -20.842 20.357 1.00 95.00 381 ALA A O 1
ATOM 2992 N N . ALA A 1 382 ? 3.293 -18.711 20.382 1.00 95.12 382 ALA A N 1
ATOM 2993 C CA . ALA A 1 382 ? 2.599 -18.337 21.610 1.00 95.12 382 ALA A CA 1
ATOM 2994 C C . ALA A 1 382 ? 1.109 -18.015 21.393 1.00 95.12 382 ALA A C 1
ATOM 2996 O O . ALA A 1 382 ? 0.389 -17.786 22.367 1.00 95.12 382 ALA A O 1
ATOM 2997 N N . SER A 1 383 ? 0.637 -17.986 20.143 1.00 95.50 383 SER A N 1
ATOM 2998 C CA . SER A 1 383 ? -0.763 -17.719 19.821 1.00 95.50 383 SER A CA 1
ATOM 2999 C C . SER A 1 383 ? -1.697 -18.695 20.524 1.00 95.50 383 SER A C 1
ATOM 3001 O O . SER A 1 383 ? -1.492 -19.909 20.530 1.00 95.50 383 SER A O 1
ATOM 3003 N N . LYS A 1 384 ? -2.763 -18.152 21.108 1.00 94.06 384 LYS A N 1
ATOM 3004 C CA . LYS A 1 384 ? -3.856 -18.955 21.644 1.00 94.06 384 LYS A CA 1
ATOM 3005 C C . LYS A 1 384 ? -4.586 -19.670 20.499 1.00 94.06 384 LYS A C 1
ATOM 3007 O O . LYS A 1 384 ? -4.872 -19.061 19.472 1.00 94.06 384 LYS A O 1
ATOM 3012 N N . GLU A 1 385 ? -4.953 -20.934 20.695 1.00 95.12 385 GLU A N 1
ATOM 3013 C CA . GLU A 1 385 ? -5.821 -21.647 19.750 1.00 95.12 385 GLU A CA 1
ATOM 3014 C C . GLU A 1 385 ? -7.152 -20.892 19.561 1.00 95.12 385 GLU A C 1
ATOM 3016 O O . GLU A 1 385 ? -7.778 -20.457 20.534 1.00 95.12 385 GLU A O 1
ATOM 3021 N N . GLY A 1 386 ? -7.567 -20.715 18.304 1.00 96.06 386 GLY A N 1
ATOM 3022 C CA . GLY A 1 386 ? -8.741 -19.927 17.927 1.00 96.06 386 GLY A CA 1
ATOM 3023 C C . GLY A 1 386 ? -8.518 -18.410 17.924 1.00 96.06 386 GLY A C 1
ATOM 3024 O O . GLY A 1 386 ? -9.486 -17.664 17.798 1.00 96.06 386 GLY A O 1
ATOM 3025 N N . LEU A 1 387 ? -7.277 -17.932 18.081 1.00 97.75 387 LEU A N 1
ATOM 3026 C CA . LEU A 1 387 ? -6.947 -16.512 17.944 1.00 97.75 387 LEU A CA 1
ATOM 3027 C C . LEU A 1 387 ? -7.199 -16.042 16.507 1.00 97.75 387 LEU A C 1
ATOM 3029 O O . LEU A 1 387 ? -6.621 -16.583 15.566 1.00 97.75 387 LEU A O 1
ATOM 3033 N N . LEU A 1 388 ? -7.993 -14.983 16.349 1.00 98.19 388 LEU A N 1
ATOM 3034 C CA . LEU A 1 388 ? -8.021 -14.196 15.118 1.00 98.19 388 LEU A CA 1
ATOM 3035 C C . LEU A 1 388 ? -6.954 -13.107 15.189 1.00 98.19 388 LEU A C 1
ATOM 3037 O O . LEU A 1 388 ? -6.974 -12.284 16.103 1.00 98.19 388 LEU A O 1
ATOM 3041 N N . ILE A 1 389 ? -6.076 -13.056 14.198 1.00 97.50 389 ILE A N 1
ATOM 3042 C CA . ILE A 1 389 ? -5.114 -11.982 14.008 1.00 97.50 389 ILE A CA 1
ATOM 3043 C C . ILE A 1 389 ? -5.507 -11.183 12.770 1.00 97.50 389 ILE A C 1
ATOM 3045 O O . ILE A 1 389 ? -5.547 -11.716 11.664 1.00 97.50 389 ILE A O 1
ATOM 3049 N N . ILE A 1 390 ? -5.794 -9.901 12.957 1.00 96.75 390 ILE A N 1
ATOM 3050 C CA . ILE A 1 390 ? -6.003 -8.953 11.867 1.00 96.75 390 ILE A CA 1
ATOM 3051 C C . ILE A 1 390 ? -4.666 -8.279 11.586 1.00 96.75 390 ILE A C 1
ATOM 3053 O O . ILE A 1 390 ? -4.197 -7.486 12.404 1.00 96.75 390 ILE A O 1
ATOM 3057 N N . ASP A 1 391 ? -4.047 -8.621 10.460 1.00 93.62 391 ASP A N 1
ATOM 3058 C CA . ASP A 1 391 ? -2.760 -8.070 10.038 1.00 93.62 391 ASP A CA 1
ATOM 3059 C C . ASP A 1 391 ? -2.974 -6.932 9.030 1.00 93.62 391 ASP A C 1
ATOM 3061 O O . ASP A 1 391 ? -3.368 -7.161 7.885 1.00 93.62 391 ASP A O 1
ATOM 3065 N N . ASP A 1 392 ? -2.749 -5.695 9.479 1.00 89.00 392 ASP A N 1
ATOM 3066 C CA . ASP A 1 392 ? -2.805 -4.481 8.651 1.00 89.00 392 ASP A CA 1
ATOM 3067 C C . ASP A 1 392 ? -1.416 -4.076 8.125 1.00 89.00 392 ASP A C 1
ATOM 3069 O O . ASP A 1 392 ? -1.252 -3.063 7.441 1.00 89.00 392 ASP A O 1
ATOM 3073 N N . SER A 1 393 ? -0.363 -4.831 8.448 1.00 84.81 393 SER A N 1
ATOM 3074 C CA . SER A 1 393 ? 0.977 -4.409 8.081 1.00 84.81 393 SER A CA 1
ATOM 3075 C C . SER A 1 393 ? 1.262 -4.647 6.600 1.00 84.81 393 SER A C 1
ATOM 3077 O O . SER A 1 393 ? 0.880 -5.648 5.997 1.00 84.81 393 SER A O 1
ATOM 3079 N N . GLN A 1 394 ? 1.977 -3.701 5.993 1.00 79.56 394 GLN A N 1
ATOM 3080 C CA . GLN A 1 394 ? 2.474 -3.811 4.624 1.00 79.56 394 GLN A CA 1
ATOM 3081 C C . GLN A 1 394 ? 3.948 -3.379 4.592 1.00 79.56 394 GLN A C 1
ATOM 3083 O O . GLN A 1 394 ? 4.220 -2.174 4.664 1.00 79.56 394 GLN A O 1
ATOM 3088 N N . PRO A 1 395 ? 4.911 -4.319 4.479 1.00 78.81 395 PRO A N 1
ATOM 3089 C CA . PRO A 1 395 ? 4.753 -5.781 4.357 1.00 78.81 395 PRO A CA 1
ATOM 3090 C C . PRO A 1 395 ? 4.059 -6.467 5.548 1.00 78.81 395 PRO A C 1
ATOM 3092 O O . PRO A 1 395 ? 4.103 -5.947 6.661 1.00 78.81 395 PRO A O 1
ATOM 3095 N N . ALA A 1 396 ? 3.455 -7.634 5.314 1.00 84.00 396 ALA A N 1
ATOM 3096 C CA . ALA A 1 396 ? 2.787 -8.469 6.304 1.00 84.00 396 ALA A CA 1
ATOM 3097 C C . ALA A 1 396 ? 3.796 -8.935 7.354 1.00 84.00 396 ALA A C 1
ATOM 3099 O O . ALA A 1 396 ? 4.941 -9.286 7.040 1.00 84.00 396 ALA A O 1
ATOM 3100 N N . CYS A 1 397 ? 3.373 -8.888 8.608 1.00 87.31 397 CYS A N 1
ATOM 3101 C CA . CYS A 1 397 ? 4.210 -9.186 9.755 1.00 87.31 397 CYS A CA 1
ATOM 3102 C C . CYS A 1 397 ? 4.056 -10.641 10.182 1.00 87.31 397 CYS A C 1
ATOM 3104 O O . CYS A 1 397 ? 4.948 -11.170 10.846 1.00 87.31 397 CYS A O 1
ATOM 3106 N N . ILE A 1 398 ? 2.953 -11.284 9.791 1.00 90.06 398 ILE A N 1
ATOM 3107 C CA . ILE A 1 398 ? 2.628 -12.652 10.167 1.00 90.06 398 ILE A CA 1
ATOM 3108 C C . ILE A 1 398 ? 2.435 -13.501 8.917 1.00 90.06 398 ILE A C 1
ATOM 3110 O O . ILE A 1 398 ? 1.636 -13.191 8.034 1.00 90.06 398 ILE A O 1
ATOM 3114 N N . ASP A 1 399 ? 3.149 -14.620 8.888 1.00 88.44 399 ASP A N 1
ATOM 3115 C CA . ASP A 1 399 ? 2.933 -15.682 7.916 1.00 88.44 399 ASP A CA 1
ATOM 3116 C C . ASP A 1 399 ? 1.672 -16.491 8.311 1.00 88.44 399 ASP A C 1
ATOM 3118 O O . ASP A 1 399 ? 1.638 -17.079 9.404 1.00 88.44 399 ASP A O 1
ATOM 3122 N N . PRO A 1 400 ? 0.624 -16.536 7.463 1.00 90.25 400 PRO A N 1
ATOM 3123 C CA . PRO A 1 400 ? -0.615 -17.259 7.754 1.00 90.25 400 PRO A CA 1
ATOM 3124 C C . PRO A 1 400 ? -0.417 -18.778 7.845 1.00 90.25 400 PRO A C 1
ATOM 3126 O O . PRO A 1 400 ? -1.121 -19.441 8.614 1.00 90.25 400 PRO A O 1
ATOM 3129 N N . ASP A 1 401 ? 0.550 -19.350 7.124 1.00 89.38 401 ASP A N 1
ATOM 3130 C CA . ASP A 1 401 ? 0.861 -20.779 7.184 1.00 89.38 401 ASP A CA 1
ATOM 3131 C C . ASP A 1 401 ? 1.543 -21.127 8.508 1.00 89.38 401 ASP A C 1
ATOM 3133 O O . ASP A 1 401 ? 1.323 -22.206 9.061 1.00 89.38 401 ASP A O 1
ATOM 3137 N N . ILE A 1 402 ? 2.357 -20.221 9.056 1.00 91.50 402 ILE A N 1
ATOM 3138 C CA . ILE A 1 402 ? 2.924 -20.397 10.399 1.00 91.50 402 ILE A CA 1
ATOM 3139 C C . ILE A 1 402 ? 1.825 -20.246 11.454 1.00 91.50 402 ILE A C 1
ATOM 3141 O O . ILE A 1 402 ? 1.700 -21.115 12.316 1.00 91.50 402 ILE A O 1
ATOM 3145 N N . ALA A 1 403 ? 1.001 -19.199 11.377 1.00 93.81 403 ALA A N 1
ATOM 3146 C CA . ALA A 1 403 ? -0.076 -18.956 12.339 1.00 93.81 403 ALA A CA 1
ATOM 3147 C C . ALA A 1 403 ? -1.091 -20.113 12.397 1.00 93.81 403 ALA A C 1
ATOM 3149 O O . ALA A 1 403 ? -1.436 -20.585 13.484 1.00 93.81 403 ALA A O 1
ATOM 3150 N N . SER A 1 404 ? -1.497 -20.638 11.238 1.00 93.69 404 SER A N 1
ATOM 3151 C CA . SER A 1 404 ? -2.447 -21.755 11.146 1.00 93.69 404 SER A CA 1
ATOM 3152 C C . SER A 1 404 ? -1.922 -23.052 11.768 1.00 93.69 404 SER A C 1
ATOM 3154 O O . SER A 1 404 ? -2.692 -23.776 12.402 1.00 93.69 404 SER A O 1
ATOM 3156 N N . ARG A 1 405 ? -0.609 -23.330 11.700 1.00 94.88 405 ARG A N 1
ATOM 3157 C CA . ARG A 1 405 ? 0.011 -24.485 12.389 1.00 94.88 405 ARG A CA 1
ATOM 3158 C C . ARG A 1 405 ? -0.143 -24.428 13.908 1.00 94.88 405 ARG A C 1
ATOM 3160 O O . ARG A 1 405 ? -0.124 -25.479 14.547 1.00 94.88 405 ARG A O 1
ATOM 3167 N N . TYR A 1 406 ? -0.295 -23.232 14.472 1.00 95.31 406 TYR A N 1
ATOM 3168 C CA . TYR A 1 406 ? -0.507 -23.003 15.902 1.00 95.31 406 TYR A CA 1
ATOM 3169 C C . TYR A 1 406 ? -1.976 -22.711 16.250 1.00 95.31 406 TYR A C 1
ATOM 3171 O O . TYR A 1 406 ? -2.280 -22.297 17.366 1.00 95.31 406 TYR A O 1
ATOM 3179 N N . GLY A 1 407 ? -2.903 -22.960 15.319 1.00 94.25 407 GLY A N 1
ATOM 3180 C CA . GLY A 1 407 ? -4.340 -22.810 15.548 1.00 94.25 407 GLY A CA 1
ATOM 3181 C C . GLY A 1 407 ? -4.835 -21.363 15.546 1.00 94.25 407 GLY A C 1
ATOM 3182 O O . GLY A 1 407 ? -5.954 -21.118 15.995 1.00 94.25 407 GLY A O 1
ATOM 3183 N N . ALA A 1 408 ? -4.033 -20.414 15.059 1.00 96.56 408 ALA A N 1
ATOM 3184 C CA . ALA A 1 408 ? -4.447 -19.033 14.843 1.00 96.56 408 ALA A CA 1
ATOM 3185 C C . ALA A 1 408 ? -4.893 -18.809 13.391 1.00 96.56 408 ALA A C 1
ATOM 3187 O O . ALA A 1 408 ? -4.462 -19.494 12.466 1.00 96.56 408 ALA A O 1
ATOM 3188 N N . THR A 1 409 ? -5.758 -17.824 13.192 1.00 96.56 409 THR A N 1
ATOM 3189 C CA . THR A 1 409 ? -6.261 -17.404 11.884 1.00 96.56 409 THR A CA 1
ATOM 3190 C C . THR A 1 409 ? -5.759 -16.005 11.579 1.00 96.56 409 THR A C 1
ATOM 3192 O O . THR A 1 409 ? -5.953 -15.111 12.394 1.00 96.56 409 THR A O 1
ATOM 3195 N N . VAL A 1 410 ? -5.161 -15.793 10.408 1.00 95.19 410 VAL A N 1
ATOM 3196 C CA . VAL A 1 410 ? -4.732 -14.462 9.957 1.00 95.19 410 VAL A CA 1
ATOM 3197 C C . VAL A 1 410 ? -5.706 -13.949 8.908 1.00 95.19 410 VAL A C 1
ATOM 3199 O O . VAL A 1 410 ? -6.018 -14.655 7.950 1.00 95.19 410 VAL A O 1
ATOM 3202 N N . ALA A 1 411 ? -6.170 -12.717 9.079 1.00 94.12 411 ALA A N 1
ATOM 3203 C CA . ALA A 1 411 ? -6.998 -12.017 8.112 1.00 94.12 411 ALA A CA 1
ATOM 3204 C C . ALA A 1 411 ? -6.428 -10.629 7.818 1.00 94.12 411 ALA A C 1
ATOM 3206 O O . ALA A 1 411 ? -5.947 -9.934 8.711 1.00 94.12 411 ALA A O 1
ATOM 3207 N N . TRP A 1 412 ? -6.515 -10.216 6.562 1.00 91.06 412 TRP A N 1
ATOM 3208 C CA . TRP A 1 412 ? -6.154 -8.876 6.125 1.00 91.06 412 TRP A CA 1
ATOM 3209 C C . TRP A 1 412 ? -7.341 -7.923 6.125 1.00 91.06 412 TRP A C 1
ATOM 3211 O O . TRP A 1 412 ? -8.510 -8.318 6.147 1.00 91.06 412 TRP A O 1
ATOM 3221 N N . VAL A 1 413 ? -7.015 -6.635 6.096 1.00 89.75 413 VAL A N 1
ATOM 3222 C CA . VAL A 1 413 ? -7.983 -5.540 6.107 1.00 89.75 413 VAL A CA 1
ATOM 3223 C C . VAL A 1 413 ? -8.359 -5.163 4.677 1.00 89.75 413 VAL A C 1
ATOM 3225 O O . VAL A 1 413 ? -7.791 -4.249 4.074 1.00 89.75 413 VAL A O 1
ATOM 3228 N N . VAL A 1 414 ? -9.329 -5.891 4.137 1.00 90.50 414 VAL A N 1
ATOM 3229 C CA . VAL A 1 414 ? -9.823 -5.717 2.769 1.00 90.50 414 VAL A CA 1
ATOM 3230 C C . VAL A 1 414 ? -11.336 -5.525 2.744 1.00 90.50 414 VAL A C 1
ATOM 3232 O O . VAL A 1 414 ? -12.081 -6.100 3.542 1.00 90.50 414 VAL A O 1
ATOM 3235 N N . GLY A 1 415 ? -11.782 -4.667 1.839 1.00 91.44 415 GLY A N 1
ATOM 3236 C CA . GLY A 1 415 ? -13.179 -4.353 1.600 1.00 91.44 415 GLY A CA 1
ATOM 3237 C C . GLY A 1 415 ? -13.552 -4.619 0.150 1.00 91.44 415 GLY A C 1
ATOM 3238 O O . GLY A 1 415 ? -12.692 -4.736 -0.717 1.00 91.44 415 GLY A O 1
ATOM 3239 N N . MET A 1 416 ? -14.849 -4.674 -0.104 1.00 89.88 416 MET A N 1
ATOM 3240 C CA . MET A 1 416 ? -15.425 -4.791 -1.434 1.00 89.88 416 MET A CA 1
ATOM 3241 C C . MET A 1 416 ? -16.316 -3.588 -1.727 1.00 89.88 416 MET A C 1
ATOM 3243 O O . MET A 1 416 ? -16.993 -3.056 -0.841 1.00 89.88 416 MET A O 1
ATOM 3247 N N . HIS A 1 417 ? -16.328 -3.190 -2.995 1.00 86.94 417 HIS A N 1
ATOM 3248 C CA . HIS A 1 417 ? -17.229 -2.186 -3.546 1.00 86.94 417 HIS A CA 1
ATOM 3249 C C . HIS A 1 417 ? -18.070 -2.875 -4.629 1.00 86.94 417 HIS A C 1
ATOM 3251 O O . HIS A 1 417 ? -17.677 -2.931 -5.793 1.00 86.94 417 HIS A O 1
ATOM 3257 N N . GLU A 1 418 ? -19.206 -3.467 -4.234 1.00 78.00 418 GLU A N 1
ATOM 3258 C CA . GLU A 1 418 ? -19.977 -4.407 -5.074 1.00 78.00 418 GLU A CA 1
ATOM 3259 C C . GLU A 1 418 ? -20.297 -3.858 -6.472 1.00 78.00 418 GLU A C 1
ATOM 3261 O O . GLU A 1 418 ? -20.252 -4.609 -7.447 1.00 78.00 418 GLU A O 1
ATOM 3266 N N . SER A 1 419 ? -20.581 -2.562 -6.587 1.00 67.81 419 SER A N 1
ATOM 3267 C CA . SER A 1 419 ? -20.974 -1.903 -7.836 1.00 67.81 419 SER A CA 1
ATOM 3268 C C . SER A 1 419 ? -20.037 -0.772 -8.263 1.00 67.81 419 SER A C 1
ATOM 3270 O O . SER A 1 419 ? -20.481 0.126 -8.972 1.00 67.81 419 SER A O 1
ATOM 3272 N N . GLY A 1 420 ? -18.797 -0.737 -7.778 1.00 77.94 420 GLY A N 1
ATOM 3273 C CA . GLY A 1 420 ? -17.920 0.402 -8.037 1.00 77.94 420 GLY A CA 1
ATOM 3274 C C . GLY A 1 420 ? -16.491 0.006 -8.342 1.00 77.94 420 GLY A C 1
ATOM 3275 O O . GLY A 1 420 ? -16.233 -0.748 -9.269 1.00 77.94 420 GLY A O 1
ATOM 3276 N N . THR A 1 421 ? -15.561 0.571 -7.583 1.00 83.06 421 THR A N 1
ATOM 3277 C CA . THR A 1 421 ? -14.122 0.482 -7.818 1.00 83.06 421 THR A CA 1
ATOM 3278 C C . THR A 1 421 ? -13.627 -0.962 -7.842 1.00 83.06 421 THR A C 1
ATOM 3280 O O . THR A 1 421 ? -13.759 -1.683 -6.857 1.00 83.06 421 THR A O 1
ATOM 3283 N N . ARG A 1 422 ? -13.015 -1.359 -8.960 1.00 86.62 422 ARG A N 1
ATOM 3284 C CA . ARG A 1 422 ? -12.438 -2.690 -9.198 1.00 86.62 422 ARG A CA 1
ATOM 3285 C C . ARG A 1 422 ? -11.149 -2.545 -9.978 1.00 86.62 422 ARG A C 1
ATOM 3287 O O . ARG A 1 422 ? -11.070 -1.645 -10.803 1.00 86.62 422 ARG A O 1
ATOM 3294 N N . ARG A 1 423 ? -10.144 -3.382 -9.735 1.00 85.56 423 ARG A N 1
ATOM 3295 C CA . ARG A 1 423 ? -8.911 -3.359 -10.537 1.00 85.56 423 ARG A CA 1
ATOM 3296 C C . ARG A 1 423 ? -9.107 -4.130 -11.839 1.00 85.56 423 ARG A C 1
ATOM 3298 O O . ARG A 1 423 ? -9.807 -5.134 -11.863 1.00 85.56 423 ARG A O 1
ATOM 3305 N N . ILE A 1 424 ? -8.472 -3.666 -12.912 1.00 82.50 424 ILE A N 1
ATOM 3306 C CA . ILE A 1 424 ? -8.481 -4.349 -14.214 1.00 82.50 424 ILE A CA 1
ATOM 3307 C C . ILE A 1 424 ? -7.481 -5.511 -14.208 1.00 82.50 424 ILE A C 1
ATOM 3309 O O . ILE A 1 424 ? -7.674 -6.510 -14.905 1.00 82.50 424 ILE A O 1
ATOM 3313 N N . GLN A 1 425 ? -6.389 -5.378 -13.454 1.00 75.19 425 GLN A N 1
ATOM 3314 C CA . GLN A 1 425 ? -5.339 -6.382 -13.372 1.00 75.19 425 GLN A CA 1
ATOM 3315 C C . GLN A 1 425 ? -5.008 -6.740 -11.919 1.00 75.19 425 GLN A C 1
ATOM 3317 O O . GLN A 1 425 ? -5.555 -6.215 -10.958 1.00 75.19 425 GLN A O 1
ATOM 3322 N N . TRP 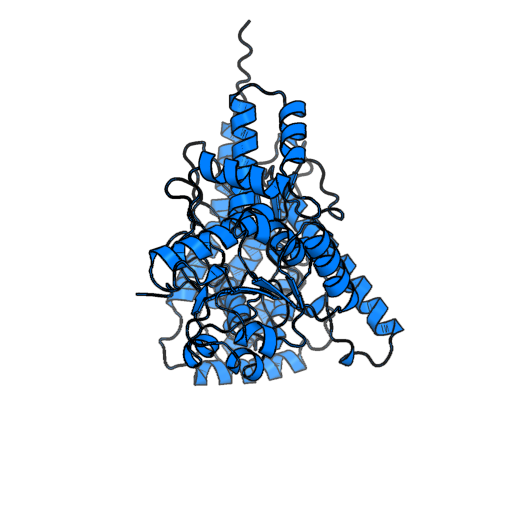A 1 426 ? -4.100 -7.704 -11.779 1.00 68.94 426 TRP A N 1
ATOM 3323 C CA . TRP A 1 426 ? -3.747 -8.336 -10.506 1.00 68.94 426 TRP A CA 1
ATOM 3324 C C . TRP A 1 426 ? -2.226 -8.328 -10.273 1.00 68.94 426 TRP A C 1
ATOM 3326 O O . TRP A 1 426 ? -1.663 -9.197 -9.617 1.00 68.94 426 TRP A O 1
ATOM 3336 N N . GLY A 1 427 ? -1.528 -7.377 -10.908 1.00 57.81 427 GLY A N 1
ATOM 3337 C CA . GLY A 1 427 ? -0.064 -7.381 -11.026 1.00 57.81 427 GLY A CA 1
ATOM 3338 C C . GLY A 1 427 ? 0.690 -6.742 -9.856 1.00 57.81 427 GLY A C 1
ATOM 3339 O O . GLY A 1 427 ? 1.889 -6.979 -9.719 1.00 57.81 427 GLY A O 1
ATOM 3340 N N . TYR A 1 428 ? 0.018 -5.934 -9.028 1.00 60.50 428 TYR A N 1
ATOM 3341 C CA . TYR A 1 428 ? 0.614 -5.309 -7.848 1.00 60.50 428 TYR A CA 1
ATOM 3342 C C . TYR A 1 428 ? -0.021 -5.814 -6.560 1.00 60.50 428 TYR A C 1
ATOM 3344 O O . TYR A 1 428 ? -1.215 -5.618 -6.315 1.00 60.50 428 TYR A O 1
ATOM 3352 N N . GLY A 1 429 ? 0.828 -6.380 -5.706 1.00 54.03 429 GLY A N 1
ATOM 3353 C CA . GLY A 1 429 ? 0.391 -7.081 -4.522 1.00 54.03 429 GLY A CA 1
ATOM 3354 C C . GLY A 1 429 ? -0.111 -8.480 -4.873 1.00 54.03 429 GLY A C 1
ATOM 3355 O O . GLY A 1 429 ? -0.999 -8.615 -5.704 1.00 54.03 429 GLY A O 1
ATOM 3356 N N . THR A 1 430 ? 0.341 -9.505 -4.157 1.00 49.81 430 THR A N 1
ATOM 3357 C CA . THR A 1 430 ? -0.376 -10.782 -3.911 1.00 49.81 430 THR A CA 1
ATOM 3358 C C . THR A 1 430 ? -1.834 -10.636 -3.391 1.00 49.81 430 THR A C 1
ATOM 3360 O O . THR A 1 430 ? -2.358 -11.529 -2.737 1.00 49.81 430 THR A O 1
ATOM 3363 N N . PHE A 1 431 ? -2.486 -9.494 -3.620 1.00 54.00 431 PHE A N 1
ATOM 3364 C CA . PHE A 1 431 ? -3.581 -8.912 -2.840 1.00 54.00 431 PHE A CA 1
ATOM 3365 C C . PHE A 1 431 ? -4.806 -8.550 -3.672 1.00 54.00 431 PHE A C 1
ATOM 3367 O O . PHE A 1 431 ? -5.850 -8.235 -3.115 1.00 54.00 431 PHE A O 1
ATOM 3374 N N . ALA A 1 432 ? -4.663 -8.541 -4.988 1.00 50.44 432 ALA A N 1
ATOM 3375 C CA . ALA A 1 432 ? -5.757 -8.277 -5.886 1.00 50.44 432 ALA A CA 1
ATOM 3376 C C . ALA A 1 432 ? -6.115 -9.640 -6.476 1.00 50.44 432 ALA A C 1
ATOM 3378 O O . ALA A 1 432 ? -5.613 -10.070 -7.509 1.00 50.44 432 ALA A O 1
ATOM 3379 N N . ASP A 1 433 ? -6.813 -10.404 -5.645 1.00 56.12 433 ASP A N 1
ATOM 3380 C CA . ASP A 1 433 ? -7.375 -11.688 -6.026 1.00 56.12 433 ASP A CA 1
ATOM 3381 C C . ASP A 1 433 ? -8.433 -11.455 -7.120 1.00 56.12 433 ASP A C 1
ATOM 3383 O O . ASP A 1 433 ? -8.954 -10.346 -7.267 1.00 56.12 433 ASP A O 1
ATOM 3387 N N . GLU A 1 434 ? -8.824 -12.501 -7.845 1.00 62.97 434 GLU A N 1
ATOM 3388 C CA . GLU A 1 434 ? -9.886 -12.475 -8.865 1.00 62.97 434 GLU A CA 1
ATOM 3389 C C . GLU A 1 434 ? -11.241 -11.947 -8.337 1.00 62.97 434 GLU A C 1
ATOM 3391 O O . GLU A 1 434 ? -12.197 -11.747 -9.088 1.00 62.97 434 GLU A O 1
ATOM 3396 N N . HIS A 1 435 ? -11.328 -11.725 -7.027 1.00 72.38 435 HIS A N 1
ATOM 3397 C CA . HIS A 1 435 ? -12.483 -11.271 -6.274 1.00 72.38 435 HIS A CA 1
ATOM 3398 C C . HIS A 1 435 ? -12.710 -9.750 -6.303 1.00 72.38 435 HIS A C 1
ATOM 3400 O O . HIS A 1 435 ? -13.803 -9.320 -5.947 1.00 72.38 435 HIS A O 1
ATOM 3406 N N . ASN A 1 436 ? -11.765 -8.940 -6.805 1.00 78.00 436 ASN A N 1
ATOM 3407 C CA . ASN A 1 436 ? -11.857 -7.465 -6.833 1.00 78.00 436 ASN A CA 1
ATOM 3408 C C . ASN A 1 436 ? -11.925 -6.791 -5.450 1.00 78.00 436 ASN A C 1
ATOM 3410 O O . ASN A 1 436 ? -12.463 -5.690 -5.321 1.00 78.00 436 ASN A O 1
ATOM 3414 N N . ASP A 1 437 ? -11.372 -7.432 -4.425 1.00 87.81 437 ASP A N 1
ATOM 3415 C CA . ASP A 1 437 ? -11.264 -6.836 -3.097 1.00 87.81 437 ASP A CA 1
ATOM 3416 C C . ASP A 1 437 ? -10.124 -5.804 -3.056 1.00 87.81 437 ASP A C 1
ATOM 3418 O O . ASP A 1 437 ? -9.107 -5.935 -3.740 1.00 87.81 437 ASP A O 1
ATOM 3422 N N . LEU A 1 438 ? -10.300 -4.753 -2.255 1.00 88.94 438 LEU A N 1
ATOM 3423 C CA . LEU A 1 438 ? -9.404 -3.599 -2.179 1.00 88.94 438 LEU A CA 1
ATOM 3424 C C . LEU A 1 438 ? -8.996 -3.329 -0.732 1.00 88.94 438 LEU A C 1
ATOM 3426 O O . LEU A 1 438 ? -9.763 -3.558 0.207 1.00 88.94 438 LEU A O 1
ATOM 3430 N N . PHE A 1 439 ? -7.808 -2.768 -0.525 1.00 89.12 439 PHE A N 1
ATOM 3431 C CA . PHE A 1 439 ? -7.402 -2.347 0.815 1.00 89.12 439 PHE A CA 1
ATOM 3432 C C . PHE A 1 439 ? -8.245 -1.179 1.331 1.00 89.12 439 PHE A C 1
ATOM 3434 O O . PHE A 1 439 ? -8.695 -0.327 0.565 1.00 89.12 439 PHE A O 1
ATOM 3441 N N . GLY A 1 440 ? -8.367 -1.051 2.654 1.00 91.19 440 GLY A N 1
ATOM 3442 C CA . GLY A 1 440 ? -9.065 0.092 3.259 1.00 91.19 440 GLY A CA 1
ATOM 3443 C C . GLY A 1 440 ? -8.513 1.451 2.825 1.00 91.19 440 GLY A C 1
ATOM 3444 O O . GLY A 1 440 ? -9.284 2.367 2.537 1.00 91.19 440 GLY A O 1
ATOM 3445 N N . CYS A 1 441 ? -7.190 1.560 2.692 1.00 92.69 441 CYS A N 1
ATOM 3446 C CA . CYS A 1 441 ? -6.532 2.781 2.239 1.00 92.69 441 CYS A CA 1
ATOM 3447 C C . CYS A 1 441 ? -6.752 3.087 0.750 1.00 92.69 441 CYS A C 1
ATOM 3449 O O . CYS A 1 441 ? -6.817 4.250 0.344 1.00 92.69 441 CYS A O 1
ATOM 3451 N N . GLU A 1 442 ? -6.929 2.045 -0.052 1.00 92.56 442 GLU A N 1
ATOM 3452 C CA . GLU A 1 442 ? -7.247 2.130 -1.471 1.00 92.56 442 GLU A CA 1
ATOM 3453 C C . GLU A 1 442 ? -8.693 2.587 -1.689 1.00 92.56 442 GLU A C 1
ATOM 3455 O O . GLU A 1 442 ? -8.947 3.547 -2.421 1.00 92.56 442 GLU A O 1
ATOM 3460 N N . ILE A 1 443 ? -9.634 1.980 -0.959 1.00 92.88 443 ILE A N 1
ATOM 3461 C CA . ILE A 1 443 ? -11.048 2.359 -0.979 1.00 92.88 443 ILE A CA 1
ATOM 3462 C C . ILE A 1 443 ? -11.215 3.808 -0.523 1.00 92.88 443 ILE A C 1
ATOM 3464 O O . ILE A 1 443 ? -11.874 4.581 -1.215 1.00 92.88 443 ILE A O 1
ATOM 3468 N N . GLU A 1 444 ? -10.576 4.210 0.581 1.00 95.44 444 GLU A N 1
ATOM 3469 C CA . GLU A 1 444 ? -10.625 5.591 1.081 1.00 95.44 444 GLU A CA 1
ATOM 3470 C C . GLU A 1 444 ? -10.252 6.606 -0.012 1.00 95.44 444 GLU A C 1
ATOM 3472 O O . GLU A 1 444 ? -10.910 7.633 -0.175 1.00 95.44 444 GLU A O 1
ATOM 3477 N N . THR A 1 445 ? -9.234 6.287 -0.810 1.00 95.88 445 THR A N 1
ATOM 3478 C CA . THR A 1 445 ? -8.764 7.132 -1.913 1.00 95.88 445 THR A CA 1
ATOM 3479 C C . THR A 1 445 ? -9.833 7.304 -2.989 1.00 95.88 445 THR A C 1
ATOM 3481 O O . THR A 1 445 ? -10.137 8.432 -3.383 1.00 95.88 445 THR A O 1
ATOM 3484 N N . SER A 1 446 ? -10.433 6.195 -3.434 1.00 94.56 446 SER A N 1
ATOM 3485 C CA . SER A 1 446 ? -11.494 6.213 -4.448 1.00 94.56 446 SER A CA 1
ATOM 3486 C C . SER A 1 446 ? -12.738 6.970 -3.964 1.00 94.56 446 SER A C 1
ATOM 3488 O O . SER A 1 446 ? -13.252 7.846 -4.662 1.00 94.56 446 SER A O 1
ATOM 3490 N N . ILE A 1 447 ? -13.165 6.723 -2.722 1.00 95.12 447 ILE A N 1
ATOM 3491 C CA . ILE A 1 447 ? -14.330 7.368 -2.117 1.00 95.12 447 ILE A CA 1
ATOM 3492 C C . ILE A 1 447 ? -14.099 8.864 -1.915 1.00 95.12 447 ILE A C 1
ATOM 3494 O O . ILE A 1 447 ? -15.020 9.651 -2.116 1.00 95.12 447 ILE A O 1
ATOM 3498 N N . LEU A 1 448 ? -12.881 9.290 -1.571 1.00 96.19 448 LEU A N 1
ATOM 3499 C CA . LEU A 1 448 ? -12.569 10.712 -1.448 1.00 96.19 448 LEU A CA 1
ATOM 3500 C C . LEU A 1 448 ? -12.728 11.450 -2.787 1.00 96.19 448 LEU A C 1
ATOM 3502 O O . LEU A 1 448 ? -13.238 12.570 -2.800 1.00 96.19 448 LEU A O 1
ATOM 3506 N N . SER A 1 449 ? -12.330 10.832 -3.904 1.00 95.50 449 SER A N 1
ATOM 3507 C CA . SER A 1 449 ? -12.519 11.410 -5.245 1.00 95.50 449 SER A CA 1
ATOM 3508 C C . SER A 1 449 ? -14.002 11.443 -5.630 1.00 95.50 449 SER A C 1
ATOM 3510 O O . SER A 1 449 ? -14.518 12.494 -6.019 1.00 95.50 449 SER A O 1
ATOM 3512 N N . ARG A 1 450 ? -14.741 10.353 -5.386 1.00 94.00 450 ARG A N 1
ATOM 3513 C CA . ARG A 1 450 ? -16.190 10.299 -5.636 1.00 94.00 450 ARG A CA 1
ATOM 3514 C C . ARG A 1 450 ? -16.971 11.323 -4.810 1.00 94.00 450 ARG A C 1
ATOM 3516 O O . ARG A 1 450 ? -17.807 12.050 -5.340 1.00 94.00 450 ARG A O 1
ATOM 3523 N N . TYR A 1 451 ? -16.624 11.480 -3.535 1.00 95.56 451 TYR A N 1
ATOM 3524 C CA . TYR A 1 451 ? -17.212 12.490 -2.656 1.00 95.56 451 TYR A CA 1
ATOM 3525 C C . TYR A 1 451 ? -17.052 13.912 -3.201 1.00 95.56 451 TYR A C 1
ATOM 3527 O O . TYR A 1 451 ? -17.985 14.717 -3.145 1.00 95.56 451 TYR A O 1
ATOM 3535 N N . ARG A 1 452 ? -15.892 14.238 -3.782 1.00 95.75 452 ARG A N 1
ATOM 3536 C CA . ARG A 1 452 ? -15.666 15.547 -4.414 1.00 95.75 452 ARG A CA 1
ATOM 3537 C C . ARG A 1 452 ? -16.609 15.783 -5.586 1.00 95.75 452 ARG A C 1
ATOM 3539 O O . ARG A 1 452 ? -17.132 16.890 -5.732 1.00 95.75 452 ARG A O 1
ATOM 3546 N N . LYS A 1 453 ? -16.859 14.751 -6.385 1.00 93.00 453 LYS A N 1
ATOM 3547 C CA . LYS A 1 453 ? -17.760 14.814 -7.540 1.00 93.00 453 LYS A CA 1
ATOM 3548 C C . LYS A 1 453 ? -19.211 14.917 -7.131 1.00 93.00 453 LYS A C 1
ATOM 3550 O O . LYS A 1 453 ? -19.917 15.764 -7.667 1.00 93.00 453 LYS A O 1
ATOM 3555 N N . ASP A 1 454 ? -19.626 14.192 -6.103 1.00 95.12 454 ASP A N 1
ATOM 3556 C CA . ASP A 1 454 ? -20.971 14.336 -5.552 1.00 95.12 454 ASP A CA 1
ATOM 3557 C C . ASP A 1 454 ? -21.220 15.749 -5.025 1.00 95.12 454 ASP A C 1
ATOM 3559 O O . ASP A 1 454 ? -22.304 16.307 -5.208 1.00 95.12 454 ASP A O 1
ATOM 3563 N N . LEU A 1 455 ? -20.220 16.377 -4.399 1.00 96.75 455 LEU A N 1
ATOM 3564 C CA . LEU A 1 455 ? -20.315 17.787 -4.023 1.00 96.75 455 LEU A CA 1
ATOM 3565 C C . LEU A 1 455 ? -20.409 18.698 -5.261 1.00 96.75 455 LEU A C 1
ATOM 3567 O O . LEU A 1 455 ? -21.233 19.615 -5.279 1.00 96.75 455 LEU A O 1
ATOM 3571 N N . ALA A 1 456 ? -19.638 18.441 -6.318 1.00 95.25 456 ALA A N 1
ATOM 3572 C CA . ALA A 1 456 ? -19.768 19.184 -7.573 1.00 95.25 456 ALA A CA 1
ATOM 3573 C C . ALA A 1 456 ? -21.170 19.031 -8.196 1.00 95.25 456 ALA A C 1
ATOM 3575 O O . ALA A 1 456 ? -21.795 20.031 -8.550 1.00 95.25 456 ALA A O 1
ATOM 3576 N N . GLY A 1 457 ? -21.713 17.810 -8.245 1.00 95.38 457 GLY A N 1
ATOM 3577 C CA . GLY A 1 457 ? -23.063 17.512 -8.733 1.00 95.38 457 GLY A CA 1
ATOM 3578 C C . GLY A 1 457 ? -24.170 18.152 -7.887 1.00 95.38 457 GLY A C 1
ATOM 3579 O O . GLY A 1 457 ? -25.214 18.541 -8.412 1.00 95.38 457 GLY A O 1
ATOM 3580 N N . LYS A 1 458 ? -23.919 18.361 -6.588 1.00 97.06 458 LYS A N 1
ATOM 3581 C CA . LYS A 1 458 ? -24.784 19.130 -5.672 1.00 97.06 458 LYS A CA 1
ATOM 3582 C C . LYS A 1 458 ? -24.672 20.653 -5.865 1.00 97.06 458 LYS A C 1
ATOM 3584 O O . LYS A 1 458 ? -25.396 21.399 -5.207 1.00 97.06 458 LYS A O 1
ATOM 3589 N N . GLY A 1 459 ? -23.807 21.126 -6.765 1.00 97.25 459 GLY A N 1
ATOM 3590 C CA . GLY A 1 459 ? -23.652 22.539 -7.114 1.00 97.25 459 GLY A CA 1
ATOM 3591 C C . GLY A 1 459 ? -22.758 23.341 -6.166 1.00 97.25 459 GLY A C 1
ATOM 3592 O O . GLY A 1 459 ? -22.816 24.572 -6.193 1.00 97.25 459 GLY A O 1
ATOM 3593 N N . TYR A 1 460 ? -21.949 22.680 -5.331 1.00 97.69 460 TYR A N 1
ATOM 3594 C CA . TYR A 1 460 ? -20.957 23.368 -4.502 1.00 97.69 460 TYR A CA 1
ATOM 3595 C C . TYR A 1 460 ? -19.877 24.016 -5.376 1.00 97.69 460 TYR A C 1
ATOM 3597 O O . TYR A 1 460 ? -19.449 23.467 -6.394 1.00 97.69 460 TYR A O 1
ATOM 3605 N N . SER A 1 461 ? -19.404 25.192 -4.969 1.00 97.38 461 SER A N 1
ATOM 3606 C CA . SER A 1 461 ? -18.256 25.834 -5.605 1.00 97.38 461 SER A CA 1
ATOM 3607 C C . SER A 1 461 ? -16.971 25.041 -5.353 1.00 97.38 461 SER A C 1
ATOM 3609 O O . SER A 1 461 ? -16.847 24.323 -4.361 1.00 97.38 461 SER A O 1
ATOM 3611 N N . LYS A 1 462 ? -15.963 25.217 -6.215 1.00 95.12 462 LYS A N 1
ATOM 3612 C CA . LYS A 1 462 ? -14.652 24.566 -6.051 1.00 95.12 462 LYS A CA 1
ATOM 3613 C C . LYS A 1 462 ? -14.037 24.812 -4.666 1.00 95.12 462 LYS A C 1
ATOM 3615 O O . LYS A 1 462 ? -13.488 23.894 -4.070 1.00 95.12 462 LYS A O 1
ATOM 3620 N N . GLU A 1 463 ? -14.158 26.030 -4.138 1.00 96.88 463 GLU A N 1
ATOM 3621 C CA . GLU A 1 463 ? -13.634 26.388 -2.813 1.00 96.88 463 GLU A CA 1
ATOM 3622 C C . GLU A 1 463 ? -14.354 25.637 -1.679 1.00 96.88 463 GLU A C 1
ATOM 3624 O O . GLU A 1 463 ? -13.709 25.163 -0.739 1.00 96.88 463 GLU A O 1
ATOM 3629 N N . GLU A 1 464 ? -15.674 25.467 -1.784 1.00 97.88 464 GLU A N 1
ATOM 3630 C CA . GLU A 1 464 ? -16.461 24.682 -0.828 1.00 97.88 464 GLU A CA 1
ATOM 3631 C C . GLU A 1 464 ? -16.124 23.191 -0.907 1.00 97.88 464 GLU A C 1
ATOM 3633 O O . GLU A 1 464 ? -15.945 22.560 0.136 1.00 97.88 464 GLU A O 1
ATOM 3638 N N . ILE A 1 465 ? -15.990 22.639 -2.119 1.00 97.44 465 ILE A N 1
ATOM 3639 C CA . ILE A 1 465 ? -15.573 21.246 -2.338 1.00 97.44 465 ILE A CA 1
ATOM 3640 C C . ILE A 1 465 ? -14.206 21.018 -1.701 1.00 97.44 465 ILE A C 1
ATOM 3642 O O . ILE A 1 465 ? -14.040 20.103 -0.896 1.00 97.44 465 ILE A O 1
ATOM 3646 N N . ASP A 1 466 ? -13.234 21.876 -2.002 1.00 96.06 466 ASP A N 1
ATOM 3647 C CA . ASP A 1 466 ? -11.878 21.774 -1.475 1.00 96.06 466 ASP A CA 1
ATOM 3648 C C . ASP A 1 466 ? -11.851 21.890 0.053 1.00 96.06 466 ASP A C 1
ATOM 3650 O O . ASP A 1 466 ? -11.131 21.145 0.715 1.00 96.06 466 ASP A O 1
ATOM 3654 N N . THR A 1 467 ? -12.657 22.778 0.638 1.00 96.88 467 THR A N 1
ATOM 3655 C CA . THR A 1 467 ? -12.780 22.910 2.099 1.00 96.88 467 THR A CA 1
ATOM 3656 C C . THR A 1 467 ? -13.326 21.628 2.724 1.00 96.88 467 THR A C 1
ATOM 3658 O O . THR A 1 467 ? -12.673 21.044 3.589 1.00 96.88 467 THR A O 1
ATOM 3661 N N . LYS A 1 468 ? -14.456 21.125 2.218 1.00 96.88 468 LYS A N 1
ATOM 3662 C CA . LYS A 1 468 ? -15.079 19.876 2.683 1.00 96.88 468 LYS A CA 1
ATOM 3663 C C . LYS A 1 468 ? -14.182 18.659 2.489 1.00 96.88 468 LYS A C 1
ATOM 3665 O O . LYS A 1 468 ? -14.190 17.752 3.311 1.00 96.88 468 LYS A O 1
ATOM 3670 N N . THR A 1 469 ? -13.391 18.643 1.421 1.00 96.00 469 THR A N 1
ATOM 3671 C CA . THR A 1 469 ? -12.423 17.572 1.156 1.00 96.00 469 THR A CA 1
ATOM 3672 C C . THR A 1 469 ? -11.336 17.560 2.225 1.00 96.00 469 THR A C 1
ATOM 3674 O O . THR A 1 469 ? -11.069 16.508 2.791 1.00 96.00 469 THR A O 1
ATOM 3677 N N . ARG A 1 470 ? -10.740 18.713 2.572 1.00 94.00 470 ARG A N 1
ATOM 3678 C CA . ARG A 1 470 ? -9.714 18.794 3.639 1.00 94.00 470 ARG A CA 1
ATOM 3679 C C . ARG A 1 470 ? -10.260 18.382 5.002 1.00 94.00 470 ARG A C 1
ATOM 3681 O O . ARG A 1 470 ? -9.539 17.799 5.807 1.00 94.00 470 ARG A O 1
ATOM 3688 N N . GLU A 1 471 ? -11.533 18.671 5.259 1.00 93.31 471 GLU A N 1
ATOM 3689 C CA . GLU A 1 471 ? -12.206 18.276 6.497 1.00 93.31 471 GLU A CA 1
ATOM 3690 C C . GLU A 1 471 ? -12.319 16.760 6.659 1.00 93.31 471 GLU A C 1
ATOM 3692 O O . GLU A 1 471 ? -12.390 16.298 7.797 1.00 93.31 471 GLU A O 1
ATOM 3697 N N . ILE A 1 472 ? -12.266 15.970 5.580 1.00 93.62 472 ILE A N 1
ATOM 3698 C CA . ILE A 1 472 ? -12.371 14.502 5.640 1.00 93.62 472 ILE A CA 1
ATOM 3699 C C . ILE A 1 472 ? -11.067 13.780 5.284 1.00 93.62 472 ILE A C 1
ATOM 3701 O O . ILE A 1 472 ? -10.743 12.789 5.939 1.00 93.62 472 ILE A O 1
ATOM 3705 N N . ALA A 1 473 ? -10.279 14.326 4.355 1.00 91.12 473 ALA A N 1
ATOM 3706 C CA . ALA A 1 473 ? -8.979 13.802 3.960 1.00 91.12 473 ALA A CA 1
ATOM 3707 C C . ALA A 1 473 ? -8.064 13.659 5.181 1.00 91.12 473 ALA A C 1
ATOM 3709 O O . ALA A 1 473 ? -8.105 14.469 6.122 1.00 91.12 473 ALA A O 1
ATOM 3710 N N . LEU A 1 474 ? -7.260 12.602 5.187 1.00 88.75 474 LEU A N 1
ATOM 3711 C CA . LEU A 1 474 ? -6.339 12.317 6.272 1.00 88.75 474 LEU A CA 1
ATOM 3712 C C . LEU A 1 474 ? -4.926 12.703 5.882 1.00 88.75 474 LEU A C 1
ATOM 3714 O O . LEU A 1 474 ? -4.216 11.940 5.237 1.00 88.75 474 LEU A O 1
ATOM 3718 N N . THR A 1 475 ? -4.511 13.871 6.358 1.00 85.88 475 THR A N 1
ATOM 3719 C CA . THR A 1 475 ? -3.134 14.362 6.245 1.00 85.88 475 THR A CA 1
ATOM 3720 C C . THR A 1 475 ? -2.447 14.489 7.610 1.00 85.88 475 THR A C 1
ATOM 3722 O O . THR A 1 475 ? -1.548 15.301 7.818 1.00 85.88 475 THR A O 1
ATOM 3725 N N . GLY A 1 476 ? -2.910 13.704 8.587 1.00 85.81 476 GLY A N 1
ATOM 3726 C CA . GLY A 1 476 ? -2.418 13.717 9.962 1.00 85.81 476 GLY A CA 1
ATOM 3727 C C . GLY A 1 476 ? -2.859 12.486 10.761 1.00 85.81 476 GLY A C 1
ATOM 3728 O O . GLY A 1 476 ? -3.395 11.535 10.188 1.00 85.81 476 GLY A O 1
ATOM 3729 N N . PRO A 1 477 ? -2.641 12.481 12.091 1.00 82.62 477 PRO A N 1
ATOM 3730 C CA . PRO A 1 477 ? -3.085 11.395 12.962 1.00 82.62 477 PRO A CA 1
ATOM 3731 C C . PRO A 1 477 ? -4.597 11.163 12.862 1.00 82.62 477 PRO A C 1
ATOM 3733 O O . PRO A 1 477 ? -5.375 12.117 12.845 1.00 82.62 477 PRO A O 1
ATOM 3736 N N . VAL A 1 478 ? -5.017 9.896 12.838 1.00 88.06 478 VAL A N 1
ATOM 3737 C CA . VAL A 1 478 ? -6.440 9.546 12.771 1.00 88.06 478 VAL A CA 1
ATOM 3738 C C . VAL A 1 478 ? -7.103 9.769 14.127 1.00 88.06 478 VAL A C 1
ATOM 3740 O O . VAL A 1 478 ? -6.603 9.294 15.148 1.00 88.06 478 VAL A O 1
ATOM 3743 N N . THR A 1 479 ? -8.247 10.448 14.136 1.00 88.19 479 THR A N 1
ATOM 3744 C CA . THR A 1 479 ? -9.063 10.654 15.339 1.00 88.19 479 THR A CA 1
ATOM 3745 C C . THR A 1 479 ? -10.344 9.815 15.291 1.00 88.19 479 THR A C 1
ATOM 3747 O O . THR A 1 479 ? -10.773 9.419 14.200 1.00 88.19 479 THR A O 1
ATOM 3750 N N . PRO A 1 480 ? -10.992 9.555 16.440 1.00 86.19 480 PRO A N 1
ATOM 3751 C CA . PRO A 1 480 ? -12.278 8.868 16.470 1.00 86.19 480 PRO A CA 1
ATOM 3752 C C . PRO A 1 480 ? -13.352 9.502 15.581 1.00 86.19 480 PRO A C 1
ATOM 3754 O O . PRO A 1 480 ? -14.076 8.801 14.876 1.00 86.19 480 PRO A O 1
ATOM 3757 N N . GLU A 1 481 ? -13.418 10.831 15.552 1.00 90.50 481 GLU A N 1
ATOM 3758 C CA . GLU A 1 481 ? -14.394 11.588 14.765 1.00 90.50 481 GLU A CA 1
ATOM 3759 C C . GLU A 1 481 ? -14.194 11.348 13.269 1.00 90.50 481 GLU A C 1
ATOM 3761 O O . GLU A 1 481 ? -15.163 11.133 12.542 1.00 90.50 481 GLU A O 1
ATOM 3766 N N . LYS A 1 482 ? -12.936 11.313 12.811 1.00 92.56 482 LYS A N 1
ATOM 3767 C CA . LYS A 1 482 ? -12.602 10.995 11.418 1.00 92.56 482 LYS A CA 1
ATOM 3768 C C . LYS A 1 482 ? -13.035 9.579 11.048 1.00 92.56 482 LYS A C 1
ATOM 3770 O O . LYS A 1 482 ? -13.594 9.391 9.974 1.00 92.56 482 LYS A O 1
ATOM 3775 N N . VAL A 1 483 ? -12.835 8.598 11.931 1.00 93.69 483 VAL A N 1
ATOM 3776 C CA . VAL A 1 483 ? -13.285 7.214 11.689 1.00 93.69 483 VAL A CA 1
ATOM 3777 C C . VAL A 1 483 ? -14.809 7.127 11.619 1.00 93.69 483 VAL A C 1
ATOM 3779 O O . VAL A 1 483 ? -15.333 6.415 10.770 1.00 93.69 483 VAL A O 1
ATOM 3782 N N . ILE A 1 484 ? -15.539 7.880 12.447 1.00 93.44 484 ILE A N 1
ATOM 3783 C CA . ILE A 1 484 ? -17.009 7.937 12.378 1.00 93.44 484 ILE A CA 1
ATOM 3784 C C . ILE A 1 484 ? -17.477 8.513 11.036 1.00 93.44 484 ILE A C 1
ATOM 3786 O O . ILE A 1 484 ? -18.382 7.947 10.424 1.00 93.44 484 ILE A O 1
ATOM 3790 N N . VAL A 1 485 ? -16.853 9.597 10.564 1.00 95.81 485 VAL A N 1
ATOM 3791 C CA . VAL A 1 485 ? -17.155 10.185 9.248 1.00 95.81 485 VAL A CA 1
ATOM 3792 C C . VAL A 1 485 ? -16.891 9.173 8.134 1.00 95.81 485 VAL A C 1
ATOM 3794 O O . VAL A 1 485 ? -17.759 8.941 7.298 1.00 95.81 485 VAL A O 1
ATOM 3797 N N . TRP A 1 486 ? -15.739 8.505 8.155 1.00 96.44 486 TRP A N 1
ATOM 3798 C CA . TRP A 1 486 ? -15.405 7.491 7.154 1.00 96.44 486 TRP A CA 1
ATOM 3799 C C . TRP A 1 486 ? -16.324 6.272 7.203 1.00 96.44 486 TRP A C 1
ATOM 3801 O O . TRP A 1 486 ? -16.694 5.755 6.155 1.00 96.44 486 TRP A O 1
ATOM 3811 N N . ARG A 1 487 ? -16.793 5.865 8.387 1.00 96.00 487 ARG A N 1
ATOM 3812 C CA . ARG A 1 487 ? -17.811 4.814 8.514 1.00 96.00 487 ARG A CA 1
ATOM 3813 C C . ARG A 1 487 ? -19.118 5.209 7.829 1.00 96.00 487 ARG A C 1
ATOM 3815 O O . ARG A 1 487 ? -19.747 4.365 7.201 1.00 96.00 487 ARG A O 1
ATOM 3822 N N . GLN A 1 488 ? -19.534 6.469 7.961 1.00 96.56 488 GLN A N 1
ATOM 3823 C CA . GLN A 1 488 ? -20.735 6.982 7.297 1.00 96.56 488 GLN A CA 1
ATOM 3824 C C . GLN A 1 488 ? -20.552 7.037 5.781 1.00 96.56 488 GLN A C 1
ATOM 3826 O O . GLN A 1 488 ? -21.439 6.588 5.066 1.00 96.56 488 GLN A O 1
ATOM 3831 N N . LEU A 1 489 ? -19.394 7.500 5.299 1.00 96.19 489 LEU A N 1
ATOM 3832 C CA . LEU A 1 489 ? -19.080 7.492 3.869 1.00 96.19 489 LEU A CA 1
ATOM 3833 C C . LEU A 1 489 ? -19.060 6.063 3.315 1.00 96.19 489 LEU A C 1
ATOM 3835 O O . LEU A 1 489 ? -19.660 5.800 2.284 1.00 96.19 489 LEU A O 1
ATOM 3839 N N . PHE A 1 490 ? -18.453 5.107 4.018 1.00 95.75 490 PHE A N 1
ATOM 3840 C CA . PHE A 1 490 ? -18.455 3.706 3.589 1.00 95.75 490 PHE A CA 1
ATOM 3841 C C . PHE A 1 490 ? -19.878 3.147 3.488 1.00 95.75 490 PHE A C 1
ATOM 3843 O O . PHE A 1 490 ? -20.186 2.449 2.533 1.00 95.75 490 PHE A O 1
ATOM 3850 N N . GLN A 1 491 ? -20.772 3.510 4.411 1.00 95.12 491 GLN A N 1
ATOM 3851 C CA . GLN A 1 491 ? -22.192 3.157 4.313 1.00 95.12 491 GLN A CA 1
ATOM 3852 C C . GLN A 1 491 ? -22.906 3.865 3.150 1.00 95.12 491 GLN A C 1
ATOM 3854 O O . GLN A 1 491 ? -23.737 3.248 2.492 1.00 95.12 491 GLN A O 1
ATOM 3859 N N . GLU A 1 492 ? -22.603 5.142 2.899 1.00 95.19 492 GLU A N 1
ATOM 3860 C CA . GLU A 1 492 ? -23.177 5.934 1.799 1.00 95.19 492 GLU A CA 1
ATOM 3861 C C . GLU A 1 492 ? -22.783 5.374 0.424 1.00 95.19 492 GLU A C 1
ATOM 3863 O O . GLU A 1 492 ? -23.620 5.331 -0.475 1.00 95.19 492 GLU A O 1
ATOM 3868 N N . TYR A 1 493 ? -21.549 4.884 0.286 1.00 93.31 493 TYR A N 1
ATOM 3869 C CA . TYR A 1 493 ? -20.997 4.335 -0.956 1.00 93.31 493 TYR A CA 1
ATOM 3870 C C . TYR A 1 493 ? -21.012 2.797 -1.033 1.00 93.31 493 TYR A C 1
ATOM 3872 O O . TYR A 1 493 ? -20.289 2.224 -1.840 1.00 93.31 493 TYR A O 1
ATOM 3880 N N . ASP A 1 494 ? -21.818 2.129 -0.201 1.00 94.06 494 ASP A N 1
ATOM 3881 C CA . ASP A 1 494 ? -21.976 0.662 -0.162 1.00 94.06 494 ASP A CA 1
ATOM 3882 C C . ASP A 1 494 ? -20.654 -0.131 -0.071 1.00 94.06 494 ASP A C 1
ATOM 3884 O O . ASP A 1 494 ? -20.500 -1.215 -0.636 1.00 94.06 494 ASP A O 1
ATOM 3888 N N . ILE A 1 495 ? -19.683 0.403 0.670 1.00 94.44 495 ILE A N 1
ATOM 3889 C CA . ILE A 1 495 ? -18.445 -0.298 1.000 1.00 94.44 495 ILE A CA 1
ATOM 3890 C C . ILE A 1 495 ? -18.715 -1.289 2.128 1.00 94.44 495 ILE A C 1
ATOM 3892 O O . ILE A 1 495 ? -19.189 -0.927 3.212 1.00 94.44 495 ILE A O 1
ATOM 3896 N N . LYS A 1 496 ? -18.351 -2.548 1.887 1.00 94.12 496 LYS A N 1
ATOM 3897 C CA . LYS A 1 496 ? -18.514 -3.655 2.835 1.00 94.12 496 LYS A CA 1
ATOM 3898 C C . LYS A 1 496 ? -17.163 -4.309 3.116 1.00 94.12 496 LYS A C 1
ATOM 3900 O O . LYS A 1 496 ? -16.285 -4.264 2.256 1.00 94.12 496 LYS A O 1
ATOM 3905 N N . PRO A 1 497 ? -16.967 -4.935 4.287 1.00 93.50 497 PRO A N 1
ATOM 3906 C CA . PRO A 1 497 ? -15.817 -5.811 4.474 1.00 93.50 497 PRO A CA 1
ATOM 3907 C C . PRO A 1 497 ? -15.903 -6.978 3.482 1.00 93.50 497 PRO A C 1
ATOM 3909 O O . PRO A 1 497 ? -16.986 -7.522 3.252 1.00 93.50 497 PRO A O 1
ATOM 3912 N N . ALA A 1 498 ? -14.774 -7.362 2.894 1.00 91.31 498 ALA A N 1
ATOM 3913 C CA . ALA A 1 498 ? -14.717 -8.542 2.042 1.00 91.31 498 ALA A CA 1
ATOM 3914 C C . ALA A 1 498 ? -14.792 -9.828 2.884 1.00 91.31 498 ALA A C 1
ATOM 3916 O O . ALA A 1 498 ? -14.740 -9.807 4.121 1.00 91.31 498 ALA A O 1
ATOM 3917 N N . ARG A 1 499 ? -14.882 -10.986 2.217 1.00 91.06 499 ARG A N 1
ATOM 3918 C CA . ARG A 1 499 ? -14.677 -12.271 2.902 1.00 91.06 499 ARG A CA 1
ATOM 3919 C C . ARG A 1 499 ? -13.261 -12.317 3.481 1.00 91.06 499 ARG A C 1
ATOM 3921 O O . ARG A 1 499 ? -12.321 -11.791 2.885 1.00 91.06 499 ARG A O 1
ATOM 3928 N N . LEU A 1 500 ? -13.117 -12.977 4.632 1.00 91.69 500 LEU A N 1
ATOM 3929 C CA . LEU A 1 500 ? -11.822 -13.094 5.292 1.00 91.69 500 LEU A CA 1
ATOM 3930 C C . LEU A 1 500 ? -10.818 -13.796 4.389 1.00 91.69 500 LEU A C 1
ATOM 3932 O O . LEU A 1 500 ? -11.051 -14.912 3.920 1.00 91.69 500 LEU A O 1
ATOM 3936 N N . GLN A 1 501 ? -9.693 -13.125 4.185 1.00 89.00 501 GLN A N 1
ATOM 3937 C CA . GLN A 1 501 ? -8.617 -13.590 3.332 1.00 89.00 501 GLN A CA 1
ATOM 3938 C C . GLN A 1 501 ? -7.258 -13.173 3.881 1.00 89.00 501 GLN A C 1
ATOM 3940 O O . GLN A 1 501 ? -7.141 -12.180 4.601 1.00 89.00 501 GLN A O 1
ATOM 3945 N N . SER A 1 502 ? -6.235 -13.931 3.508 1.00 86.19 502 SER A N 1
ATOM 3946 C CA . SER A 1 502 ? -4.826 -13.574 3.652 1.00 86.19 502 SER A CA 1
ATOM 3947 C C . SER A 1 502 ? -4.084 -14.033 2.397 1.00 86.19 502 SER A C 1
ATOM 3949 O O . SER A 1 502 ? -4.390 -15.086 1.844 1.00 86.19 502 SER A O 1
ATOM 3951 N N . PHE A 1 503 ? -3.155 -13.222 1.893 1.00 77.62 503 PHE A N 1
ATOM 3952 C CA . PHE A 1 503 ? -2.418 -13.479 0.642 1.00 77.62 503 PHE A CA 1
ATOM 3953 C C . PHE A 1 503 ? -3.305 -13.783 -0.568 1.00 77.62 503 PHE A C 1
ATOM 3955 O O . PHE A 1 503 ? -2.993 -14.681 -1.347 1.00 77.62 503 PHE A O 1
ATOM 3962 N N . GLY A 1 504 ? -4.413 -13.036 -0.701 1.00 75.94 504 GLY A N 1
ATOM 3963 C CA . GLY A 1 504 ? -5.360 -13.202 -1.808 1.00 75.94 504 GLY A CA 1
ATOM 3964 C C . GLY A 1 504 ? -5.970 -14.602 -1.837 1.00 75.94 504 GLY A C 1
ATOM 3965 O O . GLY A 1 504 ? -6.114 -15.196 -2.895 1.00 75.94 504 GLY A O 1
ATOM 3966 N N . LYS A 1 505 ? -6.186 -15.202 -0.661 1.00 81.69 505 LYS A N 1
ATOM 3967 C CA . LYS A 1 505 ? -6.819 -16.511 -0.502 1.00 81.69 505 LYS A CA 1
ATOM 3968 C C . LYS A 1 505 ? -7.809 -16.446 0.641 1.00 81.69 505 LYS A C 1
ATOM 3970 O O . LYS A 1 505 ? -7.466 -15.990 1.735 1.00 81.69 505 LYS A O 1
ATOM 3975 N N . TYR A 1 506 ? -9.021 -16.945 0.421 1.00 87.12 506 TYR A N 1
ATOM 3976 C CA . TYR A 1 506 ? -9.999 -17.058 1.496 1.00 87.12 506 TYR A CA 1
ATOM 3977 C C . TYR A 1 506 ? -9.497 -17.963 2.622 1.00 87.12 506 TYR A C 1
ATOM 3979 O O . TYR A 1 506 ? -8.994 -19.062 2.395 1.00 87.12 506 TYR A O 1
ATOM 3987 N N . VAL A 1 507 ? -9.689 -17.494 3.854 1.00 83.94 507 VAL A N 1
ATOM 3988 C CA . VAL A 1 507 ? -9.321 -18.209 5.084 1.00 83.94 507 VAL A CA 1
ATOM 3989 C C . VAL A 1 507 ? -10.143 -19.494 5.252 1.00 83.94 507 VAL A C 1
ATOM 3991 O O . VAL A 1 507 ? -9.643 -20.487 5.775 1.00 83.94 507 VAL A O 1
ATOM 3994 N N . ILE A 1 508 ? -11.396 -19.493 4.787 1.00 74.06 508 ILE A N 1
ATOM 3995 C CA . ILE A 1 508 ? -12.268 -20.673 4.737 1.00 74.06 508 ILE A CA 1
ATOM 3996 C C . ILE A 1 508 ? -12.750 -20.861 3.298 1.00 74.06 508 ILE A C 1
ATOM 3998 O O . ILE A 1 508 ? -13.366 -19.954 2.728 1.00 74.06 508 ILE A O 1
ATOM 4002 N N . THR A 1 509 ? -12.485 -22.049 2.744 1.00 56.19 509 THR A N 1
ATOM 4003 C CA . THR A 1 509 ? -12.969 -22.487 1.423 1.00 56.19 509 THR A CA 1
ATOM 4004 C C . THR A 1 509 ? -14.318 -23.180 1.502 1.00 56.19 509 THR A C 1
ATOM 4006 O O . THR A 1 509 ? -14.542 -23.955 2.462 1.00 56.19 509 THR A O 1
#

Secondary structure (DSSP, 8-state):
--------THHHHHHHHHHIIIIIHHHHHHHHHHHHTSPPTT-HHHHHHHHHHHHHHHHHHTTTPPP-SS---HHHHHHHHHHHHHHHHHH-TTT--HHHHHHHHHHHHHHHHHHHHHHH--S-GGG-----SEEEEEE----SS-HHHHHHHHHHSGGGGGS-GGGHHHHHTTPPPEEEEEBPP-TTS--EEEEEE---HHHHS--GGG-S-HHHHHHHHHHHHHHHHHHHHHHHHHHHHTT-SEEEE-TTHHHHTTTTTT---TTSEEE--HHHHHHHHHHHHHHHHHTTSS-TTGGGEEEEE--SHHHHHHHHHHHHH-TT-EEEEE-S-HHHHHHHHHHHHHTT-EEEE-SSHHHHHHT-SEEEE--SSPPPHHHHHTPPTT-EEEE--SS-SS-HHHHHHTT-EEEE-EEEETTS--BS---SSTT--TT--EEHHHHHHHHHHHHHHHHHHTT--HHHHHHHHHHHS-SS---HHHHHHHHHHHHHTTEEEPPPEETTEES--

Radius of gyration: 23.35 Å; chains: 1; bounding box: 60×61×61 Å

Sequence (509 aa):
MTNTYDIDNSANYHASVDIMHDYLHPYHDMRMRAMAARFEDGQHKRLERVQESTGEWIERVFLDQEIDYGTYDKSTVESKMYALADYLVVHHSDDITNEEIEATRLFIESTFGVYEEVMSDTSDASNVRSILSYAFLVPGRASRKNQDYGAESELIIPILRYVPNKYRSLFIHGVPPFILDFYEEDDDGDRGAVVCALVSPEDMFPEKADYVDETEYTTAFMTAGWQAIQGVNNATEFARRLGADVAGFGAVLPRITDYGARIDNKGIFTTTGHAGTIVLIFQTINVAIEQGIIDEHAPRHLAIAGLGKIGASIARLAPSYYPDAKITLYDSREPLTLTIAEEMAQDGANVHIAQSMEELLSSSSVAISAITSQLTQEEIAASKEGLLIIDDSQPACIDPDIASRYGATVAWVVGMHESGTRRIQWGYGTFADEHNDLFGCEIETSILSRYRKDLAGKGYSKEEIDTKTREIALTGPVTPEKVIVWRQLFQEYDIKPARLQSFGKYVIT

Foldseek 3Di:
DDPDPPPVCVLLVVVLCCLCVVAPVVLVVLLVVLVVPDDDPPCPVVLVVLQVVLAVVCCVPPVPDDFFFLAADLVQLCVLLVVLVVVCCVPPVVNHDPSLSVSQVSLSCSQVVLLCVLVVPPDDLVSQNQNAQAEEEEEQQLDLPDVQSVCLLCSSRVSCSSHRSNCSLVSCGNGAKDFQFKWDQAPVRHIYTYIYLYAYPCQLCPDPVVDPDPVVVVVSNVNSLVSSLSSVLRRVSSRVSNVHQEYFYDACRCVSCVLVVNHPDPRHFYFPLLLLLLLLVLQLVVLCCVVVLAPPCQQLFEEEEDCDLNSLQNLQCSCVSPVNHAYEYDDPPVVSRVVSQVVCVVVVGNYHYDPDLLSRQLRGQEYEYPDAAADDLVSLLSHHASREYEFAHVVTRDDQVSNVVNNYGYFYRKKDQPRDIFIPDDSHALARAPRRIDHSSRVLRVLLSVQLVVCVVVVDDPVRSVVVSVVQGGSHRDHPVNSVVSNVSCVVSVIHRDATDDSNGHSPD